Protein AF-A0A957TYS2-F1 (afdb_monomer)

Sequence (550 aa):
MGLLAPFGLLALLAPEVLILALPVLLANLLSAYPAQYYGEFHYSAPLMPYVAVAATVAVSRLWRVAMRHTQQSSGSFQHMSASGAGVMAIASFFTNARTTLRPLLTILLCAWLVGWATASYLNQGRGPLAARVDPTPITAHHRLLTQFTRQIPPDAAVTATAAVHPHVSHRRYVYQFPMGVDGDKEGHLGNAEWALLDVTTNTDMAPGDLWARVDAMLAGAWGVVDGADGFLLLQRGAQNKEIPSSFYDFARMPLASTGASTDAVPTAPLTLVDVTVHDWPRWRQTTLIGKWLVGTTFDPARHEPRLDVNSPAGQRMIGITDVTPPALIWYPPTQWQPGDIVTITSLHLYLPGTFGIVTDSAALQADIVSAAPETTQAAPDTTQAAPANEFVRGIDDMTAVNAYQRSSRDQLKALSLQAAGGQSVWPVTQEDMAQLNPFVTARLRQADGATLGLRAQLASSAAWPGKAIDVGLQWQDAAAWPEQVSVFVHLRRADANMAQNDGQPRYFVVYAPAEQLAAKGRANDWRQLIVPDDAQFGETWQVVVGLYDT

Secondary structure (DSSP, 8-state):
-TTTGGGTTGGGG-HHHHGGGHHHHHHHHT-SSHHHHSSSSGGGGGGHHHHHHHHHHHHHHHHHHHHHHT------STT----THHHHHHHHHHHTTTTTHHHHHHHHHHHHHHHHHHHHHHHH--STTSTT--PPP--HHHHHHHHHHHHS-TTS-EEE-TTTHHHHTTSSSEEETTBTTBPPTTSSS---SEEEEESSS--SS-HHHHHHHHHHHHHTTEEEEEEETTEEEEEET----PPPGGGGGGTEEEGGGGT--GGG--SSSEEEEEEEEEEETTTTEEEEEEEEEE-TT--TTT----EEEE-TTS-EEEETTTT--HHHHHS-GGG--TTEEEEEEPPPB---SEEEEEEEGGG--TTTTT-----SS---TTEEPPPTT--EE-TTSEEEEEEEEE-TTS-EEEE-SS---SS-SS---HHHHTTSPPPEEEEEEPTTS-EEEEEEEES-S---TTPEEEEEEEEES-SSPPTTEEEEEEEEETTEEEEE--BS-EESEE--HHHHHHHHSEEEEEEEEEPPTT--TT---EEEEEEEE-

Nearest PDB structures (foldseek):
  3p2d-assembly1_A  TM=2.587E-01  e=5.005E-05  Bos taurus
  3p2d-assembly2_B  TM=2.273E-01  e=7.922E-05  Bos taurus
  5tv1-assembly1_A  TM=2.341E-01  e=7.873E-04  Bos taurus
  6kl7-assembly2_B  TM=2.395E-01  e=1.863E-03  Rattus norvegicus
  8i10-assembly1_C  TM=1.401E-01  e=1.490E-04  Bos taurus

Mean predicted aligned error: 10.22 Å

Radius of gyration: 31.96 Å; Cα contacts (8 Å, |Δi|>4): 1040; chains: 1; bounding box: 104×56×83 Å

Foldseek 3Di:
DVLCQLLVVLLVQQVVLLVVCVVLVCCLVVDPDPQSPVVPDCSCVVSNVSSVVSSVVSVVVVVVVLCVQLVDQDDDPPDDDCPDPVVVVVVCQRNVCVPHVVVVVVCVVVCCNVVSNVVCCQDPNCDPNHPNPDDDDCDPVNVCLVVQLVVDDLAAAEEEFPVNQVVNVSYPHYHDPPWQCDQDPVRPTHPHQKYKYALQDDGPDQLQVVLVVLVVQLVDQKAFDDAALRITMIGGNDDHSDHDPRNLVVFKDFLVVLVDDPVPQDQQQKAWQFWWKFADLVVLWIKIKTKIQGHPNHDLVPDDFWKFKFDQLQHTDDTQVNQPFNNCNVPNSVNDDGRMTTIRIHGTDNDDQKIFIKGQLSNYDQPRNPDPPPPPDPDDPRMDGAPTPAWAQFPVRMITDWMWGQDPSSRIDTFGNQDPDDQGLDSDDPVLSVQWDHWDWDWDADPVRFIKIKIKTWSHQDDAAFDKTKIKMKIAPGQFDDPQKKKKKFKDDPNDGDWISMGAFGGNHRHHQRVSCNVRRMGIHIDITGHHNPDDPPGHIDIDMDMDGD

Structure (mmCIF, N/CA/C/O backbone):
data_AF-A0A957TYS2-F1
#
_entry.id   AF-A0A957TYS2-F1
#
loop_
_atom_site.group_PDB
_atom_site.id
_atom_site.type_symbol
_atom_site.label_atom_id
_atom_site.label_alt_id
_atom_site.label_comp_id
_atom_site.label_asym_id
_atom_site.label_entity_id
_atom_site.label_seq_id
_atom_site.pdbx_PDB_ins_code
_atom_site.Cartn_x
_atom_site.Cartn_y
_atom_site.Cartn_z
_atom_site.occupancy
_atom_site.B_iso_or_equiv
_atom_site.auth_seq_id
_atom_site.auth_comp_id
_atom_site.auth_asym_id
_atom_site.auth_atom_id
_atom_site.pdbx_PDB_model_num
ATOM 1 N N . MET A 1 1 ? -23.164 -15.253 1.082 1.00 60.53 1 MET A N 1
ATOM 2 C CA . MET A 1 1 ? -24.175 -14.235 0.705 1.00 60.53 1 MET A CA 1
ATOM 3 C C . MET A 1 1 ? -23.938 -13.621 -0.675 1.00 60.53 1 MET A C 1
ATOM 5 O O . MET A 1 1 ? -24.894 -13.560 -1.437 1.00 60.53 1 MET A O 1
ATOM 9 N N . GLY A 1 2 ? -22.708 -13.217 -1.032 1.00 79.19 2 GLY A N 1
ATOM 10 C CA . GLY A 1 2 ? -22.421 -12.502 -2.291 1.00 79.19 2 GLY A CA 1
ATOM 11 C C . GLY A 1 2 ? -22.908 -13.172 -3.585 1.00 79.19 2 GLY A C 1
ATOM 12 O O . GLY A 1 2 ? -23.375 -12.475 -4.472 1.00 79.19 2 GLY A O 1
ATOM 13 N N . LEU A 1 3 ? -22.897 -14.508 -3.671 1.00 85.44 3 LEU A N 1
ATOM 14 C CA . LEU A 1 3 ? -23.370 -15.239 -4.860 1.00 85.44 3 LEU A CA 1
ATOM 15 C C . LEU A 1 3 ? -24.902 -15.241 -5.012 1.00 85.44 3 LEU A C 1
ATOM 17 O O . LEU A 1 3 ? -25.414 -15.278 -6.122 1.00 85.44 3 LEU A O 1
ATOM 21 N N . LEU A 1 4 ? -25.636 -15.219 -3.895 1.00 88.75 4 LEU A N 1
ATOM 22 C CA . LEU A 1 4 ? -27.100 -15.354 -3.861 1.00 88.75 4 LEU A CA 1
ATOM 23 C C . LEU A 1 4 ? -27.807 -13.996 -3.877 1.00 88.75 4 LEU A C 1
ATOM 25 O O . LEU A 1 4 ? -28.937 -13.886 -4.356 1.00 88.75 4 LEU A O 1
ATOM 29 N N . ALA A 1 5 ? -27.149 -12.973 -3.325 1.00 87.44 5 ALA A N 1
ATOM 30 C CA . ALA A 1 5 ? -27.702 -11.637 -3.173 1.00 87.44 5 ALA A CA 1
ATOM 31 C C . ALA A 1 5 ? -28.143 -11.010 -4.506 1.00 87.44 5 ALA A C 1
ATOM 33 O O . ALA A 1 5 ? -29.254 -10.498 -4.520 1.00 87.44 5 ALA A O 1
ATOM 34 N N . PRO A 1 6 ? -27.412 -11.108 -5.638 1.00 86.81 6 PRO A N 1
ATOM 35 C CA . PRO A 1 6 ? -27.868 -10.547 -6.916 1.00 86.81 6 PRO A CA 1
ATOM 36 C C . PRO A 1 6 ? -29.221 -11.092 -7.396 1.00 86.81 6 PRO A C 1
ATOM 38 O O . PRO A 1 6 ? -29.943 -10.412 -8.118 1.00 86.81 6 PRO A O 1
ATOM 41 N N . PHE A 1 7 ? -29.597 -12.295 -6.953 1.00 89.38 7 PHE A N 1
ATOM 42 C CA . PHE A 1 7 ? -30.849 -12.966 -7.310 1.00 89.38 7 PHE A CA 1
ATOM 43 C C . PHE A 1 7 ? -31.926 -12.852 -6.221 1.00 89.38 7 PHE A C 1
ATOM 45 O O . PHE A 1 7 ? -32.853 -13.662 -6.175 1.00 89.38 7 PHE A O 1
ATOM 52 N N . GLY A 1 8 ? -31.785 -11.902 -5.290 1.00 88.75 8 GLY A N 1
ATOM 53 C CA . GLY A 1 8 ? -32.741 -11.675 -4.203 1.00 88.75 8 GLY A CA 1
ATOM 54 C C . GLY A 1 8 ? -32.957 -12.896 -3.315 1.00 88.75 8 GLY A C 1
ATOM 55 O O . GLY A 1 8 ? -34.058 -13.112 -2.819 1.00 88.75 8 GLY A O 1
ATOM 56 N N . LEU A 1 9 ? -31.917 -13.726 -3.164 1.00 91.44 9 LEU A N 1
ATOM 57 C CA . LEU A 1 9 ? -31.940 -14.987 -2.415 1.00 91.44 9 LEU A CA 1
ATOM 58 C C . LEU A 1 9 ? -32.925 -16.044 -2.955 1.00 91.44 9 LEU A C 1
ATOM 60 O O . LEU A 1 9 ? -33.058 -17.109 -2.354 1.00 91.44 9 LEU A O 1
ATOM 64 N N . LEU A 1 10 ? -33.556 -15.816 -4.114 1.00 92.50 10 LEU A N 1
ATOM 65 C CA . LEU A 1 10 ? -34.540 -16.733 -4.701 1.00 92.50 10 LEU A CA 1
ATOM 66 C C . LEU A 1 10 ? -33.964 -18.120 -4.969 1.00 92.50 10 LEU A C 1
ATOM 68 O O . LEU A 1 10 ? -34.665 -19.115 -4.816 1.00 92.50 10 LEU A O 1
ATOM 72 N N . ALA A 1 11 ? -32.681 -18.194 -5.323 1.00 94.12 11 ALA A N 1
ATOM 73 C CA . ALA A 1 11 ? -31.991 -19.450 -5.586 1.00 94.12 11 ALA A CA 1
ATOM 74 C C . ALA A 1 11 ? -32.086 -20.461 -4.422 1.00 94.12 11 ALA A C 1
ATOM 76 O O . ALA A 1 11 ? -32.049 -21.665 -4.663 1.00 94.12 11 ALA A O 1
ATOM 77 N N . LEU A 1 12 ? -32.292 -20.000 -3.179 1.00 94.44 12 LEU A N 1
ATOM 78 C CA . LEU A 1 12 ? -32.491 -20.870 -2.012 1.00 94.44 12 LEU A CA 1
ATOM 79 C C . LEU A 1 12 ? -33.768 -21.725 -2.089 1.00 94.44 12 LEU A C 1
ATOM 81 O O . LEU A 1 12 ? -33.854 -22.748 -1.417 1.00 94.44 12 LEU A O 1
ATOM 85 N N . LEU A 1 13 ? -34.747 -21.351 -2.920 1.00 95.31 13 LEU A N 1
ATOM 86 C CA . LEU A 1 13 ? -35.990 -22.110 -3.112 1.00 95.31 13 LEU A CA 1
ATOM 87 C C . LEU A 1 13 ? -35.864 -23.229 -4.164 1.00 95.31 13 LEU A C 1
ATOM 89 O O . LEU A 1 13 ? -36.854 -23.904 -4.468 1.00 95.31 13 LEU A O 1
ATOM 93 N N . ALA A 1 14 ? -34.673 -23.427 -4.733 1.00 96.25 14 ALA A N 1
ATOM 94 C CA . ALA A 1 14 ? -34.346 -24.520 -5.649 1.00 96.25 14 ALA A CA 1
ATOM 95 C C . ALA A 1 14 ? -32.998 -25.173 -5.274 1.00 96.25 14 ALA A C 1
ATOM 97 O O . ALA A 1 14 ? -32.061 -25.173 -6.081 1.00 96.25 14 ALA A O 1
ATOM 98 N N . PRO A 1 15 ? -32.869 -25.722 -4.047 1.00 96.00 15 PRO A N 1
ATOM 99 C CA . PRO A 1 15 ? -31.612 -26.292 -3.566 1.00 96.00 15 PRO A CA 1
ATOM 100 C C . PRO A 1 15 ? -31.123 -27.448 -4.443 1.00 96.00 15 PRO A C 1
ATOM 102 O O . PRO A 1 15 ? -29.919 -27.628 -4.594 1.00 96.00 15 PRO A O 1
ATOM 105 N N . GLU A 1 16 ? -32.030 -28.183 -5.091 1.00 96.19 16 GLU A N 1
ATOM 106 C CA . GLU A 1 16 ? -31.665 -29.271 -5.999 1.00 96.19 16 GLU A CA 1
ATOM 107 C C . GLU A 1 16 ? -30.838 -28.811 -7.212 1.00 96.19 16 GLU A C 1
ATOM 109 O O . GLU A 1 16 ? -30.022 -29.573 -7.720 1.00 96.19 16 GLU A O 1
ATOM 114 N N . VAL A 1 17 ? -30.996 -27.555 -7.645 1.00 96.12 17 VAL A N 1
ATOM 115 C CA . VAL A 1 17 ? -30.177 -26.960 -8.711 1.00 96.12 17 VAL A CA 1
ATOM 116 C C . VAL A 1 17 ? -28.837 -26.479 -8.156 1.00 96.12 17 VAL A C 1
ATOM 118 O O . VAL A 1 17 ? -27.806 -26.644 -8.803 1.00 96.12 17 VAL A O 1
ATOM 121 N N . LEU A 1 18 ? -28.829 -25.923 -6.940 1.00 94.81 18 LEU A N 1
ATOM 122 C CA . LEU A 1 18 ? -27.602 -25.463 -6.282 1.00 94.81 18 LEU A CA 1
ATOM 123 C C . LEU A 1 18 ? -26.628 -26.610 -5.982 1.00 94.81 18 LEU A C 1
ATOM 125 O O . LEU A 1 18 ? -25.419 -26.394 -6.023 1.00 94.81 18 LEU A O 1
ATOM 129 N N . ILE A 1 19 ? -27.128 -27.829 -5.751 1.00 96.56 19 ILE A N 1
ATOM 130 C CA . ILE A 1 19 ? -26.293 -29.029 -5.569 1.00 96.56 19 ILE A CA 1
ATOM 131 C C . ILE A 1 19 ? -25.388 -29.283 -6.785 1.00 96.56 19 ILE A C 1
ATOM 133 O O . ILE A 1 19 ? -24.270 -29.761 -6.619 1.00 96.56 19 ILE A O 1
ATOM 137 N N . LEU A 1 20 ? -25.805 -28.906 -7.997 1.00 96.19 20 LEU A N 1
ATOM 138 C CA . LEU A 1 20 ? -24.975 -29.061 -9.198 1.00 96.19 20 LEU A CA 1
ATOM 139 C C . LEU A 1 20 ? -23.724 -28.167 -9.172 1.00 96.19 20 LEU A C 1
ATOM 141 O O . LEU A 1 20 ? -22.710 -28.511 -9.771 1.00 96.19 20 LEU A O 1
ATOM 145 N N . ALA A 1 21 ? -23.771 -27.049 -8.441 1.00 95.25 21 ALA A N 1
ATOM 146 C CA . ALA A 1 21 ? -22.629 -26.161 -8.239 1.00 95.25 21 ALA A CA 1
ATOM 147 C C . ALA A 1 21 ? -21.703 -26.623 -7.100 1.00 95.25 21 ALA A C 1
ATOM 149 O O . ALA A 1 21 ? -20.639 -26.032 -6.904 1.00 95.25 21 ALA A O 1
ATOM 150 N N . LEU A 1 22 ? -22.097 -27.653 -6.338 1.00 94.44 22 LEU A N 1
ATOM 151 C CA . LEU A 1 22 ? -21.401 -28.079 -5.126 1.00 94.44 22 LEU A CA 1
ATOM 152 C C . LEU A 1 22 ? -19.924 -28.434 -5.360 1.00 94.44 22 LEU A C 1
ATOM 154 O O . LEU A 1 22 ? -19.118 -27.992 -4.547 1.00 94.44 22 LEU A O 1
ATOM 158 N N . PRO A 1 23 ? -19.517 -29.138 -6.438 1.00 95.25 23 PRO A N 1
ATOM 159 C CA . PRO A 1 23 ? -18.104 -29.453 -6.651 1.00 95.25 23 PRO A CA 1
ATOM 160 C C . PRO A 1 23 ? -17.224 -28.203 -6.759 1.00 95.25 23 PRO A C 1
ATOM 162 O O . PRO A 1 23 ? -16.197 -28.115 -6.095 1.00 95.25 23 PRO A O 1
ATOM 165 N N . VAL A 1 24 ? -17.654 -27.206 -7.539 1.00 93.38 24 VAL A N 1
ATOM 166 C CA . VAL A 1 24 ? -16.911 -25.945 -7.713 1.00 93.38 24 VAL A CA 1
ATOM 167 C C . VAL A 1 24 ? -16.972 -25.101 -6.440 1.00 93.38 24 VAL A C 1
ATOM 169 O O . VAL A 1 24 ? -15.978 -24.498 -6.047 1.00 93.38 24 VAL A O 1
ATOM 172 N N . LEU A 1 25 ? -18.121 -25.081 -5.759 1.00 92.75 25 LEU A N 1
ATOM 173 C CA . LEU A 1 25 ? -18.275 -24.356 -4.502 1.00 92.75 25 LEU A CA 1
ATOM 174 C C . LEU A 1 25 ? -17.350 -24.925 -3.419 1.00 92.75 25 LEU A C 1
ATOM 176 O O . LEU A 1 25 ? -16.676 -24.158 -2.740 1.00 92.75 25 LEU A O 1
ATOM 180 N N . LEU A 1 26 ? -17.292 -26.252 -3.278 1.00 94.25 26 LEU A N 1
ATOM 181 C CA . LEU A 1 26 ? -16.385 -26.923 -2.350 1.00 94.25 26 LEU A CA 1
ATOM 182 C C . LEU A 1 26 ? -14.927 -26.709 -2.745 1.00 94.25 26 LEU A C 1
ATOM 184 O O . LEU A 1 26 ? -14.125 -26.420 -1.867 1.00 94.25 26 LEU A O 1
ATOM 188 N N . ALA A 1 27 ? -14.590 -26.784 -4.036 1.00 92.88 27 ALA A N 1
ATOM 189 C CA . ALA A 1 27 ? -13.234 -26.503 -4.502 1.00 92.88 27 ALA A CA 1
ATOM 190 C C . ALA A 1 27 ? -12.787 -25.092 -4.092 1.00 92.88 27 ALA A C 1
ATOM 192 O O . ALA A 1 27 ? -11.693 -24.933 -3.564 1.00 92.88 27 ALA A O 1
ATOM 193 N N . ASN A 1 28 ? -13.660 -24.092 -4.247 1.00 93.12 28 ASN A N 1
ATOM 194 C CA . ASN A 1 28 ? -13.365 -22.725 -3.830 1.00 93.12 28 ASN A CA 1
ATOM 195 C C . ASN A 1 28 ? -13.260 -22.597 -2.302 1.00 93.12 28 ASN A C 1
ATOM 197 O O . ASN A 1 28 ? -12.297 -22.018 -1.814 1.00 93.12 28 ASN A O 1
ATOM 201 N N . LEU A 1 29 ? -14.224 -23.136 -1.546 1.00 90.81 29 LEU A N 1
ATOM 202 C CA . LEU A 1 29 ? -14.282 -23.006 -0.081 1.00 90.81 29 LEU A CA 1
ATOM 203 C C . LEU A 1 29 ? -13.173 -23.769 0.651 1.00 90.81 29 LEU A C 1
ATOM 205 O O . LEU A 1 29 ? -12.753 -23.343 1.721 1.00 90.81 29 LEU A O 1
ATOM 209 N N . LEU A 1 30 ? -12.731 -24.898 0.098 1.00 93.81 30 LEU A N 1
ATOM 210 C CA . LEU A 1 30 ? -11.663 -25.728 0.657 1.00 93.81 30 LEU A CA 1
ATOM 211 C C . LEU A 1 30 ? -10.280 -25.335 0.122 1.00 93.81 30 LEU A C 1
ATOM 213 O O . LEU A 1 30 ? -9.283 -25.962 0.476 1.00 93.81 30 LEU A O 1
ATOM 217 N N . SER A 1 31 ? -10.210 -24.324 -0.745 1.00 91.69 31 SER A N 1
ATOM 218 C CA . SER A 1 31 ? -8.952 -23.866 -1.312 1.00 91.69 31 SER A CA 1
ATOM 219 C C . SER A 1 31 ? -8.101 -23.140 -0.280 1.00 91.69 31 SER A C 1
ATOM 221 O O . SER A 1 31 ? -8.581 -22.261 0.433 1.00 91.69 31 SER A O 1
ATOM 223 N N . ALA A 1 32 ? -6.802 -23.434 -0.275 1.00 90.19 32 ALA A N 1
ATOM 224 C CA . ALA A 1 32 ? -5.808 -22.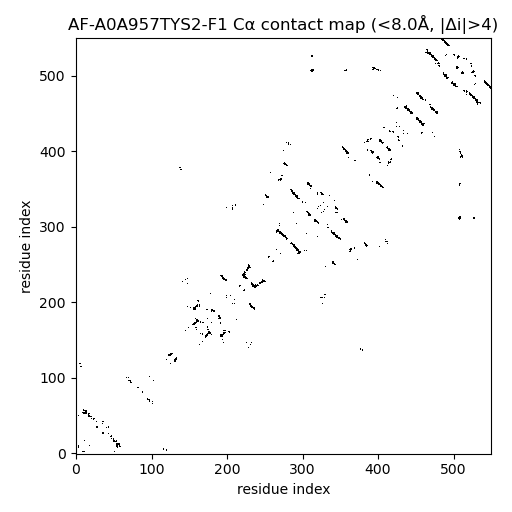623 0.424 1.00 90.19 32 ALA A CA 1
ATOM 225 C C . ALA A 1 32 ? -5.440 -21.346 -0.356 1.00 90.19 32 ALA A C 1
ATOM 227 O O . ALA A 1 32 ? -4.688 -20.519 0.152 1.00 90.19 32 ALA A O 1
ATOM 228 N N . TYR A 1 33 ? -5.938 -21.182 -1.588 1.00 84.44 33 TYR A N 1
ATOM 229 C CA . TYR A 1 33 ? -5.647 -20.027 -2.427 1.00 84.44 33 TYR A CA 1
ATOM 230 C C . TYR A 1 33 ? -6.712 -18.933 -2.244 1.00 84.44 33 TYR A C 1
ATOM 232 O O . TYR A 1 33 ? -7.847 -19.102 -2.706 1.00 84.44 33 TYR A O 1
ATOM 240 N N . PRO A 1 34 ? -6.372 -17.778 -1.635 1.00 78.75 34 PRO A N 1
ATOM 241 C CA . PRO A 1 34 ? -7.369 -16.790 -1.228 1.00 78.75 34 PRO A CA 1
ATOM 242 C C . PRO A 1 34 ? -8.254 -16.251 -2.350 1.00 78.75 34 PRO A C 1
ATOM 244 O O . PRO A 1 34 ? -9.448 -16.006 -2.155 1.00 78.75 34 PRO A O 1
ATOM 247 N N . ALA A 1 35 ? -7.712 -16.136 -3.564 1.00 79.50 35 ALA A N 1
ATOM 248 C CA . ALA A 1 35 ? -8.467 -15.645 -4.707 1.00 79.50 35 ALA A CA 1
ATOM 249 C C . ALA A 1 35 ? -9.690 -16.520 -5.051 1.00 79.50 35 ALA A C 1
ATOM 251 O O . ALA A 1 35 ? -10.668 -16.002 -5.595 1.00 79.50 35 ALA A O 1
ATOM 252 N N . GLN A 1 36 ? -9.673 -17.815 -4.711 1.00 85.38 36 GLN A N 1
ATOM 253 C CA . GLN A 1 36 ? -10.784 -18.729 -4.988 1.00 85.38 36 GLN A CA 1
ATOM 254 C C . GLN A 1 36 ? -11.975 -18.539 -4.042 1.00 85.38 36 GLN A C 1
ATOM 256 O O . GLN A 1 36 ? -13.116 -18.643 -4.497 1.00 85.38 36 GLN A O 1
ATOM 261 N N . TYR A 1 37 ? -11.749 -18.196 -2.769 1.00 82.94 37 TYR A N 1
ATOM 262 C CA . TYR A 1 37 ? -12.833 -18.024 -1.792 1.00 82.94 37 TYR A CA 1
ATOM 263 C C . TYR A 1 37 ? -13.217 -16.566 -1.498 1.00 82.94 37 TYR A C 1
ATOM 265 O O . TYR A 1 37 ? -14.315 -16.339 -0.991 1.00 82.94 37 TYR A O 1
ATOM 273 N N . TYR A 1 38 ? -12.398 -15.563 -1.845 1.00 75.69 38 TYR A N 1
ATOM 274 C CA . TYR A 1 38 ? -12.763 -14.148 -1.642 1.00 75.69 38 TYR A CA 1
ATOM 275 C C . TYR A 1 38 ? -13.977 -13.698 -2.470 1.00 75.69 38 TYR A C 1
ATOM 277 O O . TYR A 1 38 ? -14.652 -12.738 -2.103 1.00 75.69 38 TYR A O 1
ATOM 285 N N . GLY A 1 39 ? -14.260 -14.360 -3.598 1.00 74.56 39 GLY A N 1
ATOM 286 C CA . GLY A 1 39 ? -15.379 -14.013 -4.487 1.00 74.56 39 GLY A CA 1
ATOM 287 C C . GLY A 1 39 ? -15.188 -12.718 -5.290 1.00 74.56 39 GLY A C 1
ATOM 288 O O . GLY A 1 39 ? -16.068 -12.338 -6.055 1.00 74.56 39 GLY A O 1
ATOM 289 N N . GLU A 1 40 ? -14.038 -12.061 -5.138 1.00 75.69 40 GLU A N 1
ATOM 290 C CA . GLU A 1 40 ? -13.664 -10.826 -5.835 1.00 75.69 40 GLU A CA 1
ATOM 291 C C . GLU A 1 40 ? -12.989 -11.066 -7.193 1.00 75.69 40 GLU A C 1
ATOM 293 O O . GLU A 1 40 ? -12.931 -10.167 -8.036 1.00 75.69 40 GLU A O 1
ATOM 298 N N . PHE A 1 41 ? -12.493 -12.284 -7.409 1.00 79.38 41 PHE A N 1
ATOM 299 C CA . PHE A 1 41 ? -11.901 -12.742 -8.660 1.00 79.38 41 PHE A CA 1
ATOM 300 C C . PHE A 1 41 ? -12.879 -13.610 -9.461 1.00 79.38 41 PHE A C 1
ATOM 302 O O . PHE A 1 41 ? -13.924 -14.050 -8.977 1.00 79.38 41 PHE A O 1
ATOM 309 N N . HIS A 1 42 ? -12.506 -13.912 -10.703 1.00 85.19 42 HIS A N 1
ATOM 310 C CA . HIS A 1 42 ? -13.324 -14.678 -11.641 1.00 85.19 42 HIS A CA 1
ATOM 311 C C . HIS A 1 42 ? -13.570 -16.144 -11.224 1.00 85.19 42 HIS A C 1
ATOM 313 O O . HIS A 1 42 ? -14.422 -16.797 -11.818 1.00 85.19 42 HIS A O 1
ATOM 319 N N . TYR A 1 43 ? -12.897 -16.667 -10.193 1.00 88.69 43 TYR A N 1
ATOM 320 C CA . TYR A 1 43 ? -13.042 -18.058 -9.730 1.00 88.69 43 TYR A CA 1
ATOM 321 C C . TYR A 1 43 ? -14.457 -18.424 -9.261 1.00 88.69 43 TYR A C 1
ATOM 323 O O . TYR A 1 43 ? -14.835 -19.593 -9.261 1.00 88.69 43 TYR A O 1
ATOM 331 N N . SER A 1 44 ? -15.268 -17.433 -8.885 1.00 89.12 44 SER A N 1
ATOM 332 C CA . SER A 1 44 ? -16.683 -17.645 -8.556 1.00 89.12 44 SER A CA 1
ATOM 333 C C . SER A 1 44 ? -17.622 -17.515 -9.762 1.00 89.12 44 SER A C 1
ATOM 335 O O . SER A 1 44 ? -18.791 -17.887 -9.663 1.00 89.12 44 SER A O 1
ATOM 337 N N . ALA A 1 45 ? -17.144 -17.026 -10.911 1.00 90.69 45 ALA A N 1
ATOM 338 C CA . ALA A 1 45 ? -17.964 -16.844 -12.109 1.00 90.69 45 ALA A CA 1
ATOM 339 C C . ALA A 1 45 ? -18.615 -18.151 -12.608 1.00 90.69 45 ALA A C 1
ATOM 341 O O . ALA A 1 45 ? -19.803 -18.109 -12.936 1.00 90.69 45 ALA A O 1
ATOM 342 N N . PRO A 1 46 ? -17.942 -19.324 -12.583 1.00 92.50 46 PRO A N 1
ATOM 343 C CA . PRO A 1 46 ? -18.567 -20.587 -12.984 1.00 92.50 46 PRO A CA 1
ATOM 344 C C . PRO A 1 46 ? -19.753 -21.018 -12.105 1.00 92.50 46 PRO A C 1
ATOM 346 O O . PRO A 1 46 ? -20.547 -21.854 -12.528 1.00 92.50 46 PRO A O 1
ATOM 349 N N . LEU A 1 47 ? -19.909 -20.454 -10.900 1.00 92.88 47 LEU A N 1
ATOM 350 C CA . LEU A 1 47 ? -21.054 -20.722 -10.021 1.00 92.88 47 LEU A CA 1
ATOM 351 C C . LEU A 1 47 ? -22.314 -19.960 -10.465 1.00 92.88 47 LEU A C 1
ATOM 353 O O . LEU A 1 47 ? -23.431 -20.403 -10.197 1.00 92.88 47 LEU A O 1
ATOM 357 N N . MET A 1 48 ? -22.153 -18.822 -11.151 1.00 91.88 48 MET A N 1
ATOM 358 C CA . MET A 1 48 ? -23.252 -17.911 -11.498 1.00 91.88 48 MET A CA 1
ATOM 359 C C . MET A 1 48 ? -24.358 -18.542 -12.349 1.00 91.88 48 MET A C 1
ATOM 361 O O . MET A 1 48 ? -25.525 -18.324 -12.011 1.00 91.88 48 MET A O 1
ATOM 365 N N . PRO A 1 49 ? -24.068 -19.358 -13.383 1.00 94.75 49 PRO A N 1
ATOM 366 C CA . PRO A 1 49 ? -25.116 -20.012 -14.162 1.00 94.75 49 PRO A CA 1
ATOM 367 C C . PRO A 1 49 ? -26.043 -20.881 -13.302 1.00 94.75 49 PRO A C 1
ATOM 369 O O . PRO A 1 49 ? -27.261 -20.812 -13.449 1.00 94.75 49 PRO A O 1
ATOM 372 N N . TYR A 1 50 ? -25.498 -21.641 -12.347 1.00 95.62 50 TYR A N 1
ATOM 373 C CA . TYR A 1 50 ? -26.296 -22.499 -11.466 1.00 95.62 50 TYR A CA 1
ATOM 374 C C . TYR A 1 50 ? -27.204 -21.690 -10.540 1.00 95.62 50 TYR A C 1
ATOM 376 O O . TYR A 1 50 ? -28.379 -22.023 -10.379 1.00 95.62 50 TYR A O 1
ATOM 384 N N . VAL A 1 51 ? -26.688 -20.598 -9.966 1.00 95.06 51 VAL A N 1
ATOM 385 C CA . VAL A 1 51 ? -27.484 -19.709 -9.108 1.00 95.06 51 VAL A CA 1
ATOM 386 C C . VAL A 1 51 ? -28.601 -19.032 -9.911 1.00 95.06 51 VAL A C 1
ATOM 388 O O . VAL A 1 51 ? -29.738 -18.964 -9.440 1.00 95.06 51 VAL A O 1
ATOM 391 N N . ALA A 1 52 ? -28.318 -18.602 -11.142 1.00 94.75 52 ALA A N 1
ATOM 392 C CA . ALA A 1 52 ? -29.308 -17.998 -12.031 1.00 94.75 52 ALA A CA 1
ATOM 393 C C . ALA A 1 52 ? -30.430 -18.980 -12.416 1.00 94.75 52 ALA A C 1
ATOM 395 O O . ALA A 1 52 ? -31.618 -18.636 -12.369 1.00 94.75 52 ALA A O 1
ATOM 396 N N . VAL A 1 53 ? -30.079 -20.227 -12.749 1.00 97.00 53 VAL A N 1
ATOM 397 C CA . VAL A 1 53 ? -31.062 -21.279 -13.048 1.00 97.00 53 VAL A CA 1
ATOM 398 C C . VAL A 1 53 ? -31.893 -21.604 -11.806 1.00 97.00 53 VAL A C 1
ATOM 400 O O . VAL A 1 53 ? -33.120 -21.665 -11.897 1.00 97.00 53 VAL A O 1
ATOM 403 N N . ALA A 1 54 ? -31.265 -21.732 -10.634 1.00 96.94 54 ALA A N 1
ATOM 404 C CA . ALA A 1 54 ? -31.965 -21.971 -9.373 1.00 96.94 54 ALA A CA 1
ATOM 405 C C . ALA A 1 54 ? -32.980 -20.854 -9.071 1.00 96.94 54 ALA A C 1
ATOM 407 O O . ALA A 1 54 ? -34.136 -21.132 -8.747 1.00 96.94 54 ALA A O 1
ATOM 408 N N . ALA A 1 55 ? -32.592 -19.588 -9.258 1.00 94.81 55 ALA A N 1
ATOM 409 C CA . ALA A 1 55 ? -33.491 -18.446 -9.107 1.00 94.81 55 ALA A CA 1
ATOM 410 C C . ALA A 1 55 ? -34.668 -18.492 -10.100 1.00 94.81 55 ALA A C 1
ATOM 412 O O . ALA A 1 55 ? -35.807 -18.219 -9.728 1.00 94.81 55 ALA A O 1
ATOM 413 N N . THR A 1 56 ? -34.433 -18.914 -11.343 1.00 94.50 56 THR A N 1
ATOM 414 C CA . THR A 1 56 ? -35.493 -19.058 -12.358 1.00 94.50 56 THR A CA 1
ATOM 415 C C . THR A 1 56 ? -36.489 -20.166 -11.992 1.00 94.50 56 THR A C 1
ATOM 417 O O . THR A 1 56 ? -37.710 -19.984 -12.092 1.00 94.50 56 THR A O 1
ATOM 420 N N . VAL A 1 57 ? -35.993 -21.309 -11.506 1.00 96.38 57 VAL A N 1
ATOM 421 C CA . VAL A 1 57 ? -36.830 -22.411 -11.001 1.00 96.38 57 VAL A CA 1
ATOM 422 C C . VAL A 1 57 ? -37.645 -21.957 -9.789 1.00 96.38 57 VAL A C 1
ATOM 424 O O . VAL A 1 57 ? -38.845 -22.233 -9.717 1.00 96.38 57 VAL A O 1
ATOM 427 N N . ALA A 1 58 ? -37.026 -21.217 -8.870 1.00 94.25 58 ALA A N 1
ATOM 428 C CA . ALA A 1 58 ? -37.675 -20.640 -7.701 1.00 94.25 58 ALA A CA 1
ATOM 429 C C . ALA A 1 58 ? -38.822 -19.693 -8.073 1.00 94.25 58 ALA A C 1
ATOM 431 O O . ALA A 1 58 ? -39.946 -19.879 -7.603 1.00 94.25 58 ALA A O 1
ATOM 432 N N . VAL A 1 59 ? -38.582 -18.742 -8.981 1.00 92.31 59 VAL A N 1
ATOM 433 C CA . VAL A 1 59 ? -39.628 -17.844 -9.499 1.00 92.31 59 VAL A CA 1
ATOM 434 C C . VAL A 1 59 ? -40.759 -18.650 -10.132 1.00 92.31 59 VAL A C 1
ATOM 436 O O . VAL A 1 59 ? -41.927 -18.404 -9.847 1.00 92.31 59 VAL A O 1
ATOM 439 N N . SER A 1 60 ? -40.434 -19.682 -10.913 1.00 91.81 60 SER A N 1
ATOM 440 C CA . SER A 1 60 ? -41.432 -20.560 -11.538 1.00 91.81 60 SER A CA 1
ATOM 441 C C . SER A 1 60 ? -42.260 -21.352 -10.515 1.00 91.81 60 SER A C 1
ATOM 443 O O . SER A 1 60 ? -43.430 -21.656 -10.754 1.00 91.81 60 SER A O 1
ATOM 445 N N . ARG A 1 61 ? -41.682 -21.728 -9.367 1.00 92.00 61 ARG A N 1
ATOM 446 C CA . ARG A 1 61 ? -42.398 -22.379 -8.253 1.00 92.00 61 ARG A CA 1
ATOM 447 C C . ARG A 1 61 ? -43.339 -21.398 -7.563 1.00 92.00 61 ARG A C 1
ATOM 449 O O . ARG A 1 61 ? -44.528 -21.696 -7.456 1.00 92.00 61 ARG A O 1
ATOM 456 N N . LEU A 1 62 ? -42.828 -20.230 -7.175 1.00 87.94 62 LEU A N 1
ATOM 457 C CA . LEU A 1 62 ? -43.617 -19.165 -6.551 1.00 87.94 62 LEU A CA 1
ATOM 458 C C . LEU A 1 62 ? -44.784 -18.749 -7.447 1.00 87.94 62 LEU A C 1
ATOM 460 O O . LEU A 1 62 ? -45.926 -18.675 -6.996 1.00 87.94 62 LEU A O 1
ATOM 464 N N . TRP A 1 63 ? -44.515 -18.577 -8.739 1.00 87.38 63 TRP A N 1
ATOM 465 C CA . TRP A 1 63 ? -45.522 -18.224 -9.726 1.00 87.38 63 TRP A CA 1
ATOM 466 C C . TRP A 1 63 ? -46.584 -19.310 -9.889 1.00 87.38 63 TRP A C 1
ATOM 468 O O . TRP A 1 63 ? -47.771 -19.002 -9.879 1.00 87.38 63 TRP A O 1
ATOM 478 N N . ARG A 1 64 ? -46.203 -20.595 -9.957 1.00 87.44 64 ARG A N 1
ATOM 479 C CA . ARG A 1 64 ? -47.173 -21.705 -10.012 1.00 87.44 64 ARG A CA 1
ATOM 480 C C . ARG A 1 64 ? -48.063 -21.765 -8.773 1.00 87.44 64 ARG A C 1
ATOM 482 O O . ARG A 1 64 ? -49.262 -21.994 -8.912 1.00 87.44 64 ARG A O 1
ATOM 489 N N . VAL A 1 65 ? -47.502 -21.558 -7.581 1.00 85.06 65 VAL A N 1
ATOM 490 C CA . VAL A 1 65 ? -48.276 -21.512 -6.330 1.00 85.06 65 VAL A CA 1
ATOM 491 C C . VAL A 1 65 ? -49.250 -20.333 -6.358 1.00 85.06 65 VAL A C 1
ATOM 493 O O . VAL A 1 65 ? -50.453 -20.537 -6.201 1.00 85.06 65 VAL A O 1
ATOM 496 N N . ALA A 1 66 ? -48.774 -19.127 -6.677 1.00 80.56 66 ALA A N 1
ATOM 497 C CA . ALA A 1 66 ? -49.622 -17.943 -6.820 1.00 80.56 66 ALA A CA 1
ATOM 498 C C . ALA A 1 66 ? -50.723 -18.140 -7.883 1.00 80.56 66 ALA A C 1
ATOM 500 O O . ALA A 1 66 ? -51.880 -17.774 -7.679 1.00 80.56 66 ALA A O 1
ATOM 501 N N . MET A 1 67 ? -50.407 -18.783 -9.008 1.00 77.88 67 MET A N 1
ATOM 502 C CA . MET A 1 67 ? -51.375 -19.092 -10.061 1.00 77.88 67 MET A CA 1
ATOM 503 C C . MET A 1 67 ? -52.457 -20.070 -9.607 1.00 77.88 67 MET A C 1
ATOM 505 O O . MET A 1 67 ? -53.622 -19.844 -9.924 1.00 77.88 67 MET A O 1
ATOM 509 N N . ARG A 1 68 ? -52.113 -21.124 -8.854 1.00 78.81 68 ARG A N 1
ATOM 510 C CA . ARG A 1 68 ? -53.099 -22.086 -8.323 1.00 78.81 68 ARG A CA 1
ATOM 511 C C . ARG A 1 68 ? -54.140 -21.393 -7.445 1.00 78.81 68 ARG A C 1
ATOM 513 O O . ARG A 1 68 ? -55.331 -21.639 -7.607 1.00 78.81 68 ARG A O 1
ATOM 520 N N . HIS A 1 69 ? -53.707 -20.478 -6.581 1.00 69.62 69 HIS A N 1
ATOM 521 C CA . HIS A 1 69 ? -54.606 -19.740 -5.690 1.00 69.62 69 HIS A CA 1
ATOM 522 C C . HIS A 1 69 ? -55.398 -18.626 -6.392 1.00 69.62 69 HIS A C 1
ATOM 524 O O . HIS A 1 69 ? -56.457 -18.241 -5.915 1.00 69.62 69 HIS A O 1
ATOM 530 N N . THR A 1 70 ? -54.941 -18.147 -7.554 1.00 68.25 70 THR A N 1
ATOM 531 C CA . THR A 1 70 ? -55.635 -17.118 -8.356 1.00 68.25 70 THR A CA 1
ATOM 532 C C . THR A 1 70 ? -56.400 -17.684 -9.559 1.00 68.25 70 THR A C 1
ATOM 534 O O . THR A 1 70 ? -56.805 -16.932 -10.449 1.00 68.25 70 THR A O 1
ATOM 537 N N . GLN A 1 71 ? -56.551 -19.010 -9.668 1.00 63.88 71 GLN A N 1
ATOM 538 C CA . GLN A 1 71 ? -57.315 -19.685 -10.732 1.00 63.88 71 GLN A CA 1
ATOM 539 C C . GLN A 1 71 ? -58.790 -19.916 -10.396 1.00 63.88 71 GLN A C 1
ATOM 541 O O . GLN A 1 71 ? -59.562 -20.186 -11.314 1.00 63.88 71 GLN A O 1
ATOM 546 N N . GLN A 1 72 ? -59.199 -19.781 -9.135 1.00 59.28 72 GLN A N 1
ATOM 547 C CA . GLN A 1 72 ? -60.600 -19.942 -8.757 1.00 59.28 72 GLN A CA 1
ATOM 548 C C . GLN A 1 72 ? -61.412 -18.724 -9.225 1.00 59.28 72 GLN A C 1
ATOM 550 O O . GLN A 1 72 ? -61.279 -17.634 -8.677 1.00 59.28 72 GLN A O 1
ATOM 555 N N . SER A 1 73 ? -62.234 -18.895 -10.265 1.00 53.72 73 SER A N 1
ATOM 556 C CA . SER A 1 73 ? -63.313 -17.955 -10.579 1.00 53.72 73 SER A CA 1
ATOM 557 C C . SER A 1 73 ? -64.471 -18.246 -9.630 1.00 53.72 73 SER A C 1
ATOM 559 O O . SER A 1 73 ? -65.168 -19.247 -9.807 1.00 53.72 73 SER A O 1
ATOM 561 N N . SER A 1 74 ? -64.678 -17.421 -8.610 1.00 53.91 74 SER A N 1
ATOM 562 C CA . SER A 1 74 ? -65.888 -17.559 -7.795 1.00 53.91 74 SER A CA 1
ATOM 563 C C . SER A 1 74 ? -67.106 -17.132 -8.612 1.00 53.91 74 SER A C 1
ATOM 565 O O . SER A 1 74 ? -67.091 -16.095 -9.276 1.00 53.91 74 SER A O 1
ATOM 567 N N . GLY A 1 75 ? -68.138 -17.977 -8.598 1.00 55.22 75 GLY A N 1
ATOM 568 C CA . GLY A 1 75 ? -69.386 -17.774 -9.324 1.00 55.22 75 GLY A CA 1
ATOM 569 C C . GLY A 1 75 ? -70.163 -16.533 -8.871 1.00 55.22 75 GLY A C 1
ATOM 570 O O . GLY A 1 75 ? -70.076 -16.114 -7.723 1.00 55.22 75 GLY A O 1
ATOM 571 N N . SER A 1 76 ? -70.902 -15.982 -9.837 1.00 52.03 76 SER A N 1
ATOM 572 C CA . SER A 1 76 ? -71.926 -14.924 -9.803 1.00 52.03 76 SER A CA 1
ATOM 573 C C . SER A 1 76 ? -72.353 -14.346 -8.436 1.00 52.03 76 SER A C 1
ATOM 575 O O . SER A 1 76 ? -72.801 -15.066 -7.547 1.00 52.03 76 SER A O 1
ATOM 577 N N . PHE A 1 77 ? -72.357 -13.008 -8.342 1.00 53.81 77 PHE A N 1
ATOM 578 C CA . PHE A 1 77 ? -72.799 -12.151 -7.220 1.00 53.81 77 PHE A CA 1
ATOM 579 C C . PHE A 1 77 ? -74.291 -12.248 -6.837 1.00 53.81 77 PHE A C 1
ATOM 581 O O . PHE A 1 77 ? -74.828 -11.345 -6.200 1.00 53.81 77 PHE A O 1
ATOM 588 N N . GLN A 1 78 ? -75.006 -13.310 -7.198 1.00 54.59 78 GLN A N 1
ATOM 589 C CA . GLN A 1 78 ? -76.465 -13.335 -7.049 1.00 54.59 78 GLN A CA 1
ATOM 590 C C . GLN A 1 78 ? -76.963 -13.403 -5.591 1.00 54.59 78 GLN A C 1
ATOM 592 O O . GLN A 1 78 ? -78.155 -13.209 -5.369 1.00 54.59 78 GLN A O 1
ATOM 597 N N . HIS A 1 79 ? -76.087 -13.609 -4.592 1.00 53.69 79 HIS A N 1
ATOM 598 C CA . HIS A 1 79 ? -76.512 -13.840 -3.200 1.00 53.69 79 HIS A CA 1
ATOM 599 C C . HIS A 1 79 ? -75.759 -13.070 -2.096 1.00 53.69 79 HIS A C 1
ATOM 601 O O . HIS A 1 79 ? -76.045 -13.296 -0.922 1.00 53.69 79 HIS A O 1
ATOM 607 N N . MET A 1 80 ? -74.832 -12.152 -2.403 1.00 57.81 80 MET A N 1
ATOM 608 C CA . MET A 1 80 ? -74.225 -11.321 -1.348 1.00 57.81 80 MET A CA 1
ATOM 609 C C . MET A 1 80 ? -75.111 -10.106 -1.055 1.00 57.81 80 MET A C 1
ATOM 611 O O . MET A 1 80 ? -75.284 -9.237 -1.908 1.00 57.81 80 MET A O 1
ATOM 615 N N . SER A 1 81 ? -75.667 -10.029 0.158 1.00 60.75 81 SER A N 1
ATOM 616 C CA . SER A 1 81 ? -76.337 -8.822 0.658 1.00 60.75 81 SER A CA 1
ATOM 617 C C . SER A 1 81 ? -75.368 -7.642 0.583 1.00 60.75 81 SER A C 1
ATOM 619 O O . SER A 1 81 ? -74.227 -7.797 1.014 1.00 60.75 81 SER A O 1
ATOM 621 N N . ALA A 1 82 ? -75.803 -6.495 0.054 1.00 58.09 82 ALA A N 1
ATOM 622 C CA . ALA A 1 82 ? -74.986 -5.301 -0.178 1.00 58.09 82 ALA A CA 1
ATOM 623 C C . ALA A 1 82 ? -74.347 -4.742 1.114 1.00 58.09 82 ALA A C 1
ATOM 625 O O . ALA A 1 82 ? -74.794 -3.755 1.690 1.00 58.09 82 ALA A O 1
ATOM 626 N N . SER A 1 83 ? -73.272 -5.374 1.576 1.00 56.94 83 SER A N 1
ATOM 627 C CA . SER A 1 83 ? -72.311 -4.820 2.520 1.00 56.94 83 SER A CA 1
ATOM 628 C C . SER A 1 83 ? -71.531 -3.740 1.774 1.00 56.94 83 SER A C 1
ATOM 630 O O . SER A 1 83 ? -71.062 -4.016 0.672 1.00 56.94 83 SER A O 1
ATOM 632 N N . GLY A 1 84 ? -71.455 -2.524 2.325 1.00 69.44 84 GLY A N 1
ATOM 633 C CA . GLY A 1 84 ? -71.060 -1.286 1.633 1.00 69.44 84 GLY A CA 1
ATOM 634 C C . GLY A 1 84 ? -69.848 -1.353 0.687 1.00 69.44 84 GLY A C 1
ATOM 635 O O . GLY A 1 84 ? -69.043 -2.279 0.723 1.00 69.44 84 GLY A O 1
ATOM 636 N N . ALA A 1 85 ? -69.695 -0.325 -0.156 1.00 70.50 85 ALA A N 1
ATOM 637 C CA . ALA A 1 85 ? -68.777 -0.290 -1.306 1.00 70.50 85 ALA A CA 1
ATOM 638 C C . ALA A 1 85 ? -67.357 -0.849 -1.056 1.00 70.50 85 ALA A C 1
ATOM 640 O O . ALA A 1 85 ? -66.814 -1.524 -1.927 1.00 70.50 85 ALA A O 1
ATOM 641 N N . GLY A 1 86 ? -66.774 -0.638 0.131 1.00 72.50 86 GLY A N 1
ATOM 642 C CA . GLY A 1 86 ? -65.464 -1.193 0.497 1.00 72.50 86 GLY A CA 1
ATOM 643 C C . GLY A 1 86 ? -65.422 -2.726 0.579 1.00 72.50 86 GLY A C 1
ATOM 644 O O . GLY A 1 86 ? -64.467 -3.337 0.106 1.00 72.50 86 GLY A O 1
ATOM 645 N N . VAL A 1 87 ? -66.467 -3.371 1.108 1.00 71.75 87 VAL A N 1
ATOM 646 C CA . VAL A 1 87 ? -66.545 -4.841 1.210 1.00 71.75 87 VAL A CA 1
ATOM 647 C C . VAL A 1 87 ? -66.749 -5.462 -0.170 1.00 71.75 87 VAL A C 1
ATOM 649 O O . VAL A 1 87 ? -66.098 -6.451 -0.498 1.00 71.75 87 VAL A O 1
ATOM 652 N N . MET A 1 88 ? -67.577 -4.840 -1.018 1.00 67.88 88 MET A N 1
ATOM 653 C CA . MET A 1 88 ? -67.721 -5.265 -2.414 1.00 67.88 88 MET A CA 1
ATOM 654 C C . MET A 1 88 ? -66.434 -5.064 -3.226 1.00 67.88 88 MET A C 1
ATOM 656 O O . MET A 1 88 ? -66.112 -5.909 -4.060 1.00 67.88 88 MET A O 1
ATOM 660 N N . ALA A 1 89 ? -65.663 -4.004 -2.963 1.00 70.75 89 ALA A N 1
ATOM 661 C CA . ALA A 1 89 ? -64.370 -3.778 -3.608 1.00 70.75 89 ALA A CA 1
ATOM 662 C C . ALA A 1 89 ? -63.333 -4.845 -3.218 1.00 70.75 89 ALA A C 1
ATOM 664 O O . ALA A 1 89 ? -62.678 -5.404 -4.097 1.00 70.75 89 ALA A O 1
ATOM 665 N N . ILE A 1 90 ? -63.225 -5.182 -1.926 1.00 71.69 90 ILE A N 1
ATOM 666 C CA . ILE A 1 90 ? -62.330 -6.243 -1.436 1.00 71.69 90 ILE A CA 1
ATOM 667 C C . ILE A 1 90 ? -62.761 -7.609 -1.988 1.00 71.69 90 ILE A C 1
ATOM 669 O O . ILE A 1 90 ? -61.929 -8.349 -2.507 1.00 71.69 90 ILE A O 1
ATOM 673 N N . ALA A 1 91 ? -64.056 -7.934 -1.939 1.00 69.19 91 ALA A N 1
ATOM 674 C CA . ALA A 1 91 ? -64.573 -9.188 -2.483 1.00 69.19 91 ALA A CA 1
ATOM 675 C C . ALA A 1 91 ? -64.288 -9.307 -3.992 1.00 69.19 91 ALA A C 1
ATOM 677 O O . ALA A 1 91 ? -63.712 -10.302 -4.424 1.00 69.19 91 ALA A O 1
ATOM 678 N N . SER A 1 92 ? -64.585 -8.259 -4.772 1.00 66.12 92 SER A N 1
ATOM 679 C CA . SER A 1 92 ? -64.290 -8.195 -6.212 1.00 66.12 92 SER A CA 1
ATOM 680 C C . SER A 1 92 ? -62.794 -8.344 -6.514 1.00 66.12 92 SER A C 1
ATOM 682 O O . SER A 1 92 ? -62.425 -9.028 -7.466 1.00 66.12 92 SER A O 1
ATOM 684 N N . PHE A 1 93 ? -61.918 -7.766 -5.685 1.00 67.06 93 PHE A N 1
ATOM 685 C CA . PHE A 1 93 ? -60.463 -7.858 -5.838 1.00 67.06 93 PHE A CA 1
ATOM 686 C C . PHE A 1 93 ? -59.943 -9.305 -5.752 1.00 67.06 93 PHE A C 1
ATOM 688 O O . PHE A 1 93 ? -59.095 -9.706 -6.553 1.00 67.06 93 PHE A O 1
ATOM 695 N N . PHE A 1 94 ? -60.480 -10.109 -4.827 1.00 66.19 94 PHE A N 1
ATOM 696 C CA . PHE A 1 94 ? -60.092 -11.513 -4.659 1.00 66.19 94 PHE A CA 1
ATOM 697 C C . PHE A 1 94 ? -60.823 -12.474 -5.612 1.00 66.19 94 PHE A C 1
ATOM 699 O O . PHE A 1 94 ? -60.241 -13.484 -6.002 1.00 66.19 94 PHE A O 1
ATOM 706 N N . THR A 1 95 ? -62.055 -12.183 -6.044 1.00 66.50 95 THR A N 1
ATOM 707 C CA . THR A 1 95 ? -62.802 -13.052 -6.978 1.00 66.50 95 THR A CA 1
ATOM 708 C C . THR A 1 95 ? -62.432 -12.815 -8.443 1.00 66.50 95 THR A C 1
ATOM 710 O O . THR A 1 95 ? -62.365 -13.766 -9.220 1.00 66.50 95 THR A O 1
ATOM 713 N N . ASN A 1 96 ? -62.099 -11.576 -8.822 1.00 64.81 96 ASN A N 1
ATOM 714 C CA . ASN A 1 96 ? -61.507 -11.235 -10.121 1.00 64.81 96 ASN A CA 1
ATOM 715 C C . ASN A 1 96 ? -59.976 -11.371 -10.098 1.00 64.81 96 ASN A C 1
ATOM 717 O O . ASN A 1 96 ? -59.251 -10.654 -10.793 1.00 64.81 96 ASN A O 1
ATOM 721 N N . ALA A 1 97 ? -59.454 -12.327 -9.320 1.00 65.56 97 ALA A N 1
ATOM 722 C CA . ALA A 1 97 ? -58.020 -12.532 -9.156 1.00 65.56 97 ALA A CA 1
ATOM 723 C C . ALA A 1 97 ? -57.284 -12.720 -10.494 1.00 65.56 97 ALA A C 1
ATOM 725 O O . ALA A 1 97 ? -56.130 -12.321 -10.628 1.00 65.56 97 ALA A O 1
ATOM 726 N N . ARG A 1 98 ? -57.951 -13.268 -11.518 1.00 67.12 98 ARG A N 1
ATOM 727 C CA . ARG A 1 98 ? -57.375 -13.451 -12.858 1.00 67.12 98 ARG A CA 1
ATOM 728 C C . ARG A 1 98 ? -57.107 -12.135 -13.599 1.00 67.12 98 ARG A C 1
ATOM 730 O O . ARG A 1 98 ? -56.110 -12.068 -14.312 1.00 67.12 98 ARG A O 1
ATOM 737 N N . THR A 1 99 ? -57.968 -11.129 -13.451 1.00 69.69 99 THR A N 1
ATOM 738 C CA . THR A 1 99 ? -57.890 -9.843 -14.172 1.00 69.69 99 THR A CA 1
ATOM 739 C C . THR A 1 99 ? -57.345 -8.701 -13.319 1.00 69.69 99 THR A C 1
ATOM 741 O O . THR A 1 99 ? -56.919 -7.698 -13.877 1.00 69.69 99 THR A O 1
ATOM 744 N N . THR A 1 100 ? -57.323 -8.846 -11.991 1.00 71.44 100 THR A N 1
ATOM 745 C CA . THR A 1 100 ? -56.871 -7.795 -11.064 1.00 71.44 100 THR A CA 1
ATOM 746 C C . THR A 1 100 ? -55.665 -8.243 -10.238 1.00 71.44 100 THR A C 1
ATOM 748 O O . THR A 1 100 ? -54.606 -7.626 -10.318 1.00 71.44 100 THR A O 1
ATOM 751 N N . LEU A 1 101 ? -55.769 -9.353 -9.500 1.00 76.81 101 LEU A N 1
ATOM 752 C CA . LEU A 1 101 ? -54.695 -9.800 -8.603 1.00 76.81 101 LEU A CA 1
ATOM 753 C C . LEU A 1 101 ? -53.459 -10.309 -9.360 1.00 76.81 101 LEU A C 1
ATOM 755 O O . LEU A 1 101 ? -52.340 -10.012 -8.966 1.00 76.81 101 LEU A O 1
ATOM 759 N N . ARG A 1 102 ? -53.628 -11.040 -10.466 1.00 78.75 102 ARG A N 1
ATOM 760 C CA . ARG A 1 102 ? -52.511 -11.533 -11.290 1.00 78.75 102 ARG A CA 1
ATOM 761 C C . ARG A 1 102 ? -51.655 -10.428 -11.899 1.00 78.75 102 ARG A C 1
ATOM 763 O O . ARG A 1 102 ? -50.455 -10.478 -11.659 1.00 78.75 102 ARG A O 1
ATOM 770 N N . PRO A 1 103 ? -52.200 -9.458 -12.663 1.00 83.38 103 PRO A N 1
ATOM 771 C CA . PRO A 1 103 ? -51.373 -8.382 -13.197 1.00 83.38 103 PRO A CA 1
ATOM 772 C C . PRO A 1 103 ? -50.729 -7.578 -12.069 1.00 83.38 103 PRO A C 1
ATOM 774 O O . PRO A 1 103 ? -49.563 -7.231 -12.191 1.00 83.38 103 PRO A O 1
ATOM 777 N N . LEU A 1 104 ? -51.421 -7.374 -10.942 1.00 85.06 104 LEU A N 1
ATOM 778 C CA . LEU A 1 104 ? -50.836 -6.727 -9.769 1.00 85.06 104 LEU A CA 1
ATOM 779 C C . LEU A 1 104 ? -49.658 -7.530 -9.190 1.00 85.06 104 LEU A C 1
ATOM 781 O O . LEU A 1 104 ? -48.595 -6.962 -8.977 1.00 85.06 104 LEU A O 1
ATOM 785 N N . LEU A 1 105 ? -49.793 -8.845 -8.999 1.00 84.44 105 LEU A N 1
ATOM 786 C CA . LEU A 1 105 ? -48.704 -9.716 -8.537 1.00 84.44 105 LEU A CA 1
ATOM 787 C C . LEU A 1 105 ? -47.544 -9.774 -9.538 1.00 84.44 105 LEU A C 1
ATOM 789 O O . LEU A 1 105 ? -46.389 -9.773 -9.122 1.00 84.44 105 LEU A O 1
ATOM 793 N N . THR A 1 106 ? -47.827 -9.797 -10.844 1.00 85.88 106 THR A N 1
ATOM 794 C CA . THR A 1 106 ? -46.799 -9.709 -11.891 1.00 85.88 106 THR A CA 1
ATOM 795 C C . THR A 1 106 ? -46.065 -8.379 -11.813 1.00 85.88 106 THR A C 1
ATOM 797 O O . THR A 1 106 ? -44.840 -8.376 -11.793 1.00 85.88 106 THR A O 1
ATOM 800 N N . ILE A 1 107 ? -46.790 -7.262 -11.719 1.00 90.44 107 ILE A N 1
ATOM 801 C CA . ILE A 1 107 ? -46.205 -5.924 -11.596 1.00 90.44 107 ILE A CA 1
ATOM 802 C C . ILE A 1 107 ? -45.350 -5.842 -10.334 1.00 90.44 107 ILE A C 1
ATOM 804 O O . ILE A 1 107 ? -44.217 -5.387 -10.420 1.00 90.44 107 ILE A O 1
ATOM 808 N N . LEU A 1 108 ? -45.841 -6.324 -9.190 1.00 90.19 108 LEU A N 1
ATOM 809 C CA . LEU A 1 108 ? -45.084 -6.333 -7.938 1.00 90.19 108 LEU A CA 1
ATOM 810 C C . LEU A 1 108 ? -43.822 -7.193 -8.037 1.00 90.19 108 LEU A C 1
ATOM 812 O O . LEU A 1 108 ? -42.762 -6.757 -7.599 1.00 90.19 108 LEU A O 1
ATOM 816 N N . LEU A 1 109 ? -43.904 -8.383 -8.637 1.00 86.56 109 LEU A N 1
ATOM 817 C CA . LEU A 1 109 ? -42.744 -9.251 -8.833 1.00 86.56 109 LEU A CA 1
ATOM 818 C C . LEU A 1 109 ? -41.722 -8.615 -9.783 1.00 86.56 109 LEU A C 1
ATOM 820 O O . LEU A 1 109 ? -40.535 -8.609 -9.479 1.00 86.56 109 LEU A O 1
ATOM 824 N N . CYS A 1 110 ? -42.164 -8.053 -10.909 1.00 89.94 110 CYS A N 1
ATOM 825 C CA . CYS A 1 110 ? -41.296 -7.344 -11.847 1.00 89.94 110 CYS A CA 1
ATOM 826 C C . CYS A 1 110 ? -40.663 -6.106 -11.201 1.00 89.94 110 CYS A C 1
ATOM 828 O O . CYS A 1 110 ? -39.459 -5.907 -11.332 1.00 89.94 110 CYS A O 1
ATOM 830 N N . ALA A 1 111 ? -41.443 -5.308 -10.469 1.00 93.50 111 ALA A N 1
ATOM 831 C CA . ALA A 1 111 ? -40.955 -4.137 -9.748 1.00 93.50 111 ALA A CA 1
ATOM 832 C C . ALA A 1 111 ? -39.942 -4.530 -8.669 1.00 93.50 111 ALA A C 1
ATOM 834 O O . ALA A 1 111 ? -38.913 -3.875 -8.536 1.00 93.50 111 ALA A O 1
ATOM 835 N N . TRP A 1 112 ? -40.187 -5.625 -7.946 1.00 90.69 112 TRP A N 1
ATOM 836 C CA . TRP A 1 112 ? -39.236 -6.158 -6.980 1.00 90.69 112 TRP A CA 1
ATOM 837 C C . TRP A 1 112 ? -37.958 -6.658 -7.660 1.00 90.69 112 TRP A C 1
ATOM 839 O O . TRP A 1 112 ? -36.877 -6.301 -7.214 1.00 90.69 112 TRP A O 1
ATOM 849 N N . LEU A 1 113 ? -38.048 -7.408 -8.765 1.00 88.75 113 LEU A N 1
ATOM 850 C CA . LEU A 1 113 ? -36.875 -7.886 -9.510 1.00 88.75 113 LEU A CA 1
ATOM 851 C C . LEU A 1 113 ? -36.025 -6.725 -10.038 1.00 88.75 113 LEU A C 1
ATOM 853 O O . LEU A 1 113 ? -34.812 -6.716 -9.844 1.00 88.75 113 LEU A O 1
ATOM 857 N N . VAL A 1 114 ? -36.657 -5.732 -10.669 1.00 92.31 114 VAL A N 1
ATOM 858 C CA . VAL A 1 114 ? -35.972 -4.540 -11.188 1.00 92.31 114 VAL A CA 1
ATOM 859 C C . VAL A 1 114 ? -35.397 -3.714 -10.042 1.00 92.31 114 VAL A C 1
ATOM 861 O O . VAL A 1 114 ? -34.229 -3.337 -10.094 1.00 92.31 114 VAL A O 1
ATOM 864 N N . GLY A 1 115 ? -36.179 -3.463 -8.992 1.00 94.06 115 GLY A N 1
ATOM 865 C CA . GLY A 1 115 ? -35.751 -2.694 -7.826 1.00 94.06 115 GLY A CA 1
ATOM 866 C C . GLY A 1 115 ? -34.594 -3.361 -7.088 1.00 94.06 115 GLY A C 1
ATOM 867 O O . GLY A 1 115 ? -33.621 -2.695 -6.745 1.00 94.06 115 GLY A O 1
ATOM 868 N N . TRP A 1 116 ? -34.644 -4.682 -6.920 1.00 93.00 116 TRP A N 1
ATOM 869 C CA . TRP A 1 116 ? -33.585 -5.459 -6.290 1.00 93.00 116 TRP A CA 1
ATOM 870 C C . TRP A 1 116 ? -32.320 -5.508 -7.146 1.00 93.00 116 TRP A C 1
ATOM 872 O O . TRP A 1 116 ? -31.235 -5.245 -6.636 1.00 93.00 116 TRP A O 1
ATOM 882 N N . ALA A 1 117 ? -32.436 -5.792 -8.448 1.00 89.88 117 ALA A N 1
ATOM 883 C CA . ALA A 1 117 ? -31.293 -5.791 -9.359 1.00 89.88 117 ALA A CA 1
ATOM 884 C C . ALA A 1 117 ? -30.635 -4.405 -9.425 1.00 89.88 117 ALA A C 1
ATOM 886 O O . ALA A 1 117 ? -29.412 -4.302 -9.347 1.00 89.88 117 ALA A O 1
ATOM 887 N N . THR A 1 118 ? -31.442 -3.341 -9.484 1.00 91.81 118 THR A N 1
ATOM 888 C CA . THR A 1 118 ? -30.963 -1.952 -9.481 1.00 91.81 118 THR A CA 1
ATOM 889 C C . THR A 1 118 ? -30.271 -1.621 -8.167 1.00 91.81 118 THR A C 1
ATOM 891 O O . THR A 1 118 ? -29.132 -1.176 -8.185 1.00 91.81 118 THR A O 1
ATOM 894 N N . ALA A 1 119 ? -30.895 -1.893 -7.018 1.00 92.50 119 ALA A N 1
ATOM 895 C CA . ALA A 1 119 ? -30.280 -1.654 -5.715 1.00 92.50 119 ALA A CA 1
ATOM 896 C C . ALA A 1 119 ? -29.001 -2.482 -5.531 1.00 92.50 119 ALA A C 1
ATOM 898 O O . ALA A 1 119 ? -28.001 -1.975 -5.029 1.00 92.50 119 ALA A O 1
ATOM 899 N N . SER A 1 120 ? -28.995 -3.743 -5.967 1.00 89.69 120 SER A N 1
ATOM 900 C CA . SER A 1 120 ? -27.812 -4.594 -5.890 1.00 89.69 120 SER A CA 1
ATOM 901 C C . SER A 1 120 ? -26.692 -4.075 -6.790 1.00 89.69 120 SER A C 1
ATOM 903 O O . SER A 1 120 ? -25.544 -4.075 -6.356 1.00 89.69 120 SER A O 1
ATOM 905 N N . TYR A 1 121 ? -26.994 -3.620 -8.008 1.00 89.62 121 TYR A N 1
ATOM 906 C CA . TYR A 1 121 ? -26.013 -3.001 -8.898 1.00 89.62 121 TYR A CA 1
ATOM 907 C C . TYR A 1 121 ? -25.497 -1.677 -8.332 1.00 89.62 121 TYR A C 1
ATOM 909 O O . TYR A 1 121 ? -24.292 -1.477 -8.273 1.00 89.62 121 TYR A O 1
ATOM 917 N N . LEU A 1 122 ? -26.377 -0.804 -7.843 1.00 91.81 122 LEU A N 1
ATOM 918 C CA . LEU A 1 122 ? -25.975 0.477 -7.268 1.00 91.81 122 LEU A CA 1
ATOM 919 C C . LEU A 1 122 ? -25.092 0.298 -6.030 1.00 91.81 122 LEU A C 1
ATOM 921 O O . LEU A 1 122 ? -24.193 1.097 -5.836 1.00 91.81 122 LEU A O 1
ATOM 925 N N . ASN A 1 123 ? -25.287 -0.750 -5.225 1.00 87.50 123 ASN A N 1
ATOM 926 C CA . ASN A 1 123 ? -24.464 -0.990 -4.033 1.00 87.50 123 ASN A CA 1
ATOM 927 C C . ASN A 1 123 ? -23.193 -1.818 -4.305 1.00 87.50 123 ASN A C 1
ATOM 929 O O . ASN A 1 123 ? -22.162 -1.587 -3.677 1.00 87.50 123 ASN A O 1
ATOM 933 N N . GLN A 1 124 ? -23.261 -2.807 -5.205 1.00 83.81 124 GLN A N 1
ATOM 934 C CA . GLN A 1 124 ? -22.209 -3.824 -5.386 1.00 83.81 124 GLN A CA 1
ATOM 935 C C . GLN A 1 124 ? -21.546 -3.791 -6.767 1.00 83.81 124 GLN A C 1
ATOM 937 O O . GLN A 1 124 ? -20.496 -4.404 -6.958 1.00 83.81 124 GLN A O 1
ATOM 942 N N . GLY A 1 125 ? -22.166 -3.126 -7.737 1.00 84.88 125 GLY A N 1
ATOM 943 C CA . GLY A 1 125 ? -21.663 -2.999 -9.096 1.00 84.88 125 GLY A CA 1
ATOM 944 C C . GLY A 1 125 ? -20.405 -2.141 -9.160 1.00 84.88 125 GLY A C 1
ATOM 945 O O . GLY A 1 125 ? -20.146 -1.305 -8.297 1.00 84.88 125 GLY A O 1
ATOM 946 N N . ARG A 1 126 ? -19.624 -2.360 -10.217 1.00 83.06 126 ARG A N 1
ATOM 947 C CA . ARG A 1 126 ? -18.392 -1.607 -10.513 1.00 83.06 126 ARG A CA 1
ATOM 948 C C . ARG A 1 126 ? -18.440 -0.867 -11.846 1.00 83.06 126 ARG A C 1
ATOM 950 O O . ARG A 1 126 ? -17.486 -0.193 -12.214 1.00 83.06 126 ARG A O 1
ATOM 957 N N . GLY A 1 127 ? -19.535 -1.035 -12.585 1.00 86.56 127 GLY A N 1
ATOM 958 C CA . GLY A 1 127 ? -19.787 -0.285 -13.806 1.00 86.56 127 GLY A CA 1
ATOM 959 C C . GLY A 1 127 ? -20.267 1.133 -13.493 1.00 86.56 127 GLY A C 1
ATOM 960 O O . GLY A 1 127 ? -20.547 1.439 -12.333 1.00 86.56 127 GLY A O 1
ATOM 961 N N . PRO A 1 128 ? -20.413 1.986 -14.517 1.00 88.81 128 PRO A N 1
ATOM 962 C CA . PRO A 1 128 ? -20.850 3.369 -14.351 1.00 88.81 128 PRO A CA 1
ATOM 963 C C . PRO A 1 128 ? -22.064 3.507 -13.419 1.00 88.81 128 PRO A C 1
ATOM 965 O O . PRO A 1 128 ? -22.992 2.697 -13.489 1.00 88.81 128 PRO A O 1
ATOM 968 N N . LEU A 1 129 ? -22.070 4.554 -12.586 1.00 88.12 129 LEU A N 1
ATOM 969 C CA . LEU A 1 129 ? -23.131 4.895 -11.619 1.00 88.12 129 LEU A CA 1
ATOM 970 C C . LEU A 1 129 ? -23.247 3.985 -10.379 1.00 88.12 129 LEU A C 1
ATOM 972 O O . LEU A 1 129 ? -24.114 4.229 -9.543 1.00 88.12 129 LEU A O 1
ATOM 976 N N . ALA A 1 130 ? -22.413 2.955 -10.233 1.00 89.50 130 ALA A N 1
ATOM 977 C CA . ALA A 1 130 ? -22.434 2.096 -9.053 1.00 89.50 130 ALA A CA 1
ATOM 978 C C . ALA A 1 130 ? -21.527 2.614 -7.918 1.00 89.50 130 ALA A C 1
ATOM 980 O O . ALA A 1 130 ? -20.550 3.320 -8.150 1.00 89.50 130 ALA A O 1
ATOM 981 N N . ALA A 1 131 ? -21.814 2.227 -6.676 1.00 83.25 131 ALA A N 1
ATOM 982 C CA . ALA A 1 131 ? -21.093 2.687 -5.487 1.00 83.25 131 ALA A CA 1
ATOM 983 C C . ALA A 1 131 ? -19.648 2.176 -5.397 1.00 83.25 131 ALA A C 1
ATOM 985 O O . ALA A 1 131 ? -18.858 2.734 -4.642 1.00 83.25 131 ALA A O 1
ATOM 986 N N . ARG A 1 132 ? -19.297 1.113 -6.136 1.00 80.75 132 ARG A N 1
ATOM 987 C CA . ARG A 1 132 ? -17.949 0.518 -6.139 1.00 80.75 132 ARG A CA 1
ATOM 988 C C . ARG A 1 132 ? -17.212 0.734 -7.461 1.00 80.75 132 ARG A C 1
ATOM 990 O O . ARG A 1 132 ? -16.387 -0.098 -7.842 1.00 80.75 132 ARG A O 1
ATOM 997 N N . VAL A 1 133 ? -17.551 1.794 -8.195 1.00 84.00 133 VAL A N 1
ATOM 998 C CA . VAL A 1 133 ? -16.778 2.223 -9.368 1.00 84.00 133 VAL A CA 1
ATOM 999 C C . VAL A 1 133 ? -15.343 2.511 -8.926 1.00 84.00 133 VAL A C 1
ATOM 1001 O O . VAL A 1 133 ? -15.128 3.277 -7.995 1.00 84.00 133 VAL A O 1
ATOM 1004 N N . ASP A 1 134 ? -14.383 1.871 -9.588 1.00 77.88 134 ASP A N 1
ATOM 1005 C CA . ASP A 1 134 ? -12.949 1.955 -9.285 1.00 77.88 134 ASP A CA 1
ATOM 1006 C C . ASP A 1 134 ? -12.195 2.181 -10.607 1.00 77.88 134 ASP A C 1
ATOM 1008 O O . ASP A 1 134 ? -11.738 1.220 -11.236 1.00 77.88 134 ASP A O 1
ATOM 1012 N N . PRO A 1 135 ? -12.200 3.418 -11.141 1.00 79.62 135 PRO A N 1
ATOM 1013 C CA . PRO A 1 135 ? -11.578 3.711 -12.418 1.00 79.62 135 PRO A CA 1
ATOM 1014 C C . PRO A 1 135 ? -10.065 3.816 -12.226 1.00 79.62 135 PRO A C 1
ATOM 1016 O O . PRO A 1 135 ? -9.579 4.664 -11.482 1.00 79.62 135 PRO A O 1
ATOM 1019 N N . THR A 1 136 ? -9.306 2.980 -12.932 1.00 77.44 136 THR A N 1
ATOM 1020 C CA . THR A 1 136 ? -7.843 3.048 -12.887 1.00 77.44 136 THR A CA 1
ATOM 1021 C C . THR A 1 136 ? -7.355 4.321 -13.594 1.00 77.44 136 THR A C 1
ATOM 1023 O O . THR A 1 136 ? -7.659 4.509 -14.777 1.00 77.44 136 THR A O 1
ATOM 1026 N N . PRO A 1 137 ? -6.609 5.211 -12.915 1.00 79.56 137 PRO A N 1
ATOM 1027 C CA . PRO A 1 137 ? -6.097 6.438 -13.517 1.00 79.56 137 PRO A CA 1
ATOM 1028 C C . PRO A 1 137 ? -5.037 6.142 -14.589 1.00 79.56 137 PRO A C 1
ATOM 1030 O O . PRO A 1 137 ? -4.251 5.199 -14.488 1.00 79.56 137 PRO A O 1
ATOM 1033 N N . ILE A 1 138 ? -4.963 6.999 -15.609 1.00 86.75 138 ILE A N 1
ATOM 1034 C CA . ILE A 1 138 ? -3.906 6.954 -16.629 1.00 86.75 138 ILE A CA 1
ATOM 1035 C C . ILE A 1 138 ? -2.871 8.038 -16.306 1.00 86.75 138 ILE A C 1
ATOM 1037 O O . ILE A 1 138 ? -3.112 9.220 -16.564 1.00 86.75 138 ILE A O 1
ATOM 1041 N N . THR A 1 139 ? -1.728 7.629 -15.752 1.00 88.69 139 THR A N 1
ATOM 1042 C CA . THR A 1 139 ? -0.601 8.495 -15.366 1.00 88.69 139 THR A CA 1
ATOM 1043 C C . THR A 1 139 ? 0.270 8.868 -16.571 1.00 88.69 139 THR A C 1
ATOM 1045 O O . THR A 1 139 ? 0.046 8.376 -17.683 1.00 88.69 139 THR A O 1
ATOM 1048 N N . ALA A 1 140 ? 1.269 9.741 -16.383 1.00 91.44 140 ALA A N 1
ATOM 1049 C CA . ALA A 1 140 ? 2.239 10.022 -17.449 1.00 91.44 140 ALA A CA 1
ATOM 1050 C C . ALA A 1 140 ? 3.033 8.768 -17.842 1.00 91.44 140 ALA A C 1
ATOM 1052 O O . ALA A 1 140 ? 3.175 8.513 -19.037 1.00 91.44 140 ALA A O 1
ATOM 1053 N N . HIS A 1 141 ? 3.425 7.954 -16.856 1.00 93.44 141 HIS A N 1
ATOM 1054 C CA . HIS A 1 141 ? 4.050 6.648 -17.060 1.00 93.44 141 HIS A CA 1
ATOM 1055 C C . HIS A 1 141 ? 3.233 5.790 -18.042 1.00 93.44 141 HIS A C 1
ATOM 1057 O O . HIS A 1 141 ? 3.709 5.436 -19.118 1.00 93.44 141 HIS A O 1
ATOM 1063 N N . HIS A 1 142 ? 1.935 5.577 -17.777 1.00 93.44 142 HIS A N 1
ATOM 1064 C CA . HIS A 1 142 ? 1.069 4.772 -18.655 1.00 93.44 142 HIS A CA 1
ATOM 1065 C C . HIS A 1 142 ? 1.017 5.274 -20.110 1.00 93.44 142 HIS A C 1
ATOM 1067 O O . HIS A 1 142 ? 0.842 4.483 -21.039 1.00 93.44 142 HIS A O 1
ATOM 1073 N N . ARG A 1 143 ? 1.161 6.585 -20.343 1.00 95.19 143 ARG A N 1
ATOM 1074 C CA . ARG A 1 143 ? 1.119 7.160 -21.698 1.00 95.19 143 ARG A CA 1
ATOM 1075 C C . ARG A 1 143 ? 2.368 6.827 -22.516 1.00 95.19 143 ARG A C 1
ATOM 1077 O O . ARG A 1 143 ? 2.262 6.758 -23.744 1.00 95.19 143 ARG A O 1
ATOM 1084 N N . LEU A 1 144 ? 3.503 6.555 -21.867 1.00 96.31 144 LEU A N 1
ATOM 1085 C CA . LEU A 1 144 ? 4.748 6.159 -22.533 1.00 96.31 144 LEU A CA 1
ATOM 1086 C C . LEU A 1 144 ? 4.628 4.800 -23.227 1.00 96.31 144 LEU A C 1
ATOM 1088 O O . LEU A 1 144 ? 5.248 4.588 -24.265 1.00 96.31 144 LEU A O 1
ATOM 1092 N N . LEU A 1 145 ? 3.755 3.904 -22.758 1.00 96.56 145 LEU A N 1
ATOM 1093 C CA . LEU A 1 145 ? 3.594 2.567 -23.341 1.00 96.56 145 LEU A CA 1
ATOM 1094 C C . LEU A 1 145 ? 3.294 2.584 -24.854 1.00 96.56 145 LEU A C 1
ATOM 1096 O O . LEU A 1 145 ? 3.707 1.695 -25.606 1.00 96.56 145 LEU A O 1
ATOM 1100 N N . THR A 1 146 ? 2.601 3.620 -25.335 1.00 96.00 146 THR A N 1
ATOM 1101 C CA . THR A 1 146 ? 2.305 3.771 -26.768 1.00 96.00 146 THR A CA 1
ATOM 1102 C C . THR A 1 146 ? 3.574 3.986 -27.605 1.00 96.00 146 THR A C 1
ATOM 1104 O O . THR A 1 146 ? 3.631 3.532 -28.747 1.00 96.00 146 THR A O 1
ATOM 1107 N N . GLN A 1 147 ? 4.602 4.645 -27.063 1.00 96.50 147 GLN A N 1
ATOM 1108 C CA . GLN A 1 147 ? 5.894 4.812 -27.737 1.00 96.50 147 GLN A CA 1
ATOM 1109 C C . GLN A 1 147 ? 6.581 3.461 -27.950 1.00 96.50 147 GLN A C 1
ATOM 1111 O O . GLN A 1 147 ? 7.029 3.176 -29.058 1.00 96.50 147 GLN A O 1
ATOM 1116 N N . PHE A 1 148 ? 6.628 2.613 -26.922 1.00 97.88 148 PHE A N 1
ATOM 1117 C CA . PHE A 1 148 ? 7.301 1.315 -26.995 1.00 97.88 148 PHE A CA 1
ATOM 1118 C C . PHE A 1 148 ? 6.573 0.329 -27.907 1.00 97.88 148 PHE A C 1
ATOM 1120 O O . PHE A 1 148 ? 7.173 -0.298 -28.776 1.00 97.88 148 PHE A O 1
ATOM 1127 N N . THR A 1 149 ? 5.250 0.226 -27.772 1.00 97.19 149 THR A N 1
ATOM 1128 C CA . THR A 1 149 ? 4.448 -0.723 -28.564 1.00 97.19 149 THR A CA 1
ATOM 1129 C C . THR A 1 149 ? 4.482 -0.446 -30.070 1.00 97.19 149 THR A C 1
ATOM 1131 O O . THR A 1 149 ? 4.360 -1.391 -30.850 1.00 97.19 149 THR A O 1
ATOM 1134 N N . ARG A 1 150 ? 4.690 0.812 -30.491 1.00 96.88 150 ARG A N 1
ATOM 1135 C CA . ARG A 1 150 ? 4.843 1.206 -31.907 1.00 96.88 150 ARG A CA 1
ATOM 1136 C C . ARG A 1 150 ? 6.172 0.787 -32.531 1.00 96.88 150 ARG A C 1
ATOM 1138 O O . ARG A 1 150 ? 6.241 0.687 -33.751 1.00 96.88 150 ARG A O 1
ATOM 1145 N N . GLN A 1 151 ? 7.210 0.574 -31.725 1.00 97.81 151 GLN A N 1
ATOM 1146 C CA . GLN A 1 151 ? 8.533 0.169 -32.211 1.00 97.81 151 GLN A CA 1
ATOM 1147 C C . GLN A 1 151 ? 8.598 -1.327 -32.533 1.00 97.81 151 GLN A C 1
ATOM 1149 O O . GLN A 1 151 ? 9.429 -1.758 -33.326 1.00 97.81 151 GLN A O 1
ATOM 1154 N N . ILE A 1 152 ? 7.704 -2.118 -31.937 1.00 97.69 152 ILE A N 1
ATOM 1155 C CA . ILE A 1 152 ? 7.665 -3.566 -32.112 1.00 97.69 152 ILE A CA 1
ATOM 1156 C C . ILE A 1 152 ? 6.870 -3.900 -33.383 1.00 97.69 152 ILE A C 1
ATOM 1158 O O . ILE A 1 152 ? 5.684 -3.551 -33.449 1.00 97.69 152 ILE A O 1
ATOM 1162 N N . PRO A 1 153 ? 7.438 -4.653 -34.344 1.00 96.38 153 PRO A N 1
ATOM 1163 C CA . PRO A 1 153 ? 6.699 -5.109 -35.517 1.00 96.38 153 PRO A CA 1
ATOM 1164 C C . PRO A 1 153 ? 5.389 -5.837 -35.142 1.00 96.38 153 PRO A C 1
ATOM 1166 O O . PRO A 1 153 ? 5.321 -6.516 -34.106 1.00 96.38 153 PRO A O 1
ATOM 1169 N N . PRO A 1 154 ? 4.318 -5.690 -35.943 1.00 93.81 154 PRO A N 1
ATOM 1170 C CA . PRO A 1 154 ? 2.996 -6.232 -35.617 1.00 93.81 154 PRO A CA 1
ATOM 1171 C C . PRO A 1 154 ? 2.931 -7.767 -35.645 1.00 93.81 154 PRO A C 1
ATOM 1173 O O . PRO A 1 154 ? 2.029 -8.348 -35.049 1.00 93.81 154 PRO A O 1
ATOM 1176 N N . ASP A 1 155 ? 3.870 -8.420 -36.323 1.00 93.44 155 ASP A N 1
ATOM 1177 C CA . ASP A 1 155 ? 3.977 -9.869 -36.507 1.00 93.44 155 ASP A CA 1
ATOM 1178 C C . ASP A 1 155 ? 5.091 -10.521 -35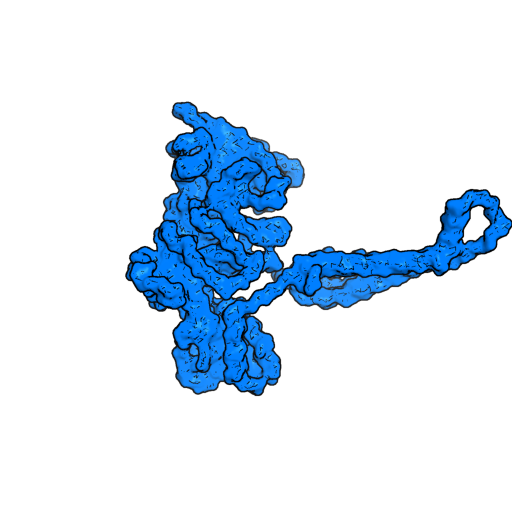.670 1.00 93.44 155 ASP A C 1
ATOM 1180 O O . ASP A 1 155 ? 5.152 -11.749 -35.591 1.00 93.44 155 ASP A O 1
ATOM 1184 N N . ALA A 1 156 ? 5.929 -9.719 -35.005 1.00 95.12 156 ALA A N 1
ATOM 1185 C CA . ALA A 1 156 ? 7.018 -10.212 -34.171 1.00 95.12 156 ALA A CA 1
ATOM 1186 C C . ALA A 1 156 ? 6.514 -11.015 -32.960 1.00 95.12 156 ALA A C 1
ATOM 1188 O O . ALA A 1 156 ? 5.484 -10.693 -32.364 1.00 95.12 156 ALA A O 1
ATOM 1189 N N . ALA A 1 157 ? 7.281 -12.027 -32.550 1.00 94.75 157 ALA A N 1
ATOM 1190 C CA . ALA A 1 157 ? 7.041 -12.752 -31.307 1.00 94.75 157 ALA A CA 1
ATOM 1191 C C . ALA A 1 157 ? 7.549 -11.941 -30.102 1.00 94.75 157 ALA A C 1
ATOM 1193 O O . ALA A 1 157 ? 8.716 -11.537 -30.070 1.00 94.75 157 ALA A O 1
ATOM 1194 N N . VAL A 1 158 ? 6.689 -11.720 -29.102 1.00 96.31 158 VAL A N 1
ATOM 1195 C CA . VAL A 1 158 ? 6.982 -10.832 -27.960 1.00 96.31 158 VAL A CA 1
ATOM 1196 C C . VAL A 1 158 ? 6.845 -11.566 -26.635 1.00 96.31 158 VAL A C 1
ATOM 1198 O O . VAL A 1 158 ? 5.868 -12.274 -26.419 1.00 96.31 158 VAL A O 1
ATOM 1201 N N . THR A 1 159 ? 7.779 -11.342 -25.717 1.00 95.31 159 THR A N 1
ATOM 1202 C CA . THR A 1 159 ? 7.582 -11.608 -24.288 1.00 95.31 159 THR A CA 1
ATOM 1203 C C . THR A 1 159 ? 7.317 -10.299 -23.545 1.00 95.31 159 THR A C 1
ATOM 1205 O O . THR A 1 159 ? 7.943 -9.284 -23.837 1.00 95.31 159 THR A O 1
ATOM 1208 N N . ALA A 1 160 ? 6.395 -10.287 -22.587 1.00 96.25 160 ALA A N 1
ATOM 1209 C CA . ALA A 1 160 ? 5.989 -9.058 -21.906 1.00 96.25 160 ALA A CA 1
ATOM 1210 C C . ALA A 1 160 ? 5.636 -9.282 -20.432 1.00 96.25 160 ALA A C 1
ATOM 1212 O O . ALA A 1 160 ? 5.065 -10.321 -20.095 1.00 96.25 160 ALA A O 1
ATOM 1213 N N . THR A 1 161 ? 5.948 -8.318 -19.557 1.00 95.81 161 THR A N 1
ATOM 1214 C CA . THR A 1 161 ? 5.482 -8.359 -18.156 1.00 95.81 161 THR A CA 1
ATOM 1215 C C . THR A 1 161 ? 3.958 -8.214 -18.083 1.00 95.81 161 THR A C 1
ATOM 1217 O O . THR A 1 161 ? 3.320 -7.716 -19.014 1.00 95.81 161 THR A O 1
ATOM 1220 N N . ALA A 1 162 ? 3.353 -8.670 -16.982 1.00 91.88 162 ALA A N 1
ATOM 1221 C CA . ALA A 1 162 ? 1.900 -8.804 -16.846 1.00 91.88 162 ALA A CA 1
ATOM 1222 C C . ALA A 1 162 ? 1.111 -7.527 -17.188 1.00 91.88 162 ALA A C 1
ATOM 1224 O O . ALA A 1 162 ? 0.091 -7.607 -17.874 1.00 91.88 162 ALA A O 1
ATOM 1225 N N . ALA A 1 163 ? 1.592 -6.354 -16.761 1.00 88.88 163 ALA A N 1
ATOM 1226 C CA . ALA A 1 163 ? 0.915 -5.079 -16.996 1.00 88.88 163 ALA A CA 1
ATOM 1227 C C . ALA A 1 163 ? 0.897 -4.666 -18.479 1.00 88.88 163 ALA A C 1
ATOM 1229 O O . ALA A 1 163 ? -0.099 -4.128 -18.961 1.00 88.88 163 ALA A O 1
ATOM 1230 N N . VAL A 1 164 ? 1.964 -4.957 -19.230 1.00 94.44 164 VAL A N 1
ATOM 1231 C CA . VAL A 1 164 ? 2.095 -4.553 -20.642 1.00 94.44 164 VAL A CA 1
ATOM 1232 C C . VAL A 1 164 ? 1.669 -5.645 -21.623 1.00 94.44 164 VAL A C 1
ATOM 1234 O O . VAL A 1 164 ? 1.332 -5.347 -22.770 1.00 94.44 164 VAL A O 1
ATOM 1237 N N . HIS A 1 165 ? 1.602 -6.903 -21.182 1.00 94.25 165 HIS A N 1
ATOM 1238 C CA . HIS A 1 165 ? 1.232 -8.053 -22.007 1.00 94.25 165 HIS A CA 1
ATOM 1239 C C . HIS A 1 165 ? -0.097 -7.881 -22.777 1.00 94.25 165 HIS A C 1
ATOM 1241 O O . HIS A 1 165 ? -0.113 -8.131 -23.989 1.00 94.25 165 HIS A O 1
ATOM 1247 N N . PRO A 1 166 ? -1.211 -7.402 -22.176 1.00 93.56 166 PRO A N 1
ATOM 1248 C CA . PRO A 1 166 ? -2.464 -7.192 -22.908 1.00 93.56 166 PRO A CA 1
ATOM 1249 C C . PRO A 1 166 ? -2.323 -6.240 -24.103 1.00 93.56 166 PRO A C 1
ATOM 1251 O O . PRO A 1 166 ? -2.983 -6.437 -25.123 1.00 93.56 166 PRO A O 1
ATOM 1254 N N . HIS A 1 167 ? -1.419 -5.260 -24.023 1.00 94.50 167 HIS A N 1
ATOM 1255 C CA . HIS A 1 167 ? -1.204 -4.248 -25.061 1.00 94.50 167 HIS A CA 1
ATOM 1256 C C . HIS A 1 167 ? -0.459 -4.778 -26.290 1.00 94.50 167 HIS A C 1
ATOM 1258 O O . HIS A 1 167 ? -0.465 -4.140 -27.343 1.00 94.50 167 HIS A O 1
ATOM 1264 N N . VAL A 1 168 ? 0.158 -5.956 -26.183 1.00 95.06 168 VAL A N 1
ATOM 1265 C CA . VAL A 1 168 ? 0.862 -6.619 -27.287 1.00 95.06 168 VAL A CA 1
ATOM 1266 C C . VAL A 1 168 ? 0.191 -7.919 -27.740 1.00 95.06 168 VAL A C 1
ATOM 1268 O O . VAL A 1 168 ? 0.692 -8.570 -28.656 1.00 95.06 168 VAL A O 1
ATOM 1271 N N . SER A 1 169 ? -0.972 -8.248 -27.168 1.00 94.06 169 SER A N 1
ATOM 1272 C CA . SER A 1 169 ? -1.657 -9.541 -27.307 1.00 94.06 169 SER A CA 1
ATOM 1273 C C . SER A 1 169 ? -2.277 -9.839 -28.678 1.00 94.06 169 SER A C 1
ATOM 1275 O O . SER A 1 169 ? -2.638 -10.980 -28.946 1.00 94.06 169 SER A O 1
ATOM 1277 N N . HIS A 1 170 ? -2.367 -8.856 -29.580 1.00 92.12 170 HIS A N 1
ATOM 1278 C CA . HIS A 1 170 ? -2.860 -9.068 -30.950 1.00 92.12 170 HIS A CA 1
ATOM 1279 C C . HIS A 1 170 ? -1.855 -9.796 -31.866 1.00 92.12 170 HIS A C 1
ATOM 1281 O O . HIS A 1 170 ? -2.148 -10.036 -33.037 1.00 92.12 170 HIS A O 1
ATOM 1287 N N . ARG A 1 171 ? -0.664 -10.128 -31.357 1.00 92.75 171 ARG A N 1
ATOM 1288 C CA . ARG A 1 171 ? 0.385 -10.849 -32.086 1.00 92.75 171 ARG A CA 1
ATOM 1289 C C . ARG A 1 171 ? 0.085 -12.340 -32.152 1.00 92.75 171 ARG A C 1
ATOM 1291 O O . ARG A 1 171 ? -0.521 -12.905 -31.249 1.00 92.75 171 ARG A O 1
ATOM 1298 N N . ARG A 1 172 ? 0.581 -12.999 -33.205 1.00 91.19 172 ARG A N 1
ATOM 1299 C CA . ARG A 1 172 ? 0.463 -14.459 -33.357 1.00 91.19 172 ARG A CA 1
ATOM 1300 C C . ARG A 1 172 ? 1.128 -15.216 -32.203 1.00 91.19 172 ARG A C 1
ATOM 1302 O O . ARG A 1 172 ? 0.599 -16.238 -31.780 1.00 91.19 172 ARG A O 1
ATOM 1309 N N . TYR A 1 173 ? 2.271 -14.719 -31.727 1.00 91.81 173 TYR A N 1
ATOM 1310 C CA . TYR A 1 173 ? 2.997 -15.275 -30.589 1.00 91.81 173 TYR A CA 1
ATOM 1311 C C . TYR A 1 173 ? 3.268 -14.178 -29.562 1.00 91.81 173 TYR A C 1
ATOM 1313 O O . TYR A 1 173 ? 3.953 -13.194 -29.846 1.00 91.81 173 TYR A O 1
ATOM 1321 N N . VAL A 1 174 ? 2.723 -14.365 -28.366 1.00 93.50 174 VAL A N 1
ATOM 1322 C CA . VAL A 1 174 ? 2.936 -13.498 -27.213 1.00 93.50 174 VAL A CA 1
ATOM 1323 C C . VAL A 1 174 ? 3.103 -14.375 -25.977 1.00 93.50 174 VAL A C 1
ATOM 1325 O O . VAL A 1 174 ? 2.378 -15.355 -25.807 1.00 93.50 174 VAL A O 1
ATOM 1328 N N . TYR A 1 175 ? 4.085 -14.048 -25.148 1.00 92.62 175 TYR A N 1
ATOM 1329 C CA . TYR A 1 175 ? 4.445 -14.814 -23.965 1.00 92.62 175 TYR A CA 1
ATOM 1330 C C . TYR A 1 175 ? 4.446 -13.912 -22.735 1.00 92.62 175 TYR A C 1
ATOM 1332 O O . TYR A 1 175 ? 4.900 -12.767 -22.777 1.00 92.62 175 TYR A O 1
ATOM 1340 N N . GLN A 1 176 ? 3.972 -14.447 -21.618 1.00 91.81 176 GLN A N 1
ATOM 1341 C CA . GLN A 1 176 ? 4.138 -13.818 -20.316 1.00 91.81 176 GLN A CA 1
ATOM 1342 C C . GLN A 1 176 ? 5.593 -13.976 -19.878 1.00 91.81 176 GLN A C 1
ATOM 1344 O O . GLN A 1 176 ? 6.098 -15.094 -19.775 1.00 91.81 176 GLN A O 1
ATOM 1349 N N . PHE A 1 177 ? 6.270 -12.860 -19.631 1.00 93.12 177 PHE A N 1
ATOM 1350 C CA . PHE A 1 177 ? 7.660 -12.866 -19.196 1.00 93.12 177 PHE A CA 1
ATOM 1351 C C . PHE A 1 177 ? 7.807 -13.642 -17.874 1.00 93.12 177 PHE A C 1
ATOM 1353 O O . PHE A 1 177 ? 6.993 -13.434 -16.974 1.00 93.12 177 PHE A O 1
ATOM 1360 N N . PRO A 1 178 ? 8.811 -14.531 -17.734 1.00 91.69 178 PRO A N 1
ATOM 1361 C CA . PRO A 1 178 ? 9.976 -14.719 -18.607 1.00 91.69 178 PRO A CA 1
ATOM 1362 C C . PRO A 1 178 ? 9.829 -15.838 -19.654 1.00 91.69 178 PRO A C 1
ATOM 1364 O O . PRO A 1 178 ? 10.827 -16.217 -20.280 1.00 91.69 178 PRO A O 1
ATOM 1367 N N . MET A 1 179 ? 8.625 -16.389 -19.850 1.00 89.38 179 MET A N 1
ATOM 1368 C CA . MET A 1 179 ? 8.381 -17.362 -20.919 1.00 89.38 179 MET A CA 1
ATOM 1369 C C . MET A 1 179 ? 8.666 -16.727 -22.281 1.00 89.38 179 MET A C 1
ATOM 1371 O O . MET A 1 179 ? 8.508 -15.527 -22.469 1.00 89.38 179 MET A O 1
ATOM 1375 N N . GLY A 1 180 ? 9.103 -17.520 -23.256 1.00 88.62 180 GLY A N 1
ATOM 1376 C CA . GLY A 1 180 ? 9.420 -17.001 -24.589 1.00 88.62 180 GLY A CA 1
ATOM 1377 C C . GLY A 1 180 ? 10.871 -16.529 -24.756 1.00 88.62 180 GLY A C 1
ATOM 1378 O O . GLY A 1 180 ? 11.368 -16.515 -25.884 1.00 88.62 180 GLY A O 1
ATOM 1379 N N . VAL A 1 181 ? 11.559 -16.173 -23.662 1.00 89.62 181 VAL A N 1
ATOM 1380 C CA . VAL A 1 181 ? 12.979 -15.766 -23.677 1.00 89.62 181 VAL A CA 1
ATOM 1381 C C . VAL A 1 181 ? 13.886 -16.956 -23.993 1.00 89.62 181 VAL A C 1
ATOM 1383 O O . VAL A 1 181 ? 14.702 -16.875 -24.916 1.00 89.62 181 VAL A O 1
ATOM 1386 N N . ASP A 1 182 ? 13.702 -18.054 -23.260 1.00 81.56 182 ASP A N 1
ATOM 1387 C CA . ASP A 1 182 ? 14.390 -19.323 -23.489 1.00 81.56 182 ASP A CA 1
ATOM 1388 C C . ASP A 1 182 ? 13.443 -20.279 -24.216 1.00 81.56 182 ASP A C 1
ATOM 1390 O O . ASP A 1 182 ? 12.247 -20.309 -23.915 1.00 81.56 182 ASP A O 1
ATOM 1394 N N . GLY A 1 183 ? 13.985 -21.054 -25.157 1.00 66.62 183 GLY A N 1
ATOM 1395 C CA . GLY A 1 183 ? 13.330 -22.260 -25.657 1.00 66.62 183 GLY A CA 1
ATOM 1396 C C . GLY A 1 183 ? 13.133 -23.252 -24.515 1.00 66.62 183 GLY A C 1
ATOM 1397 O O . GLY A 1 183 ? 14.057 -23.464 -23.728 1.00 66.62 183 GLY A O 1
ATOM 1398 N N . ASP A 1 184 ? 11.973 -23.897 -24.419 1.00 62.19 184 ASP A N 1
ATOM 1399 C CA . ASP A 1 184 ? 11.885 -25.136 -23.657 1.00 62.19 184 ASP A CA 1
ATOM 1400 C C . ASP A 1 184 ? 12.831 -26.192 -24.264 1.00 62.19 184 ASP A C 1
ATOM 1402 O O . ASP A 1 184 ? 13.354 -26.049 -25.376 1.00 62.19 184 ASP A O 1
ATOM 1406 N N . LYS A 1 185 ? 13.087 -27.271 -23.517 1.00 53.22 185 LYS A N 1
ATOM 1407 C CA . LYS A 1 185 ? 14.026 -28.330 -23.932 1.00 53.22 185 LYS A CA 1
ATOM 1408 C C . LYS A 1 185 ? 13.623 -29.029 -25.239 1.00 53.22 185 LYS A C 1
ATOM 1410 O O . LYS A 1 185 ? 14.430 -29.774 -25.788 1.00 53.22 185 LYS A O 1
ATOM 1415 N N . GLU A 1 186 ? 12.401 -28.808 -25.711 1.00 54.00 186 GLU A N 1
ATOM 1416 C CA . GLU A 1 186 ? 11.811 -29.447 -26.882 1.00 54.00 186 GLU A CA 1
ATOM 1417 C C . GLU A 1 186 ? 11.561 -28.448 -28.036 1.00 54.00 186 GLU A C 1
ATOM 1419 O O . GLU A 1 186 ? 11.139 -28.851 -29.117 1.00 54.00 186 GLU A O 1
ATOM 1424 N N . GLY A 1 187 ? 11.879 -27.161 -27.849 1.00 54.69 187 GLY A N 1
ATOM 1425 C CA . GLY A 1 187 ? 11.711 -26.088 -28.830 1.00 54.69 187 GLY A CA 1
ATOM 1426 C C . GLY A 1 187 ? 10.266 -25.623 -29.062 1.00 54.69 187 GLY A C 1
ATOM 1427 O O . GLY A 1 187 ? 10.025 -24.911 -30.038 1.00 54.69 187 GLY A O 1
ATOM 1428 N N . HIS A 1 188 ? 9.301 -26.005 -28.219 1.00 52.72 188 HIS A N 1
ATOM 1429 C CA . HIS A 1 188 ? 7.876 -25.706 -28.425 1.00 52.72 188 HIS A CA 1
ATOM 1430 C C . HIS A 1 188 ? 7.465 -24.314 -27.920 1.00 52.72 188 HIS A C 1
ATOM 1432 O O . HIS A 1 188 ? 6.561 -23.690 -28.478 1.00 52.72 188 HIS A O 1
ATOM 1438 N N . LEU A 1 189 ? 8.132 -23.813 -26.881 1.00 58.53 189 LEU A N 1
ATOM 1439 C CA . LEU A 1 189 ? 7.881 -22.515 -26.253 1.00 58.53 189 LEU A CA 1
ATOM 1440 C C . LEU A 1 189 ? 9.203 -21.750 -26.187 1.00 58.53 189 LEU A C 1
ATOM 1442 O O . LEU A 1 189 ? 10.088 -22.181 -25.466 1.00 58.53 189 LEU A O 1
ATOM 1446 N N . GLY A 1 190 ? 9.371 -20.643 -26.918 1.00 62.69 190 GLY A N 1
ATOM 1447 C CA . GLY A 1 190 ? 10.601 -19.836 -26.824 1.00 62.69 190 GLY A CA 1
ATOM 1448 C C . GLY A 1 190 ? 11.217 -19.413 -28.145 1.00 62.69 190 GLY A C 1
ATOM 1449 O O . GLY A 1 190 ? 12.235 -19.941 -28.583 1.00 62.69 190 GLY A O 1
ATOM 1450 N N . ASN A 1 191 ? 10.612 -18.402 -28.754 1.00 81.25 191 ASN A N 1
ATOM 1451 C CA . ASN A 1 191 ? 11.135 -17.717 -29.931 1.00 81.25 191 ASN A CA 1
ATOM 1452 C C . ASN A 1 191 ? 10.853 -16.212 -29.876 1.00 81.25 191 ASN A C 1
ATOM 1454 O O . ASN A 1 191 ? 10.757 -15.576 -30.921 1.00 81.25 191 ASN A O 1
ATOM 1458 N N . ALA A 1 192 ? 10.680 -15.640 -28.677 1.00 93.69 192 ALA A N 1
ATOM 1459 C CA . ALA A 1 192 ? 10.485 -14.204 -28.578 1.00 93.69 192 ALA A CA 1
ATOM 1460 C C . ALA A 1 192 ? 11.716 -13.496 -29.161 1.00 93.69 192 ALA A C 1
ATOM 1462 O O . ALA A 1 192 ? 12.866 -13.786 -28.800 1.00 93.69 192 ALA A O 1
ATOM 1463 N N . GLU A 1 193 ? 11.445 -12.586 -30.085 1.00 95.31 193 GLU A N 1
ATOM 1464 C CA . GLU A 1 193 ? 12.429 -11.710 -30.713 1.00 95.31 193 GLU A CA 1
ATOM 1465 C C . GLU A 1 193 ? 12.504 -10.374 -29.973 1.00 95.31 193 GLU A C 1
ATOM 1467 O O . GLU A 1 193 ? 13.532 -9.704 -30.012 1.00 95.31 193 GLU A O 1
ATOM 1472 N N . TRP A 1 194 ? 11.428 -10.018 -29.266 1.00 97.88 194 TRP A N 1
ATOM 1473 C CA . TRP A 1 194 ? 11.264 -8.764 -28.542 1.00 97.88 194 TRP A CA 1
ATOM 1474 C C . TRP A 1 194 ? 10.806 -9.014 -27.107 1.00 97.88 194 TRP A C 1
ATOM 1476 O O . TRP A 1 194 ? 10.006 -9.917 -26.856 1.00 97.88 194 TRP A O 1
ATOM 1486 N N . ALA A 1 195 ? 11.284 -8.192 -26.176 1.00 97.56 195 ALA A N 1
ATOM 1487 C CA . ALA A 1 195 ? 10.822 -8.167 -24.797 1.00 97.56 195 ALA A CA 1
ATOM 1488 C C . ALA A 1 195 ? 10.400 -6.746 -24.420 1.00 97.56 195 ALA A C 1
ATOM 1490 O O . ALA A 1 195 ? 11.196 -5.822 -24.561 1.00 97.56 195 ALA A O 1
ATOM 1491 N N . LEU A 1 196 ? 9.165 -6.576 -23.949 1.00 98.06 196 LEU A N 1
ATOM 1492 C CA . LEU A 1 196 ? 8.667 -5.303 -23.428 1.00 98.06 196 LEU A CA 1
ATOM 1493 C C . LEU A 1 196 ? 8.389 -5.454 -21.938 1.00 98.06 196 LEU A C 1
ATOM 1495 O O . LEU A 1 196 ? 7.495 -6.201 -21.542 1.00 98.06 196 LEU A O 1
ATOM 1499 N N . LEU A 1 197 ? 9.174 -4.765 -21.124 1.00 97.75 197 LEU A N 1
ATOM 1500 C CA . LEU A 1 197 ? 9.154 -4.899 -19.676 1.00 97.75 197 LEU A CA 1
ATOM 1501 C C . LEU A 1 197 ? 8.756 -3.571 -19.047 1.00 97.75 197 LEU A C 1
ATOM 1503 O O . LEU A 1 197 ? 9.153 -2.514 -19.522 1.00 97.75 197 LEU A O 1
ATOM 1507 N N . ASP A 1 198 ? 8.000 -3.658 -17.967 1.00 96.88 198 ASP A N 1
ATOM 1508 C CA . ASP A 1 198 ? 7.735 -2.573 -17.030 1.00 96.88 198 ASP A CA 1
ATOM 1509 C C 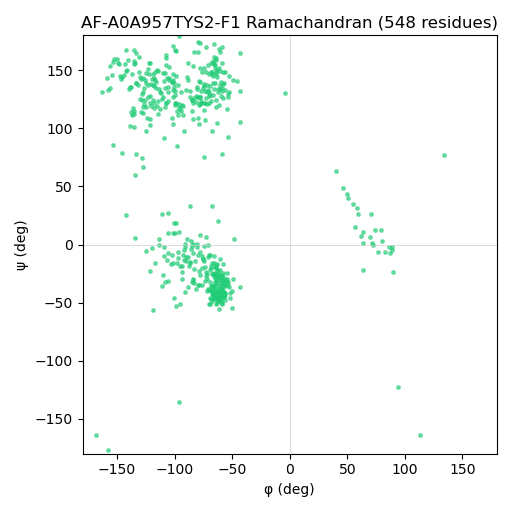. ASP A 1 198 ? 8.143 -3.073 -15.647 1.00 96.88 198 ASP A C 1
ATOM 1511 O O . ASP A 1 198 ? 7.628 -4.097 -15.188 1.00 96.88 198 ASP A O 1
ATOM 1515 N N . VAL A 1 199 ? 9.115 -2.395 -15.034 1.00 95.06 199 VAL A N 1
ATOM 1516 C CA . VAL A 1 199 ? 9.695 -2.781 -13.738 1.00 95.06 199 VAL A CA 1
ATOM 1517 C C . VAL A 1 199 ? 8.989 -2.121 -12.552 1.00 95.06 199 VAL A C 1
ATOM 1519 O O . VAL A 1 199 ? 9.333 -2.402 -11.405 1.00 95.06 199 VAL A O 1
ATOM 1522 N N . THR A 1 200 ? 8.034 -1.226 -12.816 1.00 91.44 200 THR A N 1
ATOM 1523 C CA . THR A 1 200 ? 7.350 -0.413 -11.799 1.00 91.44 200 THR A CA 1
ATOM 1524 C C . THR A 1 200 ? 6.045 -1.043 -11.318 1.00 91.44 200 THR A C 1
ATOM 1526 O O . THR A 1 200 ? 5.545 -0.706 -10.243 1.00 91.44 200 THR A O 1
ATOM 1529 N N . THR A 1 201 ? 5.494 -1.976 -12.093 1.00 82.19 201 THR A N 1
ATOM 1530 C CA . THR A 1 201 ? 4.229 -2.647 -11.800 1.00 82.19 201 THR A CA 1
ATOM 1531 C C . THR A 1 201 ? 4.433 -4.029 -11.192 1.00 82.19 201 THR A C 1
ATOM 1533 O O . THR A 1 201 ? 5.529 -4.590 -11.176 1.00 82.19 201 THR A O 1
ATOM 1536 N N . ASN A 1 202 ? 3.350 -4.593 -10.651 1.00 72.81 202 ASN A N 1
ATOM 1537 C CA . ASN A 1 202 ? 3.382 -5.951 -10.134 1.00 72.81 202 ASN A CA 1
ATOM 1538 C C . ASN A 1 202 ? 3.646 -6.929 -11.288 1.00 72.81 202 ASN A C 1
ATOM 1540 O O . ASN A 1 202 ? 2.858 -7.017 -12.234 1.00 72.81 202 ASN A O 1
ATOM 1544 N N . THR A 1 203 ? 4.754 -7.656 -11.199 1.00 75.25 203 THR A N 1
ATOM 1545 C CA . THR A 1 203 ? 5.113 -8.704 -12.157 1.00 75.25 203 THR A CA 1
ATOM 1546 C C . THR A 1 203 ? 4.938 -10.069 -11.506 1.00 75.25 203 THR A C 1
ATOM 1548 O O . THR A 1 203 ? 4.884 -10.177 -10.283 1.00 75.25 203 THR A O 1
ATOM 1551 N N . ASP A 1 204 ? 4.884 -11.136 -12.299 1.00 79.69 204 ASP A N 1
ATOM 1552 C CA . ASP A 1 204 ? 4.859 -12.504 -11.758 1.00 79.69 204 ASP A CA 1
ATOM 1553 C C . ASP A 1 204 ? 6.217 -12.947 -11.180 1.00 79.69 204 ASP A C 1
ATOM 1555 O O . ASP A 1 204 ? 6.393 -14.105 -10.806 1.00 79.69 204 ASP A O 1
ATOM 1559 N N . MET A 1 205 ? 7.185 -12.028 -11.117 1.00 88.62 205 MET A N 1
ATOM 1560 C CA . MET A 1 205 ? 8.522 -12.211 -10.571 1.00 88.62 205 MET A CA 1
ATOM 1561 C C . MET A 1 205 ? 8.784 -11.191 -9.458 1.00 88.62 205 MET A C 1
ATOM 1563 O O . MET A 1 205 ? 8.273 -10.067 -9.483 1.00 88.62 205 MET A O 1
ATOM 1567 N N . ALA A 1 206 ? 9.629 -11.555 -8.492 1.00 90.06 206 ALA A N 1
ATOM 1568 C CA . ALA A 1 206 ? 10.163 -10.565 -7.566 1.00 90.06 206 ALA A CA 1
ATOM 1569 C C . ALA A 1 206 ? 11.038 -9.552 -8.337 1.00 90.06 206 ALA A C 1
ATOM 1571 O O . ALA A 1 206 ? 11.696 -9.939 -9.310 1.00 90.06 206 ALA A O 1
ATOM 1572 N N . PRO A 1 207 ? 11.112 -8.276 -7.912 1.00 91.94 207 PRO A N 1
ATOM 1573 C CA . PRO A 1 207 ? 11.918 -7.266 -8.602 1.00 91.94 207 PRO A CA 1
ATOM 1574 C C . PRO A 1 207 ? 13.385 -7.676 -8.823 1.00 91.94 207 PRO A C 1
ATOM 1576 O O . PRO A 1 207 ? 13.950 -7.392 -9.878 1.00 91.94 207 PRO A O 1
ATOM 1579 N N . GLY A 1 208 ? 13.986 -8.388 -7.861 1.00 92.56 208 GLY A N 1
ATOM 1580 C CA . GLY A 1 208 ? 15.358 -8.898 -7.967 1.00 92.56 208 GLY A CA 1
ATOM 1581 C C . GLY A 1 208 ? 15.517 -9.998 -9.013 1.00 92.56 208 GLY A C 1
ATOM 1582 O O . GLY A 1 208 ? 16.482 -9.979 -9.774 1.00 92.56 208 GLY A O 1
ATOM 1583 N N . ASP A 1 209 ? 14.544 -10.906 -9.115 1.00 93.44 209 ASP A N 1
ATOM 1584 C CA . ASP A 1 209 ? 14.546 -11.960 -10.134 1.00 93.44 209 ASP A CA 1
ATOM 1585 C C . ASP A 1 209 ? 14.358 -11.372 -11.535 1.00 93.44 209 ASP A C 1
ATOM 1587 O O . ASP A 1 209 ? 14.992 -11.821 -12.490 1.00 93.44 209 ASP A O 1
ATOM 1591 N N . LEU A 1 210 ? 13.505 -10.348 -11.666 1.00 94.75 210 LEU A N 1
ATOM 1592 C CA . LEU A 1 210 ? 13.320 -9.616 -12.918 1.00 94.75 210 LEU A CA 1
ATOM 1593 C C . LEU A 1 210 ? 14.626 -8.940 -13.351 1.00 94.75 210 LEU A C 1
ATOM 1595 O O . LEU A 1 210 ? 15.033 -9.092 -14.503 1.00 94.75 210 LEU A O 1
ATOM 1599 N N . TRP A 1 211 ? 15.301 -8.244 -12.432 1.00 95.69 211 TRP A N 1
ATOM 1600 C CA . TRP A 1 211 ? 16.603 -7.633 -12.699 1.00 95.69 211 TRP A CA 1
ATOM 1601 C C . TRP A 1 211 ? 17.643 -8.677 -13.118 1.00 95.69 211 TRP A C 1
ATOM 1603 O O . TRP A 1 211 ? 18.227 -8.551 -14.191 1.00 95.69 211 TRP A O 1
ATOM 1613 N N . ALA A 1 212 ? 17.806 -9.754 -12.343 1.00 96.00 212 ALA A N 1
ATOM 1614 C CA . ALA A 1 212 ? 18.773 -10.813 -12.638 1.00 96.00 212 ALA A CA 1
ATOM 1615 C C . ALA A 1 212 ? 18.492 -11.488 -13.991 1.00 96.00 212 ALA A C 1
ATOM 1617 O O . ALA A 1 212 ? 19.409 -11.843 -14.733 1.00 96.00 212 ALA A O 1
ATOM 1618 N N . ARG A 1 213 ? 17.210 -11.640 -14.346 1.00 95.75 213 ARG A N 1
ATOM 1619 C CA . ARG A 1 213 ? 16.804 -12.178 -15.643 1.00 95.75 213 ARG A CA 1
ATOM 1620 C C . ARG A 1 213 ? 17.173 -11.245 -16.791 1.00 95.75 213 ARG A C 1
ATOM 1622 O O . ARG A 1 213 ? 17.654 -11.728 -17.815 1.00 95.75 213 ARG A O 1
ATOM 1629 N N . VAL A 1 214 ? 16.952 -9.941 -16.642 1.00 96.81 214 VAL A N 1
ATOM 1630 C CA . VAL A 1 214 ? 17.340 -8.950 -17.655 1.00 96.81 214 VAL A CA 1
ATOM 1631 C C . VAL A 1 214 ? 18.857 -8.857 -17.780 1.00 96.81 214 VAL A C 1
ATOM 1633 O O . VAL A 1 214 ? 19.359 -8.855 -18.900 1.00 96.81 214 VAL A O 1
ATOM 1636 N N . ASP A 1 215 ? 19.588 -8.862 -16.667 1.00 97.25 215 ASP A N 1
ATOM 1637 C CA . ASP A 1 215 ? 21.053 -8.878 -16.660 1.00 97.25 215 ASP A CA 1
ATOM 1638 C C . ASP A 1 215 ? 21.596 -10.083 -17.446 1.00 97.25 215 ASP A C 1
ATOM 1640 O O . ASP A 1 215 ? 22.379 -9.925 -18.385 1.00 97.25 215 ASP A O 1
ATOM 1644 N N . ALA A 1 216 ? 21.061 -11.283 -17.193 1.00 96.56 216 ALA A N 1
ATOM 1645 C CA . ALA A 1 216 ? 21.407 -12.483 -17.954 1.00 96.56 216 ALA A CA 1
ATOM 1646 C C . ALA A 1 216 ? 21.064 -12.370 -19.455 1.00 96.56 216 ALA A C 1
ATOM 1648 O O . ALA A 1 216 ? 21.823 -12.835 -20.310 1.00 96.56 216 ALA A O 1
ATOM 1649 N N . MET A 1 217 ? 19.935 -11.743 -19.805 1.00 96.06 217 MET A N 1
ATOM 1650 C CA . MET A 1 217 ? 19.560 -11.492 -21.202 1.00 96.06 217 MET A CA 1
ATOM 1651 C C . MET A 1 217 ? 20.559 -10.553 -21.893 1.00 96.06 217 MET A C 1
ATOM 1653 O O . MET A 1 217 ? 20.998 -10.852 -23.011 1.00 96.06 217 MET A O 1
ATOM 1657 N N . LEU A 1 218 ? 20.937 -9.456 -21.229 1.00 97.62 218 LEU A N 1
ATOM 1658 C CA . LEU A 1 218 ? 21.888 -8.463 -21.733 1.00 97.62 218 LEU A CA 1
ATOM 1659 C C . LEU A 1 218 ? 23.314 -9.022 -21.819 1.00 97.62 218 LEU A C 1
ATOM 1661 O O . LEU A 1 218 ? 24.010 -8.743 -22.796 1.00 97.62 218 LEU A O 1
ATOM 1665 N N . ALA A 1 219 ? 23.723 -9.887 -20.891 1.00 96.75 219 ALA A N 1
ATOM 1666 C CA . ALA A 1 219 ? 24.974 -10.640 -20.992 1.00 96.75 219 ALA A CA 1
ATOM 1667 C C . ALA A 1 219 ? 24.981 -11.619 -22.185 1.00 96.75 219 ALA A C 1
ATOM 1669 O O . ALA A 1 219 ? 26.039 -11.960 -22.715 1.00 96.75 219 ALA A O 1
ATOM 1670 N N . GLY A 1 220 ? 23.800 -12.066 -22.622 1.00 93.88 220 GLY A N 1
ATOM 1671 C CA . GLY A 1 220 ? 23.609 -12.978 -23.743 1.00 93.88 220 GLY A CA 1
ATOM 1672 C C . GLY A 1 220 ? 23.281 -12.287 -25.071 1.00 93.88 220 GLY A C 1
ATOM 1673 O O . GLY A 1 220 ? 23.904 -11.311 -25.494 1.00 93.88 220 GLY A O 1
ATOM 1674 N N . ALA A 1 221 ? 22.292 -12.838 -25.778 1.00 92.38 221 ALA A N 1
ATOM 1675 C CA . ALA A 1 221 ? 21.940 -12.439 -27.142 1.00 92.38 221 ALA A CA 1
ATOM 1676 C C . ALA A 1 221 ? 20.986 -11.236 -27.231 1.00 92.38 221 ALA A C 1
ATOM 1678 O O . ALA A 1 221 ? 20.637 -10.842 -28.339 1.00 92.38 221 ALA A O 1
ATOM 1679 N N . TRP A 1 222 ? 20.525 -10.668 -26.117 1.00 97.19 222 TRP A N 1
ATOM 1680 C CA . TRP A 1 222 ? 19.558 -9.567 -26.129 1.00 97.19 222 TRP A CA 1
ATOM 1681 C C . TRP A 1 222 ? 20.243 -8.220 -25.957 1.00 97.19 222 TRP A C 1
ATOM 1683 O O . TRP A 1 222 ? 21.221 -8.120 -25.225 1.00 97.19 222 TRP A O 1
ATOM 1693 N N . GLY A 1 223 ? 19.728 -7.182 -26.604 1.00 98.31 223 GLY A N 1
ATOM 1694 C CA . GLY A 1 223 ? 20.196 -5.811 -26.423 1.00 98.31 223 GLY A CA 1
ATOM 1695 C C . GLY A 1 223 ? 19.049 -4.841 -26.179 1.00 98.31 223 GLY A C 1
ATOM 1696 O O . GLY A 1 223 ? 17.894 -5.149 -26.477 1.00 98.31 223 GLY A O 1
ATOM 1697 N N . VAL A 1 224 ? 19.386 -3.678 -25.633 1.00 98.69 224 VAL A N 1
ATOM 1698 C CA . VAL A 1 224 ? 18.480 -2.566 -25.352 1.00 98.69 224 VAL A CA 1
ATOM 1699 C C . VAL A 1 224 ? 18.182 -1.803 -26.638 1.00 98.69 224 VAL A C 1
ATOM 1701 O O . VAL A 1 224 ? 19.096 -1.371 -27.340 1.00 98.69 224 VAL A O 1
ATOM 1704 N N . VAL A 1 225 ? 16.897 -1.626 -26.933 1.00 98.50 225 VAL A N 1
ATOM 1705 C CA . VAL A 1 225 ? 16.410 -0.805 -28.051 1.00 98.50 225 VAL A CA 1
ATOM 1706 C C . VAL A 1 225 ? 15.956 0.564 -27.556 1.00 98.50 225 VAL A C 1
ATOM 1708 O O . VAL A 1 225 ? 16.328 1.571 -28.149 1.00 98.50 225 VAL A O 1
ATOM 1711 N N . ASP A 1 226 ? 15.184 0.601 -26.469 1.00 98.56 226 ASP A N 1
ATOM 1712 C CA . ASP A 1 226 ? 14.657 1.832 -25.873 1.00 98.56 226 ASP A CA 1
ATOM 1713 C C . ASP A 1 226 ? 14.413 1.624 -24.367 1.00 98.56 226 ASP A C 1
ATOM 1715 O O . ASP A 1 226 ? 14.234 0.489 -23.908 1.00 98.56 226 ASP A O 1
ATOM 1719 N N . GLY A 1 227 ? 14.389 2.709 -23.595 1.00 98.31 227 GLY A N 1
ATOM 1720 C CA . GLY A 1 227 ? 14.099 2.676 -22.166 1.00 98.31 227 GLY A CA 1
ATOM 1721 C C . GLY A 1 227 ? 13.721 4.043 -21.603 1.00 98.31 227 GLY A C 1
ATOM 1722 O O . GLY A 1 227 ? 14.413 5.036 -21.831 1.00 98.31 227 GLY A O 1
ATOM 1723 N N . ALA A 1 228 ? 12.625 4.102 -20.852 1.00 98.19 228 ALA A N 1
ATOM 1724 C CA . ALA A 1 228 ? 12.138 5.332 -20.235 1.00 98.19 228 ALA A CA 1
ATOM 1725 C C . ALA A 1 228 ? 11.228 5.016 -19.048 1.00 98.19 228 ALA A C 1
ATOM 1727 O O . ALA A 1 228 ? 10.328 4.190 -19.183 1.00 98.19 228 ALA A O 1
ATOM 1728 N N . ASP A 1 229 ? 11.441 5.694 -17.919 1.00 97.12 229 ASP A N 1
ATOM 1729 C CA . ASP A 1 229 ? 10.552 5.674 -16.753 1.00 97.12 229 ASP A CA 1
ATOM 1730 C C . ASP A 1 229 ? 10.172 4.248 -16.305 1.00 97.12 229 ASP A C 1
ATOM 1732 O O . ASP A 1 229 ? 9.014 3.946 -16.053 1.00 97.12 229 ASP A O 1
ATOM 1736 N N . GLY A 1 230 ? 11.141 3.330 -16.263 1.00 97.00 230 GLY A N 1
ATOM 1737 C CA . GLY A 1 230 ? 10.945 1.935 -15.858 1.00 97.00 230 GLY A CA 1
ATOM 1738 C C . GLY A 1 230 ? 10.426 0.990 -16.951 1.00 97.00 230 GLY A C 1
ATOM 1739 O O . GLY A 1 230 ? 10.417 -0.227 -16.743 1.00 97.00 230 GLY A O 1
ATOM 1740 N N . PHE A 1 231 ? 10.070 1.497 -18.135 1.00 98.38 231 PHE A N 1
ATOM 1741 C CA . PHE A 1 231 ? 9.881 0.655 -19.316 1.00 98.38 231 PHE A CA 1
ATOM 1742 C C . PHE A 1 231 ? 11.216 0.318 -19.965 1.00 98.38 231 PHE A C 1
ATOM 1744 O O . PHE A 1 231 ? 12.021 1.210 -20.228 1.00 98.38 231 PHE A O 1
ATOM 1751 N N . LEU A 1 232 ? 11.410 -0.952 -20.310 1.00 98.38 232 LEU A N 1
ATOM 1752 C CA . LEU A 1 232 ? 12.579 -1.437 -21.033 1.00 98.38 232 LEU A CA 1
ATOM 1753 C C . LEU A 1 232 ? 12.145 -2.257 -22.247 1.00 98.38 232 LEU A C 1
ATOM 1755 O O . LEU A 1 232 ? 11.411 -3.242 -22.120 1.00 98.38 232 LEU A O 1
ATOM 1759 N N . LEU A 1 233 ? 12.620 -1.861 -23.427 1.00 98.69 233 LEU A N 1
ATOM 1760 C CA . LEU A 1 233 ? 12.405 -2.578 -24.676 1.00 98.69 233 LEU A CA 1
ATOM 1761 C C . LEU A 1 233 ? 13.704 -3.243 -25.113 1.00 98.69 233 LEU A C 1
ATOM 1763 O O . LEU A 1 233 ? 14.699 -2.573 -25.393 1.00 98.69 233 LEU A O 1
ATOM 1767 N N . LEU A 1 234 ? 13.674 -4.568 -25.200 1.00 98.69 234 LEU A N 1
ATOM 1768 C CA . LEU A 1 234 ? 14.805 -5.380 -25.624 1.00 98.69 234 LEU A CA 1
ATOM 1769 C C . LEU A 1 234 ? 14.490 -6.102 -26.929 1.00 98.69 234 LEU A C 1
ATOM 1771 O O . LEU A 1 234 ? 13.351 -6.503 -27.179 1.00 98.69 234 LEU A O 1
ATOM 1775 N N . GLN A 1 235 ? 15.529 -6.345 -27.720 1.00 98.19 235 GLN A N 1
ATOM 1776 C CA . GLN A 1 235 ? 15.452 -7.151 -28.931 1.00 98.19 235 GLN A CA 1
ATOM 1777 C C . GLN A 1 235 ? 16.601 -8.157 -28.979 1.00 98.19 235 GLN A C 1
ATOM 1779 O O . GLN A 1 235 ? 17.754 -7.850 -28.661 1.00 98.19 235 GLN A O 1
ATOM 1784 N N . ARG A 1 236 ? 16.296 -9.380 -29.407 1.00 95.38 236 ARG A N 1
ATOM 1785 C CA . ARG A 1 236 ? 17.296 -10.413 -29.665 1.00 95.38 236 ARG A CA 1
ATOM 1786 C C . ARG A 1 236 ? 18.161 -10.003 -30.864 1.00 95.38 236 ARG A C 1
ATOM 1788 O O . ARG A 1 236 ? 17.647 -9.672 -31.924 1.00 95.38 236 ARG A O 1
ATOM 1795 N N . GLY A 1 237 ? 19.479 -10.035 -30.698 1.00 94.69 237 GLY A N 1
ATOM 1796 C CA . GLY A 1 237 ? 20.472 -9.634 -31.700 1.00 94.69 237 GLY A CA 1
ATOM 1797 C C . GLY A 1 237 ? 20.829 -8.142 -31.695 1.00 94.69 237 GLY A C 1
ATOM 1798 O O . GLY A 1 237 ? 21.771 -7.752 -32.392 1.00 94.69 237 GLY A O 1
ATOM 1799 N N . ALA A 1 238 ? 20.134 -7.311 -30.907 1.00 97.12 238 ALA A N 1
ATOM 1800 C CA . ALA A 1 238 ? 20.503 -5.909 -30.745 1.00 97.12 238 ALA A CA 1
ATOM 1801 C C . ALA A 1 238 ? 21.876 -5.777 -30.062 1.00 97.12 238 ALA A C 1
ATOM 1803 O O . ALA A 1 238 ? 22.210 -6.520 -29.138 1.00 97.12 238 ALA A O 1
ATOM 1804 N N . GLN A 1 239 ? 22.683 -4.831 -30.551 1.00 96.56 239 GLN A N 1
ATOM 1805 C CA . GLN A 1 239 ? 24.083 -4.678 -30.140 1.00 96.56 239 GLN A CA 1
ATOM 1806 C C . GLN A 1 239 ? 24.244 -3.845 -28.868 1.00 96.56 239 GLN A C 1
ATOM 1808 O O . GLN A 1 239 ? 25.159 -4.092 -28.088 1.00 96.56 239 GLN A O 1
ATOM 1813 N N . ASN A 1 240 ? 23.367 -2.860 -28.656 1.00 97.62 240 ASN A N 1
ATOM 1814 C CA . ASN A 1 240 ? 23.447 -2.001 -27.486 1.00 97.62 240 ASN A CA 1
ATOM 1815 C C . ASN A 1 240 ? 23.099 -2.798 -26.220 1.00 97.62 240 ASN A C 1
ATOM 1817 O O . ASN A 1 240 ? 22.070 -3.465 -26.174 1.00 97.62 240 ASN A O 1
ATOM 1821 N N . LYS A 1 241 ? 23.953 -2.732 -25.200 1.00 97.19 241 LYS A N 1
ATOM 1822 C CA . LYS A 1 241 ? 23.733 -3.367 -23.889 1.00 97.19 241 LYS A CA 1
ATOM 1823 C C . LYS A 1 241 ? 23.457 -2.349 -22.788 1.00 97.19 241 LYS A C 1
ATOM 1825 O O . LYS A 1 241 ? 23.091 -2.733 -21.684 1.00 97.19 241 LYS A O 1
ATOM 1830 N N . GLU A 1 242 ? 23.650 -1.070 -23.085 1.00 97.44 242 GLU A N 1
ATOM 1831 C CA . GLU A 1 242 ? 23.528 0.007 -22.120 1.00 97.44 242 GLU A CA 1
ATOM 1832 C C . GLU A 1 242 ? 22.064 0.416 -21.969 1.00 97.44 242 GLU A C 1
ATOM 1834 O O . GLU A 1 242 ? 21.375 0.724 -22.948 1.00 97.44 242 GLU A O 1
ATOM 1839 N N . ILE A 1 243 ? 21.594 0.406 -20.722 1.00 97.94 243 ILE A N 1
ATOM 1840 C CA . ILE A 1 243 ? 20.276 0.912 -20.355 1.00 97.94 243 ILE A CA 1
ATOM 1841 C C . ILE A 1 243 ? 20.354 2.449 -20.332 1.00 97.94 243 ILE A C 1
ATOM 1843 O O . ILE A 1 243 ? 21.175 2.992 -19.589 1.00 97.94 243 ILE A O 1
ATOM 1847 N N . PRO A 1 244 ? 19.532 3.164 -21.124 1.00 97.62 244 PRO A N 1
ATOM 1848 C CA . PRO A 1 244 ? 19.597 4.620 -21.217 1.00 97.62 244 PRO A CA 1
ATOM 1849 C C . PRO A 1 244 ? 19.221 5.289 -19.892 1.00 97.62 244 PRO A C 1
ATOM 1851 O O . PRO A 1 244 ? 18.403 4.773 -19.136 1.00 97.62 244 PRO A O 1
ATOM 1854 N N . SER A 1 245 ? 19.761 6.481 -19.628 1.00 96.12 245 SER A N 1
ATOM 1855 C CA . SER A 1 245 ? 19.526 7.197 -18.364 1.00 96.12 245 SER A CA 1
ATOM 1856 C C . SER A 1 245 ? 18.049 7.513 -18.095 1.00 96.12 245 SER A C 1
ATOM 1858 O O . SER A 1 245 ? 17.638 7.501 -16.937 1.00 96.12 245 SER A O 1
ATOM 1860 N N . SER A 1 246 ? 17.252 7.728 -19.148 1.00 96.75 246 SER A N 1
ATOM 1861 C CA . SER A 1 246 ? 15.802 7.947 -19.072 1.00 96.75 246 SER A CA 1
ATOM 1862 C C . SER A 1 246 ? 15.045 6.758 -18.489 1.00 96.75 246 SER A C 1
ATOM 1864 O O . SER A 1 246 ? 13.965 6.933 -17.932 1.00 96.75 246 SER A O 1
ATOM 1866 N N . PHE A 1 247 ? 15.582 5.536 -18.581 1.00 98.25 247 PHE A N 1
ATOM 1867 C CA . PHE A 1 247 ? 14.975 4.368 -17.942 1.00 98.25 247 PHE A CA 1
ATOM 1868 C C . PHE A 1 247 ? 14.824 4.569 -16.433 1.00 98.25 247 PHE A C 1
ATOM 1870 O O . PHE A 1 247 ? 13.823 4.133 -15.882 1.00 98.25 247 PHE A O 1
ATOM 1877 N N . TYR A 1 248 ? 15.766 5.246 -15.773 1.00 97.62 248 TYR A N 1
ATOM 1878 C CA . TYR A 1 248 ? 15.772 5.412 -14.316 1.00 97.62 248 TYR A CA 1
ATOM 1879 C C . TYR A 1 248 ? 14.845 6.527 -13.810 1.00 97.62 248 TYR A C 1
ATOM 1881 O O . TYR A 1 248 ? 14.769 6.735 -12.600 1.00 97.62 248 TYR A O 1
ATOM 1889 N N . ASP A 1 249 ? 14.119 7.225 -14.688 1.00 96.00 249 ASP A N 1
ATOM 1890 C CA . ASP A 1 249 ? 13.283 8.376 -14.313 1.00 96.00 249 ASP A CA 1
ATOM 1891 C C . ASP A 1 249 ? 12.117 8.004 -13.368 1.00 96.00 249 ASP A C 1
ATOM 1893 O O . ASP A 1 249 ? 11.652 8.850 -12.605 1.00 96.00 249 ASP A O 1
ATOM 1897 N N . PHE A 1 250 ? 11.731 6.720 -13.302 1.00 95.44 250 PHE A N 1
ATOM 1898 C CA . PHE A 1 250 ? 10.740 6.231 -12.328 1.00 95.44 250 PHE A CA 1
ATOM 1899 C C . PHE A 1 250 ? 11.247 6.293 -10.881 1.00 95.44 250 PHE A C 1
ATOM 1901 O O . PHE A 1 250 ? 10.458 6.335 -9.935 1.00 95.44 250 PHE A O 1
ATOM 1908 N N . ALA A 1 251 ? 12.570 6.244 -10.708 1.00 96.69 251 ALA A N 1
ATOM 1909 C CA . ALA A 1 251 ? 13.244 6.256 -9.419 1.00 96.69 251 ALA A CA 1
ATOM 1910 C C . ALA A 1 251 ? 13.989 7.569 -9.172 1.00 96.69 251 ALA A C 1
ATOM 1912 O O . ALA A 1 251 ? 14.183 7.926 -8.018 1.00 96.69 251 ALA A O 1
ATOM 1913 N N . ARG A 1 252 ? 14.411 8.297 -10.209 1.00 95.94 252 ARG A N 1
ATOM 1914 C CA . ARG A 1 252 ? 15.313 9.448 -10.088 1.00 95.94 252 ARG A CA 1
ATOM 1915 C C . ARG A 1 252 ? 14.763 10.677 -10.802 1.00 95.94 252 ARG A C 1
ATOM 1917 O O . ARG A 1 252 ? 14.514 10.644 -12.000 1.00 95.94 252 ARG A O 1
ATOM 1924 N N . MET A 1 253 ? 14.731 11.800 -10.093 1.00 93.69 253 MET A N 1
ATOM 1925 C CA . MET A 1 253 ? 14.468 13.123 -10.651 1.00 93.69 253 MET A CA 1
ATOM 1926 C C . MET A 1 253 ? 15.556 14.110 -10.194 1.00 93.69 253 MET A C 1
ATOM 1928 O O . MET A 1 253 ? 15.622 14.415 -9.004 1.00 93.69 253 MET A O 1
ATOM 1932 N N . PRO A 1 254 ? 16.405 14.642 -11.089 1.00 89.00 254 PRO A N 1
ATOM 1933 C CA . PRO A 1 254 ? 17.406 15.639 -10.708 1.00 89.00 254 PRO A CA 1
ATOM 1934 C C . PRO A 1 254 ? 16.752 16.918 -10.164 1.00 89.00 254 PRO A C 1
ATOM 1936 O O . PRO A 1 254 ? 15.858 17.465 -10.800 1.00 89.00 254 PRO A O 1
ATOM 1939 N N . LEU A 1 255 ? 17.225 17.471 -9.044 1.00 84.62 255 LEU A N 1
ATOM 1940 C CA . LEU A 1 255 ? 16.670 18.706 -8.465 1.00 84.62 255 LEU A CA 1
ATOM 1941 C C . LEU A 1 255 ? 16.681 19.873 -9.467 1.00 84.62 255 LEU A C 1
ATOM 1943 O O . LEU A 1 255 ? 15.753 20.672 -9.499 1.00 84.62 255 LEU A O 1
ATOM 1947 N N . ALA A 1 256 ? 17.678 19.934 -10.351 1.00 81.50 256 ALA A N 1
ATOM 1948 C CA . ALA A 1 256 ? 17.749 20.947 -11.403 1.00 81.50 256 ALA A CA 1
ATOM 1949 C C . ALA A 1 256 ? 16.531 20.937 -12.353 1.00 81.50 256 ALA A C 1
ATOM 1951 O O . ALA A 1 256 ? 16.188 21.977 -12.915 1.00 81.50 256 ALA A O 1
ATOM 1952 N N . SER A 1 257 ? 15.844 19.798 -12.526 1.00 83.12 257 SER A N 1
ATOM 1953 C CA . SER A 1 257 ? 14.650 19.719 -13.377 1.00 83.12 257 SER A CA 1
ATOM 1954 C C . SER A 1 257 ? 13.406 20.340 -12.738 1.00 83.12 257 SER A C 1
ATOM 1956 O O . SER A 1 257 ? 12.423 20.561 -13.439 1.00 83.12 257 SER A O 1
ATOM 1958 N N . THR A 1 258 ? 13.427 20.648 -11.435 1.00 77.81 258 THR A N 1
ATOM 1959 C CA . THR A 1 258 ? 12.324 21.345 -10.746 1.00 77.81 258 THR A CA 1
ATOM 1960 C C . TH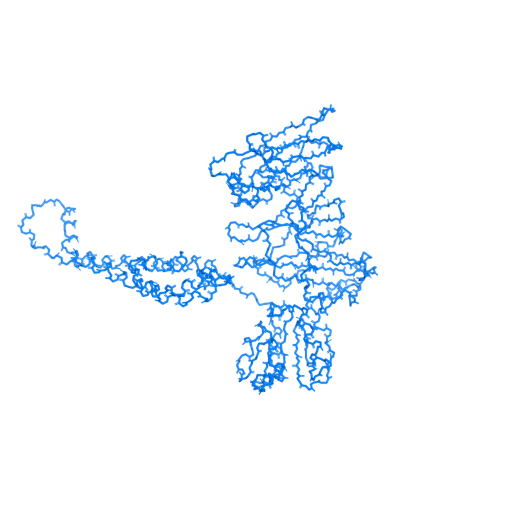R A 1 258 ? 12.426 22.870 -10.859 1.00 77.81 258 THR A C 1
ATOM 1962 O O . THR A 1 258 ? 11.537 23.582 -10.400 1.00 77.81 258 THR A O 1
ATOM 1965 N N . GLY A 1 259 ? 13.501 23.386 -11.468 1.00 76.56 259 GLY A N 1
ATOM 1966 C CA . GLY A 1 259 ? 13.802 24.819 -11.521 1.00 76.56 259 GLY A CA 1
ATOM 1967 C C . GLY A 1 259 ? 14.439 25.371 -10.239 1.00 76.56 259 GLY A C 1
ATOM 1968 O O . GLY A 1 259 ? 14.686 26.574 -10.160 1.00 76.56 259 GLY A O 1
ATOM 1969 N N . ALA A 1 260 ? 14.721 24.519 -9.247 1.00 75.88 260 ALA A N 1
ATOM 1970 C CA . ALA A 1 260 ? 15.452 24.894 -8.042 1.00 75.88 260 ALA A CA 1
ATOM 1971 C C . ALA A 1 260 ? 16.953 25.122 -8.326 1.00 75.88 260 ALA A C 1
ATOM 1973 O O . ALA A 1 260 ? 17.543 24.484 -9.200 1.00 75.88 260 ALA A O 1
ATOM 1974 N N . SER A 1 261 ? 17.579 26.037 -7.574 1.00 72.31 261 SER A N 1
ATOM 1975 C CA . SER A 1 261 ? 19.024 26.304 -7.668 1.00 72.31 261 SER A CA 1
ATOM 1976 C C . SER A 1 261 ? 19.845 25.110 -7.170 1.00 72.31 261 SER A C 1
ATOM 1978 O O . SER A 1 261 ? 19.460 24.449 -6.208 1.00 72.31 261 SER A O 1
ATOM 1980 N N . THR A 1 262 ? 21.022 24.879 -7.756 1.00 65.12 262 THR A N 1
ATOM 1981 C CA . THR A 1 262 ? 21.992 23.879 -7.273 1.00 65.12 262 THR A CA 1
ATOM 1982 C C . THR A 1 262 ? 22.520 24.186 -5.872 1.00 65.12 262 THR A C 1
ATOM 1984 O O . THR A 1 262 ? 22.932 23.273 -5.165 1.00 65.12 262 THR A O 1
ATOM 1987 N N . ASP A 1 263 ? 22.447 25.445 -5.431 1.00 71.06 263 ASP A N 1
ATOM 1988 C CA . ASP A 1 263 ? 22.788 25.839 -4.056 1.00 71.06 263 ASP A CA 1
ATOM 1989 C C . ASP A 1 263 ? 21.773 25.320 -3.019 1.00 71.06 263 ASP A C 1
ATOM 1991 O O . ASP A 1 263 ? 22.011 25.416 -1.818 1.00 71.06 263 ASP A O 1
ATOM 1995 N N . ALA A 1 264 ? 20.639 24.763 -3.465 1.00 76.50 264 ALA A N 1
ATOM 1996 C CA . ALA A 1 264 ? 19.620 24.174 -2.601 1.00 76.50 264 ALA A CA 1
ATOM 1997 C C . ALA A 1 264 ? 19.911 22.712 -2.208 1.00 76.50 264 ALA A C 1
ATOM 1999 O O . ALA A 1 264 ? 19.112 22.113 -1.487 1.00 76.50 264 ALA A O 1
ATOM 2000 N N . VAL A 1 265 ? 21.024 22.115 -2.662 1.00 84.94 265 VAL A N 1
ATOM 2001 C CA . VAL A 1 265 ? 21.404 20.754 -2.249 1.00 84.94 265 VAL A CA 1
ATOM 2002 C C . VAL A 1 265 ? 21.887 20.776 -0.791 1.00 84.94 265 VAL A C 1
ATOM 2004 O O . VAL A 1 265 ? 22.856 21.472 -0.478 1.00 84.94 265 VAL A O 1
ATOM 2007 N N . PRO A 1 266 ? 21.252 20.017 0.120 1.00 85.88 266 PRO A N 1
ATOM 2008 C CA . PRO A 1 266 ? 21.584 20.056 1.534 1.00 85.88 266 PRO A CA 1
ATOM 2009 C C . PRO A 1 266 ? 22.940 19.403 1.820 1.00 85.88 266 PRO A C 1
ATOM 2011 O O . PRO A 1 266 ? 23.391 18.487 1.130 1.00 85.88 266 PRO A O 1
ATOM 2014 N N . THR A 1 267 ? 23.571 19.836 2.912 1.00 89.31 267 THR A N 1
ATOM 2015 C CA . THR A 1 267 ? 24.761 19.162 3.449 1.00 89.31 267 THR A CA 1
ATOM 2016 C C . THR A 1 267 ? 24.414 17.827 4.105 1.00 89.31 267 THR A C 1
ATOM 2018 O O . THR A 1 267 ? 25.249 16.930 4.109 1.00 89.31 267 THR A O 1
ATOM 2021 N N . ALA A 1 268 ? 23.205 17.680 4.663 1.00 89.81 268 ALA A N 1
ATOM 2022 C CA . ALA A 1 268 ? 22.750 16.428 5.274 1.00 89.81 268 ALA A CA 1
ATOM 2023 C C . ALA A 1 268 ? 22.764 15.283 4.244 1.00 89.81 268 ALA A C 1
ATOM 2025 O O . ALA A 1 268 ? 22.393 15.526 3.101 1.00 89.81 268 ALA A O 1
ATOM 2026 N N . PRO A 1 269 ? 23.178 14.059 4.611 1.00 93.19 269 PRO A N 1
ATOM 2027 C CA . PRO A 1 269 ? 23.413 12.979 3.650 1.00 93.19 269 PRO A CA 1
ATOM 2028 C C . PRO A 1 269 ? 22.146 12.582 2.884 1.00 93.19 269 PRO A C 1
ATOM 2030 O O . PRO A 1 269 ? 22.188 12.390 1.672 1.00 93.19 269 PRO A O 1
ATOM 2033 N N . LEU A 1 270 ? 21.013 12.506 3.579 1.00 92.69 270 LEU A N 1
ATOM 2034 C CA . LEU A 1 270 ? 19.698 12.277 2.999 1.00 92.69 270 LEU A CA 1
ATOM 2035 C C . LEU A 1 270 ? 18.696 13.201 3.680 1.00 92.69 270 LEU A C 1
ATOM 2037 O O . LEU A 1 270 ? 18.684 13.286 4.906 1.00 92.69 270 LEU A O 1
ATOM 2041 N N . THR A 1 271 ? 17.833 13.836 2.893 1.00 91.31 271 THR A N 1
ATOM 2042 C CA . THR A 1 271 ? 16.688 14.595 3.402 1.00 91.31 271 THR A CA 1
ATOM 2043 C C . THR A 1 271 ? 15.402 13.984 2.865 1.00 91.31 271 THR A C 1
ATOM 2045 O O . THR A 1 271 ? 15.224 13.872 1.653 1.00 91.31 271 THR A O 1
ATOM 2048 N N . LEU A 1 272 ? 14.486 13.605 3.752 1.00 89.94 272 LEU A N 1
ATOM 2049 C CA . LEU A 1 272 ? 13.159 13.144 3.366 1.00 89.94 272 LEU A CA 1
ATOM 2050 C C . LEU A 1 272 ? 12.316 14.346 2.924 1.00 89.94 272 LEU A C 1
ATOM 2052 O O . LEU A 1 272 ? 12.039 15.245 3.717 1.00 89.94 272 LEU A O 1
ATOM 2056 N N . VAL A 1 273 ? 11.936 14.367 1.649 1.00 87.12 273 VAL A N 1
ATOM 2057 C CA . VAL A 1 273 ? 11.184 15.469 1.027 1.00 87.12 273 VAL A CA 1
ATOM 2058 C C . VAL A 1 273 ? 9.684 15.230 1.127 1.00 87.12 273 VAL A C 1
ATOM 2060 O O . VAL A 1 273 ? 8.924 16.161 1.372 1.00 87.12 273 VAL A O 1
ATOM 2063 N N . ASP A 1 274 ? 9.254 13.987 0.911 1.00 85.31 274 ASP A N 1
ATOM 2064 C CA . ASP A 1 274 ? 7.840 13.633 0.837 1.00 85.31 274 ASP A CA 1
ATOM 2065 C C . ASP A 1 274 ? 7.628 12.165 1.221 1.00 85.31 274 ASP A C 1
ATOM 2067 O O . ASP A 1 274 ? 8.456 11.296 0.922 1.00 85.31 274 ASP A O 1
ATOM 2071 N N . VAL A 1 275 ? 6.494 11.901 1.863 1.00 86.25 275 VAL A N 1
ATOM 2072 C CA . VAL A 1 275 ? 6.003 10.562 2.181 1.00 86.25 275 VAL A CA 1
ATOM 2073 C C . VAL A 1 275 ? 4.530 10.513 1.844 1.00 86.25 275 VAL A C 1
ATOM 2075 O O . VAL A 1 275 ? 3.695 11.138 2.503 1.00 86.25 275 VAL A O 1
ATOM 2078 N N . THR A 1 276 ? 4.202 9.689 0.860 1.00 86.25 276 THR A N 1
ATOM 2079 C CA . THR A 1 276 ? 2.820 9.426 0.473 1.00 86.25 276 THR A CA 1
ATOM 2080 C C . THR A 1 276 ? 2.514 7.942 0.561 1.00 86.25 276 THR A C 1
ATOM 2082 O O . THR A 1 276 ? 3.399 7.084 0.511 1.00 86.25 276 THR A O 1
ATOM 2085 N N . VAL A 1 277 ? 1.231 7.635 0.725 1.00 86.88 277 VAL A N 1
ATOM 2086 C CA . VAL A 1 277 ? 0.720 6.271 0.622 1.00 86.88 277 VAL A CA 1
ATOM 2087 C C . VAL A 1 277 ? -0.295 6.201 -0.497 1.00 86.88 277 VAL A C 1
ATOM 2089 O O . VAL A 1 277 ? -1.096 7.120 -0.690 1.00 86.88 277 VAL A O 1
ATOM 2092 N N . HIS A 1 278 ? -0.280 5.089 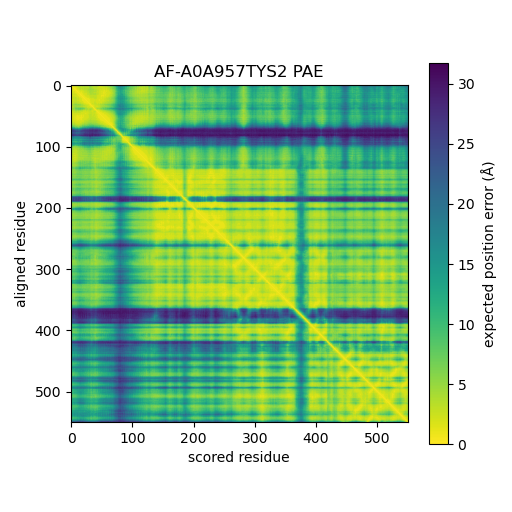-1.215 1.00 86.38 278 HIS A N 1
ATOM 2093 C CA . HIS A 1 278 ? -1.336 4.756 -2.152 1.00 86.38 278 HIS A CA 1
ATOM 2094 C C . HIS A 1 278 ? -1.998 3.462 -1.690 1.00 86.38 278 HIS A C 1
ATOM 2096 O O . HIS A 1 278 ? -1.358 2.417 -1.584 1.00 86.38 278 HIS A O 1
ATOM 2102 N N . ASP A 1 279 ? -3.283 3.547 -1.358 1.00 85.25 279 ASP A N 1
ATOM 2103 C CA . ASP A 1 279 ? -4.072 2.400 -0.924 1.00 85.25 279 ASP A CA 1
ATOM 2104 C C . ASP A 1 279 ? -4.961 1.921 -2.065 1.00 85.25 279 ASP A C 1
ATOM 2106 O O . ASP A 1 279 ? -5.566 2.718 -2.783 1.00 85.25 279 ASP A O 1
ATOM 2110 N N . TRP A 1 280 ? -5.079 0.604 -2.193 1.00 82.38 280 TRP A N 1
ATOM 2111 C CA . TRP A 1 280 ? -6.099 -0.038 -3.000 1.00 82.38 280 TRP A CA 1
ATOM 2112 C C . TRP A 1 280 ? -7.117 -0.706 -2.067 1.00 82.38 280 TRP A C 1
ATOM 2114 O O . TRP A 1 280 ? -6.943 -1.878 -1.700 1.00 82.38 280 TRP A O 1
ATOM 2124 N N . PRO A 1 281 ? -8.202 0.003 -1.685 1.00 76.19 281 PRO A N 1
ATOM 2125 C CA . PRO A 1 281 ? -9.141 -0.455 -0.659 1.00 76.19 281 PRO A CA 1
ATOM 2126 C C . PRO A 1 281 ? -9.721 -1.839 -0.945 1.00 76.19 281 PRO A C 1
ATOM 2128 O O . PRO A 1 281 ? -9.909 -2.643 -0.035 1.00 76.19 281 PRO A O 1
ATOM 2131 N N . ARG A 1 282 ? -9.947 -2.145 -2.231 1.00 75.44 282 ARG A N 1
ATOM 2132 C CA . ARG A 1 282 ? -10.496 -3.425 -2.694 1.00 75.44 282 ARG A CA 1
ATOM 2133 C C . ARG A 1 282 ? -9.679 -4.627 -2.222 1.00 75.44 282 ARG A C 1
ATOM 2135 O O . ARG A 1 282 ? -10.268 -5.641 -1.861 1.00 75.44 282 ARG A O 1
ATOM 2142 N N . TRP A 1 283 ? -8.353 -4.522 -2.259 1.00 76.44 283 TRP A N 1
ATOM 2143 C CA . TRP A 1 283 ? -7.446 -5.618 -1.907 1.00 76.44 283 TRP A CA 1
ATOM 2144 C C . TRP A 1 283 ? -6.717 -5.387 -0.588 1.00 76.44 283 TRP A C 1
ATOM 2146 O O . TRP A 1 283 ? -5.955 -6.253 -0.167 1.00 76.44 283 TRP A O 1
ATOM 2156 N N . ARG A 1 284 ? -6.949 -4.235 0.060 1.00 80.50 284 ARG A N 1
ATOM 2157 C CA . ARG A 1 284 ? -6.206 -3.776 1.242 1.00 80.50 284 ARG A CA 1
ATOM 2158 C C . ARG A 1 284 ? -4.695 -3.825 1.015 1.00 80.50 284 ARG A C 1
ATOM 2160 O O . ARG A 1 284 ? -3.936 -4.230 1.892 1.00 80.50 284 ARG A O 1
ATOM 2167 N N . GLN A 1 285 ? -4.295 -3.448 -0.192 1.00 85.94 285 GLN A N 1
ATOM 2168 C CA . GLN A 1 285 ? -2.903 -3.350 -0.589 1.00 85.94 285 GLN A CA 1
ATOM 2169 C C . GLN A 1 285 ? -2.493 -1.891 -0.510 1.00 85.94 285 GLN A C 1
ATOM 2171 O O . GLN A 1 285 ? -3.066 -1.054 -1.202 1.00 85.94 285 GLN A O 1
ATOM 2176 N N . THR A 1 286 ? -1.498 -1.597 0.312 1.00 88.69 286 THR A N 1
ATOM 2177 C CA . THR A 1 286 ? -0.961 -0.248 0.472 1.00 88.69 286 THR A CA 1
ATOM 2178 C C . THR A 1 286 ? 0.470 -0.217 -0.047 1.00 88.69 286 THR A C 1
ATOM 2180 O O . THR A 1 286 ? 1.255 -1.106 0.269 1.00 88.69 286 THR A O 1
ATOM 2183 N N . THR A 1 287 ? 0.828 0.787 -0.840 1.00 90.19 287 THR A N 1
ATOM 2184 C CA . THR A 1 287 ? 2.224 1.088 -1.170 1.00 90.19 287 THR A CA 1
ATOM 2185 C C . THR A 1 287 ? 2.671 2.340 -0.429 1.00 90.19 287 THR A C 1
ATOM 2187 O O . THR A 1 287 ? 1.897 3.281 -0.238 1.00 90.19 287 THR A O 1
ATOM 2190 N N . LEU A 1 288 ? 3.926 2.333 0.007 1.00 90.75 288 LEU A N 1
ATOM 2191 C CA . LEU A 1 288 ? 4.605 3.468 0.618 1.00 90.75 288 LEU A CA 1
ATOM 2192 C C . LEU A 1 288 ? 5.507 4.100 -0.428 1.00 90.75 288 LEU A C 1
ATOM 2194 O O . LEU A 1 288 ? 6.250 3.388 -1.103 1.00 90.75 288 LEU A O 1
ATOM 2198 N N . ILE A 1 289 ? 5.457 5.419 -0.544 1.00 91.62 289 ILE A N 1
ATOM 2199 C CA . ILE A 1 289 ? 6.257 6.178 -1.496 1.00 91.62 289 ILE A CA 1
ATOM 2200 C C . ILE A 1 289 ? 7.050 7.210 -0.701 1.00 91.62 289 ILE A C 1
ATOM 2202 O O . ILE A 1 289 ? 6.479 8.167 -0.179 1.00 91.62 289 ILE A O 1
ATOM 2206 N N . GLY A 1 290 ? 8.360 6.999 -0.593 1.00 91.44 290 GLY A N 1
ATOM 2207 C CA . GLY A 1 290 ? 9.289 7.940 0.031 1.00 91.44 290 GLY A CA 1
ATOM 2208 C C . GLY A 1 290 ? 10.128 8.654 -1.021 1.00 91.44 290 GLY A C 1
ATOM 2209 O O . GLY A 1 290 ? 10.696 7.995 -1.894 1.00 91.44 290 GLY A O 1
ATOM 2210 N N . LYS A 1 291 ? 10.224 9.983 -0.936 1.00 92.88 291 LYS A N 1
ATOM 2211 C CA . LYS A 1 291 ? 11.101 10.794 -1.793 1.00 92.88 291 LYS A CA 1
ATOM 2212 C C . LYS A 1 291 ? 12.245 11.377 -0.983 1.00 92.88 291 LYS A C 1
ATOM 2214 O O . LYS A 1 291 ? 12.015 12.077 0.001 1.00 92.88 291 LYS A O 1
ATOM 2219 N N . TRP A 1 292 ? 13.464 11.126 -1.433 1.00 93.19 292 TRP A N 1
ATOM 2220 C CA . TRP A 1 292 ? 14.691 11.465 -0.725 1.00 93.19 292 TRP A CA 1
ATOM 2221 C C . TRP A 1 292 ? 15.552 12.388 -1.573 1.00 93.19 292 TRP A C 1
ATOM 2223 O O . TRP A 1 292 ? 15.928 12.021 -2.680 1.00 93.19 292 TRP A O 1
ATOM 2233 N N . LEU A 1 293 ? 15.879 13.569 -1.060 1.00 93.50 293 LEU A N 1
ATOM 2234 C CA . LEU A 1 293 ? 16.887 14.440 -1.650 1.00 93.50 293 LEU A CA 1
ATOM 2235 C C . LEU A 1 293 ? 18.267 14.005 -1.155 1.00 93.50 293 LEU A C 1
ATOM 2237 O O . LEU A 1 293 ? 18.525 13.979 0.050 1.00 93.50 293 LEU A O 1
ATOM 2241 N N . VAL A 1 294 ? 19.144 13.670 -2.095 1.00 95.31 294 VAL A N 1
ATOM 2242 C CA . VAL A 1 294 ? 20.513 13.228 -1.827 1.00 95.31 294 VAL A CA 1
ATOM 2243 C C . VAL A 1 294 ? 21.392 14.450 -1.596 1.00 95.31 294 VAL A C 1
ATOM 2245 O O . VAL A 1 294 ? 21.472 15.335 -2.450 1.00 95.31 294 VAL A O 1
ATOM 2248 N N . GLY A 1 295 ? 22.046 14.525 -0.440 1.00 93.88 295 GLY A N 1
ATOM 2249 C CA . GLY A 1 295 ? 22.914 15.651 -0.109 1.00 93.88 295 GLY A CA 1
ATOM 2250 C C . GLY A 1 295 ? 24.388 15.411 -0.403 1.00 93.88 295 GLY A C 1
ATOM 2251 O O . GLY A 1 295 ? 24.810 14.351 -0.862 1.00 93.88 295 GLY A O 1
ATOM 2252 N N . THR A 1 296 ? 25.203 16.424 -0.123 1.00 94.06 296 THR A N 1
ATOM 2253 C CA . THR A 1 296 ? 26.629 16.431 -0.495 1.00 94.06 296 THR A CA 1
ATOM 2254 C C . THR A 1 296 ? 27.506 15.502 0.345 1.00 94.06 296 THR A C 1
ATOM 2256 O O . THR A 1 296 ? 28.593 15.140 -0.098 1.00 94.06 296 THR A O 1
ATOM 2259 N N . THR A 1 297 ? 27.053 15.094 1.535 1.00 94.44 297 THR A N 1
ATOM 2260 C CA . THR A 1 297 ? 27.780 14.164 2.424 1.00 94.44 297 THR A CA 1
ATOM 2261 C C . THR A 1 297 ? 27.276 12.722 2.344 1.00 94.44 297 THR A C 1
ATOM 2263 O O . THR A 1 297 ? 27.659 11.888 3.167 1.00 94.44 297 THR A O 1
ATOM 2266 N N . PHE A 1 298 ? 26.416 12.420 1.366 1.00 95.88 298 PHE A N 1
ATOM 2267 C CA . PHE A 1 298 ? 25.866 11.087 1.181 1.00 95.88 298 PHE A CA 1
ATOM 2268 C C . PHE A 1 298 ? 26.970 10.043 0.965 1.00 95.88 298 PHE A C 1
ATOM 2270 O O . PHE A 1 298 ? 27.877 10.216 0.153 1.00 95.88 298 PHE A O 1
ATOM 2277 N N . ASP A 1 299 ? 26.858 8.937 1.694 1.00 94.88 299 ASP A N 1
ATOM 2278 C CA . ASP A 1 299 ? 27.722 7.763 1.570 1.00 94.88 299 ASP A CA 1
ATOM 2279 C C . ASP A 1 299 ? 26.814 6.528 1.592 1.00 94.88 299 ASP A C 1
ATOM 2281 O O . ASP A 1 299 ? 26.227 6.249 2.645 1.00 94.88 299 ASP A O 1
ATOM 2285 N N . PRO A 1 300 ? 26.687 5.788 0.477 1.00 93.94 300 PRO A N 1
ATOM 2286 C CA . PRO A 1 300 ? 25.777 4.651 0.374 1.00 93.94 300 PRO A CA 1
ATOM 2287 C C . PRO A 1 300 ? 26.138 3.494 1.315 1.00 93.94 300 PRO A C 1
ATOM 2289 O O . PRO A 1 300 ? 25.292 2.644 1.572 1.00 93.94 300 PRO A O 1
ATOM 2292 N N . ALA A 1 301 ? 27.367 3.438 1.846 1.00 93.12 301 ALA A N 1
ATOM 2293 C CA . ALA A 1 301 ? 27.769 2.418 2.816 1.00 93.12 301 ALA A CA 1
ATOM 2294 C C . ALA A 1 301 ? 27.349 2.752 4.258 1.00 93.12 301 ALA A C 1
ATOM 2296 O O . ALA A 1 301 ? 27.431 1.892 5.135 1.00 93.12 301 ALA A O 1
ATOM 2297 N N . ARG A 1 302 ? 26.951 4.002 4.523 1.00 91.56 302 ARG A N 1
ATOM 2298 C CA . ARG A 1 302 ? 26.625 4.503 5.870 1.00 91.56 302 ARG A CA 1
ATOM 2299 C C . ARG A 1 302 ? 25.208 5.041 5.993 1.00 91.56 302 ARG A C 1
ATOM 2301 O O . ARG A 1 302 ? 24.693 5.108 7.103 1.00 91.56 302 ARG A O 1
ATOM 2308 N N . HIS A 1 303 ? 24.604 5.438 4.880 1.00 91.31 303 HIS A N 1
ATOM 2309 C CA . HIS A 1 303 ? 23.321 6.122 4.858 1.00 91.31 303 HIS A CA 1
ATOM 2310 C C . HIS A 1 303 ? 22.329 5.319 4.020 1.00 91.31 303 HIS A C 1
ATOM 2312 O O . HIS A 1 303 ? 22.369 5.337 2.790 1.00 91.31 303 HIS A O 1
ATOM 2318 N N . GLU A 1 304 ? 21.436 4.609 4.703 1.00 89.56 304 GLU A N 1
ATOM 2319 C CA . GLU A 1 304 ? 20.341 3.868 4.084 1.00 89.56 304 GLU A CA 1
ATOM 2320 C C . GLU A 1 304 ? 19.051 4.708 4.131 1.00 89.56 304 GLU A C 1
ATOM 2322 O O . GLU A 1 304 ? 18.758 5.318 5.164 1.00 89.56 304 GLU A O 1
ATOM 2327 N N . PRO A 1 305 ? 18.253 4.761 3.049 1.00 91.19 305 PRO A N 1
ATOM 2328 C CA . PRO A 1 305 ? 16.944 5.411 3.065 1.00 91.19 305 PRO A CA 1
ATOM 2329 C C . PRO A 1 305 ? 15.971 4.635 3.964 1.00 91.19 305 PRO A C 1
ATOM 2331 O O . PRO A 1 305 ? 15.359 3.647 3.551 1.00 91.19 305 PRO A O 1
ATOM 2334 N N . ARG A 1 306 ? 15.808 5.081 5.210 1.00 90.12 306 ARG A N 1
ATOM 2335 C CA . ARG A 1 306 ? 14.982 4.379 6.195 1.00 90.12 306 ARG A CA 1
ATOM 2336 C C . ARG A 1 306 ? 13.557 4.919 6.234 1.00 90.12 306 ARG A C 1
ATOM 2338 O O . ARG A 1 306 ? 13.331 6.046 6.654 1.00 90.12 306 ARG A O 1
ATOM 2345 N N . LEU A 1 307 ? 12.591 4.084 5.856 1.00 91.94 307 LEU A N 1
ATOM 2346 C CA . LEU A 1 307 ? 11.161 4.364 5.998 1.00 91.94 307 LEU A CA 1
ATOM 2347 C C . LEU A 1 307 ? 10.455 3.120 6.542 1.00 91.94 307 LEU A C 1
ATOM 2349 O O . LEU A 1 307 ? 10.216 2.160 5.810 1.00 91.94 307 LEU A O 1
ATOM 2353 N N . ASP A 1 308 ? 10.162 3.138 7.834 1.00 93.75 308 ASP A N 1
ATOM 2354 C CA . ASP A 1 308 ? 9.580 2.035 8.588 1.00 93.75 308 ASP A CA 1
ATOM 2355 C C . ASP A 1 308 ? 8.080 2.246 8.819 1.00 93.75 308 ASP A C 1
ATOM 2357 O O . ASP A 1 308 ? 7.601 3.3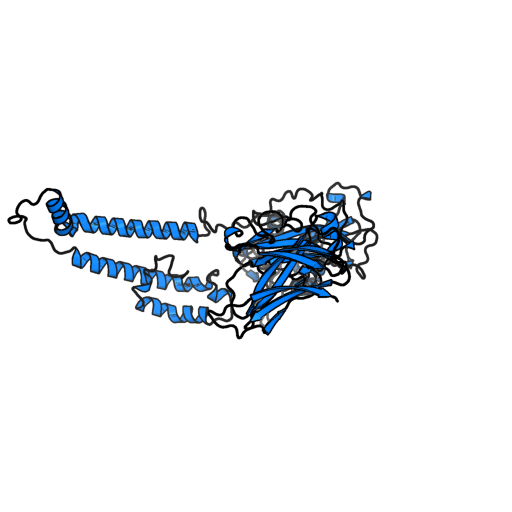64 9.002 1.00 93.75 308 ASP A O 1
ATOM 2361 N N . VAL A 1 309 ? 7.330 1.150 8.851 1.00 94.56 309 VAL A N 1
ATOM 2362 C CA . VAL A 1 309 ? 5.952 1.099 9.328 1.00 94.56 309 VAL A CA 1
ATOM 2363 C C . VAL A 1 309 ? 5.956 0.565 10.743 1.00 94.56 309 VAL A C 1
ATOM 2365 O O . VAL A 1 309 ? 6.363 -0.573 10.981 1.00 94.56 309 VAL A O 1
ATOM 2368 N N . ASN A 1 310 ? 5.428 1.358 11.665 1.00 94.31 310 ASN A N 1
ATOM 2369 C CA . ASN A 1 310 ? 5.261 0.972 13.053 1.00 94.31 310 ASN A CA 1
ATOM 2370 C C . ASN A 1 310 ? 3.790 0.734 13.390 1.00 94.31 310 ASN A C 1
ATOM 2372 O O . ASN A 1 310 ? 2.884 1.411 12.891 1.00 94.31 310 ASN A O 1
ATOM 2376 N N . SER A 1 311 ? 3.550 -0.201 14.306 1.00 90.69 311 SER A N 1
ATOM 2377 C CA . SER A 1 311 ? 2.264 -0.310 14.981 1.00 90.69 311 SER A CA 1
ATOM 2378 C C . SER A 1 311 ? 2.024 0.925 15.861 1.00 90.69 311 SER A C 1
ATOM 2380 O O . SER A 1 311 ? 2.975 1.618 16.240 1.00 90.69 311 SER A O 1
ATOM 2382 N N . PRO A 1 312 ? 0.775 1.200 16.267 1.00 85.62 312 PRO A N 1
ATOM 2383 C CA . PRO A 1 312 ? 0.501 2.289 17.200 1.00 85.62 312 PRO A CA 1
ATOM 2384 C C . PRO A 1 312 ? 1.260 2.166 18.532 1.00 85.62 312 PRO A C 1
ATOM 2386 O O . PRO A 1 312 ? 1.642 3.175 19.123 1.00 85.62 312 PRO A O 1
ATOM 2389 N N . ALA A 1 313 ? 1.558 0.931 18.953 1.00 84.44 313 ALA A N 1
ATOM 2390 C CA . ALA A 1 313 ? 2.358 0.618 20.135 1.00 84.44 313 ALA A CA 1
ATOM 2391 C C . ALA A 1 313 ? 3.880 0.792 19.931 1.00 84.44 313 ALA A C 1
ATOM 2393 O O . ALA A 1 313 ? 4.654 0.392 20.800 1.00 84.44 313 ALA A O 1
ATOM 2394 N N . GLY A 1 314 ? 4.322 1.355 18.802 1.00 88.50 314 GLY A N 1
ATOM 2395 C CA . GLY A 1 314 ? 5.728 1.661 18.528 1.00 88.50 314 GLY A CA 1
ATOM 2396 C C . GLY A 1 314 ? 6.579 0.474 18.078 1.00 88.50 314 GLY A C 1
ATOM 2397 O O . GLY A 1 314 ? 7.800 0.576 18.069 1.00 88.50 314 GLY A O 1
ATOM 2398 N N . GLN A 1 315 ? 5.966 -0.658 17.720 1.00 89.75 315 GLN A N 1
ATOM 2399 C CA . GLN A 1 315 ? 6.706 -1.820 17.223 1.00 89.75 315 GLN A CA 1
ATOM 2400 C C . GLN A 1 315 ? 6.919 -1.708 15.714 1.00 89.75 315 GLN A C 1
ATOM 2402 O O . GLN A 1 315 ? 5.942 -1.565 14.977 1.00 89.75 315 GLN A O 1
ATOM 2407 N N . ARG A 1 316 ? 8.168 -1.833 15.250 1.00 93.25 316 ARG A N 1
ATOM 2408 C CA . ARG A 1 316 ? 8.489 -1.913 13.818 1.00 93.25 316 ARG A CA 1
ATOM 2409 C C . ARG A 1 316 ? 7.880 -3.169 13.208 1.00 93.25 316 ARG A C 1
ATOM 2411 O O . ARG A 1 316 ? 8.136 -4.276 13.671 1.00 93.25 316 ARG A O 1
ATOM 2418 N N . MET A 1 317 ? 7.087 -2.982 12.161 1.00 91.69 317 MET A N 1
ATOM 2419 C CA . MET A 1 317 ? 6.422 -4.056 11.430 1.00 91.69 317 MET A CA 1
ATOM 2420 C C . MET A 1 317 ? 7.190 -4.417 10.167 1.00 91.69 317 MET A C 1
ATOM 2422 O O . MET A 1 317 ? 7.489 -5.585 9.943 1.00 91.69 317 MET A O 1
ATOM 2426 N N . ILE A 1 318 ? 7.484 -3.414 9.340 1.00 93.00 318 ILE A N 1
ATOM 2427 C CA . ILE A 1 318 ? 8.159 -3.592 8.056 1.00 93.00 318 ILE A CA 1
ATOM 2428 C C . ILE A 1 318 ? 8.798 -2.281 7.612 1.00 93.00 318 ILE A C 1
ATOM 2430 O O . ILE A 1 318 ? 8.224 -1.222 7.842 1.00 93.00 318 ILE A O 1
ATOM 2434 N N . GLY A 1 319 ? 9.962 -2.341 6.980 1.00 88.81 319 GLY A N 1
ATOM 2435 C CA . GLY A 1 319 ? 10.612 -1.200 6.343 1.00 88.81 319 GLY A CA 1
ATOM 2436 C C . GLY A 1 319 ? 10.567 -1.264 4.826 1.00 88.81 319 GLY A C 1
ATOM 2437 O O . GLY A 1 319 ? 10.404 -2.327 4.227 1.00 88.81 319 GLY A O 1
ATOM 2438 N N . ILE A 1 320 ? 10.754 -0.111 4.188 1.00 85.50 320 ILE A N 1
ATOM 2439 C CA . ILE A 1 320 ? 10.797 -0.018 2.728 1.00 85.50 320 ILE A CA 1
ATOM 2440 C C . ILE A 1 320 ? 11.955 -0.824 2.128 1.00 85.50 320 ILE A C 1
ATOM 2442 O O . ILE A 1 320 ? 11.834 -1.312 1.009 1.00 85.50 320 ILE A O 1
ATOM 2446 N N . THR A 1 321 ? 13.046 -1.020 2.870 1.00 83.81 321 THR A N 1
ATOM 2447 C CA . THR A 1 321 ? 14.202 -1.812 2.430 1.00 83.81 321 THR A CA 1
ATOM 2448 C C . THR A 1 321 ? 14.016 -3.316 2.660 1.00 83.81 321 THR A C 1
ATOM 2450 O O . THR A 1 321 ? 14.580 -4.111 1.909 1.00 83.81 321 THR A O 1
ATOM 2453 N N . ASP A 1 322 ? 13.119 -3.724 3.570 1.00 86.62 322 ASP A N 1
ATOM 2454 C CA . ASP A 1 322 ? 12.782 -5.138 3.817 1.00 86.62 322 ASP A CA 1
ATOM 2455 C C . ASP A 1 322 ? 12.080 -5.796 2.613 1.00 86.62 322 ASP A C 1
ATOM 2457 O O . ASP A 1 322 ? 12.106 -7.016 2.463 1.00 86.62 322 ASP A O 1
ATOM 2461 N N . VAL A 1 323 ? 11.427 -4.996 1.758 1.00 81.19 323 VAL A N 1
ATOM 2462 C CA . VAL A 1 323 ? 10.624 -5.472 0.612 1.00 81.19 323 VAL A CA 1
ATOM 2463 C C . VAL A 1 323 ? 11.293 -5.265 -0.746 1.00 81.19 323 VAL A C 1
ATOM 2465 O O . VAL A 1 323 ? 10.645 -5.441 -1.775 1.00 81.19 323 VAL A O 1
ATOM 2468 N N . THR A 1 324 ? 12.574 -4.881 -0.743 1.00 84.12 324 THR A N 1
ATOM 2469 C CA . THR A 1 324 ? 13.446 -4.746 -1.926 1.00 84.12 324 THR A CA 1
ATOM 2470 C C . THR A 1 324 ? 12.737 -4.123 -3.149 1.00 84.12 324 THR A C 1
ATOM 2472 O O . THR A 1 324 ? 12.542 -4.775 -4.178 1.00 84.12 324 THR A O 1
ATOM 2475 N N . PRO A 1 325 ? 12.294 -2.859 -3.041 1.00 92.62 325 PRO A N 1
ATOM 2476 C CA . PRO A 1 325 ? 11.541 -2.176 -4.085 1.00 92.62 325 PRO A CA 1
ATOM 2477 C C . PRO A 1 325 ? 12.356 -2.039 -5.378 1.00 92.62 325 PRO A C 1
ATOM 2479 O O . PRO A 1 325 ? 13.582 -1.907 -5.306 1.00 92.62 325 PRO A O 1
ATOM 2482 N N . PRO A 1 326 ? 11.703 -1.973 -6.557 1.00 94.19 326 PRO A N 1
ATOM 2483 C CA . PRO A 1 326 ? 12.393 -1.878 -7.844 1.00 94.19 326 PRO A CA 1
ATOM 2484 C C . PRO A 1 326 ? 13.457 -0.774 -7.903 1.00 94.19 326 PRO A C 1
ATOM 2486 O O . PRO A 1 326 ? 14.546 -1.007 -8.421 1.00 94.19 326 PRO A O 1
ATOM 2489 N N . ALA A 1 327 ? 13.186 0.394 -7.311 1.00 95.06 327 ALA A N 1
ATOM 2490 C CA . ALA A 1 327 ? 14.130 1.510 -7.273 1.00 95.06 327 ALA A CA 1
ATOM 2491 C C . ALA A 1 327 ? 15.483 1.121 -6.649 1.00 95.06 327 ALA A C 1
ATOM 2493 O O . ALA A 1 327 ? 16.516 1.436 -7.222 1.00 95.06 327 ALA A O 1
ATOM 2494 N N . LEU A 1 328 ? 15.496 0.374 -5.538 1.00 93.94 328 LEU A N 1
ATOM 2495 C CA . LEU A 1 328 ? 16.736 -0.006 -4.845 1.00 93.94 328 LEU A CA 1
ATOM 2496 C C . LEU A 1 328 ? 17.525 -1.117 -5.552 1.00 93.94 328 LEU A C 1
ATOM 2498 O O . LEU A 1 328 ? 18.682 -1.348 -5.210 1.00 93.94 328 LEU A O 1
ATOM 2502 N N . ILE A 1 329 ? 16.917 -1.788 -6.531 1.00 94.38 329 ILE A N 1
ATOM 2503 C CA . ILE A 1 329 ? 17.563 -2.834 -7.332 1.00 94.38 329 ILE A CA 1
ATOM 2504 C C . ILE A 1 329 ? 18.104 -2.250 -8.633 1.00 94.38 329 ILE A C 1
ATOM 2506 O O . ILE A 1 329 ? 19.268 -2.442 -8.970 1.00 94.38 329 ILE A O 1
ATOM 2510 N N . TRP A 1 330 ? 17.253 -1.531 -9.363 1.00 96.12 330 TRP A N 1
ATOM 2511 C CA . TRP A 1 330 ? 17.591 -0.971 -10.667 1.00 96.12 330 TRP A CA 1
ATOM 2512 C C . TRP A 1 330 ? 18.424 0.307 -10.553 1.00 96.12 330 TRP A C 1
ATOM 2514 O O . TRP A 1 330 ? 19.308 0.522 -11.374 1.00 96.12 330 TRP A O 1
ATOM 2524 N N . TYR A 1 331 ? 18.175 1.128 -9.531 1.00 96.38 331 TYR A N 1
ATOM 2525 C CA . TYR A 1 331 ? 18.900 2.368 -9.255 1.00 96.38 331 TYR A CA 1
ATOM 2526 C C . TYR A 1 331 ? 19.417 2.378 -7.800 1.00 96.38 331 TYR A C 1
ATOM 2528 O O . TYR A 1 331 ? 18.929 3.140 -6.957 1.00 96.38 331 TYR A O 1
ATOM 2536 N N . PRO A 1 332 ? 20.369 1.483 -7.465 1.00 95.00 332 PRO A N 1
ATOM 2537 C CA . PRO A 1 332 ? 20.831 1.291 -6.096 1.00 95.00 332 PRO A CA 1
ATOM 2538 C C . PRO A 1 332 ? 21.517 2.551 -5.540 1.00 95.00 332 PRO A C 1
ATOM 2540 O O . PRO A 1 332 ? 22.055 3.343 -6.320 1.00 95.00 332 PRO A O 1
ATOM 2543 N N . PRO A 1 333 ? 21.599 2.703 -4.202 1.00 95.31 333 PRO A N 1
ATOM 2544 C CA . PRO A 1 333 ? 22.230 3.852 -3.545 1.00 95.31 333 PRO A CA 1
ATOM 2545 C C . PRO A 1 333 ? 23.630 4.216 -4.054 1.00 95.31 333 PRO A C 1
ATOM 2547 O O . PRO A 1 333 ? 24.011 5.380 -4.056 1.00 95.31 333 PRO A O 1
ATOM 2550 N N . THR A 1 334 ? 24.400 3.244 -4.544 1.00 95.81 334 THR A N 1
ATOM 2551 C CA . THR A 1 334 ? 25.734 3.467 -5.121 1.00 95.81 334 THR A CA 1
ATOM 2552 C C . THR A 1 334 ? 25.740 4.295 -6.410 1.00 95.81 334 THR A C 1
ATOM 2554 O O . THR A 1 334 ? 26.799 4.783 -6.797 1.00 95.81 334 THR A O 1
ATOM 2557 N N . GLN A 1 335 ? 24.593 4.461 -7.076 1.00 95.50 335 GLN A N 1
ATOM 2558 C CA . GLN A 1 335 ? 24.453 5.285 -8.282 1.00 95.50 335 GLN A CA 1
ATOM 2559 C C . GLN A 1 335 ? 23.936 6.701 -7.999 1.00 95.50 335 GLN A C 1
ATOM 2561 O O . GLN A 1 335 ? 23.967 7.546 -8.898 1.00 95.50 335 GLN A O 1
ATOM 2566 N N . TRP A 1 336 ? 23.454 6.964 -6.784 1.00 95.94 336 TRP A N 1
ATOM 2567 C CA . TRP A 1 336 ? 22.812 8.227 -6.431 1.00 95.94 336 TRP A CA 1
ATOM 2568 C C . TRP A 1 336 ? 23.823 9.371 -6.415 1.00 95.94 336 TRP A C 1
ATOM 2570 O O . TRP A 1 336 ? 24.928 9.220 -5.890 1.00 95.94 336 TRP A O 1
ATOM 2580 N N . GLN A 1 337 ? 23.447 10.519 -6.978 1.00 94.50 337 GLN A N 1
ATOM 2581 C CA . GLN A 1 337 ? 24.286 11.713 -6.994 1.00 94.50 337 GLN A CA 1
ATOM 2582 C C . GLN A 1 337 ? 23.702 12.802 -6.085 1.00 94.50 337 GLN A C 1
ATOM 2584 O O . GLN A 1 337 ? 22.480 12.928 -5.982 1.00 94.50 337 GLN A O 1
ATOM 2589 N N . PRO A 1 338 ? 24.542 13.636 -5.445 1.00 94.38 338 PRO A N 1
ATOM 2590 C CA . PRO A 1 338 ? 24.067 14.820 -4.739 1.00 94.38 338 PRO A CA 1
ATOM 2591 C C . PRO A 1 338 ? 23.182 15.699 -5.633 1.00 94.38 338 PRO A C 1
ATOM 2593 O O . PRO A 1 338 ? 23.553 16.035 -6.757 1.00 94.38 338 PRO A O 1
ATOM 2596 N N . GLY A 1 339 ? 22.018 16.085 -5.115 1.00 91.69 339 GLY A N 1
ATOM 2597 C CA . GLY A 1 339 ? 20.991 16.817 -5.850 1.00 91.69 339 GLY A CA 1
ATOM 2598 C C . GLY A 1 339 ? 19.987 15.938 -6.596 1.00 91.69 339 GLY A C 1
ATOM 2599 O O . GLY A 1 339 ? 19.049 16.484 -7.168 1.00 91.69 339 GLY A O 1
ATOM 2600 N N . ASP A 1 340 ? 20.111 14.612 -6.578 1.00 94.12 340 ASP A N 1
ATOM 2601 C CA . ASP A 1 340 ? 19.032 13.739 -7.041 1.00 94.12 340 ASP A CA 1
ATOM 2602 C C . ASP A 1 340 ? 17.899 13.687 -6.009 1.00 94.12 340 ASP A C 1
ATOM 2604 O O . ASP A 1 340 ? 18.133 13.580 -4.803 1.00 94.12 340 ASP A O 1
ATOM 2608 N N . ILE A 1 341 ? 16.654 13.726 -6.485 1.00 94.50 341 ILE A N 1
ATOM 2609 C CA . ILE A 1 341 ? 15.479 13.315 -5.718 1.00 94.50 341 ILE A CA 1
ATOM 2610 C C . ILE A 1 341 ? 15.166 11.875 -6.113 1.00 94.50 341 ILE A C 1
ATOM 2612 O O . ILE A 1 341 ? 14.744 11.606 -7.240 1.00 94.50 341 ILE A O 1
ATOM 2616 N N . VAL A 1 342 ? 15.362 10.949 -5.179 1.00 96.56 342 VAL A N 1
ATOM 2617 C CA . VAL A 1 342 ? 15.117 9.524 -5.383 1.00 96.56 342 VAL A CA 1
ATOM 2618 C C . VAL A 1 342 ? 13.760 9.132 -4.813 1.00 96.56 342 VAL A C 1
ATOM 2620 O O . VAL A 1 342 ? 13.495 9.309 -3.625 1.00 96.56 342 VAL A O 1
ATOM 2623 N N . THR A 1 343 ? 12.896 8.586 -5.664 1.00 95.50 343 THR A N 1
ATOM 2624 C CA . THR A 1 343 ? 11.585 8.049 -5.299 1.00 95.50 343 THR A CA 1
ATOM 2625 C C . THR A 1 343 ? 11.685 6.544 -5.101 1.00 95.50 343 THR A C 1
ATOM 2627 O O . THR A 1 343 ? 12.029 5.798 -6.016 1.00 95.50 343 THR A O 1
ATOM 2630 N N . ILE A 1 344 ? 11.336 6.083 -3.905 1.00 95.12 344 ILE A N 1
ATOM 2631 C CA . ILE A 1 344 ? 11.269 4.665 -3.568 1.00 95.12 344 ILE A CA 1
ATOM 2632 C C . ILE A 1 344 ? 9.807 4.319 -3.319 1.00 95.12 344 ILE A C 1
ATOM 2634 O O . ILE A 1 344 ? 9.200 4.832 -2.381 1.00 95.12 344 ILE A O 1
ATOM 2638 N N . THR A 1 345 ? 9.257 3.437 -4.152 1.00 93.06 345 THR A N 1
ATOM 2639 C CA . THR A 1 345 ? 7.903 2.895 -3.985 1.00 93.06 345 THR A CA 1
ATOM 2640 C C . THR A 1 345 ? 7.995 1.450 -3.523 1.00 93.06 345 THR A C 1
ATOM 2642 O O . THR A 1 345 ? 8.607 0.628 -4.203 1.00 93.06 345 THR A O 1
ATOM 2645 N N . SER A 1 346 ? 7.404 1.135 -2.372 1.00 92.00 346 SER A N 1
ATOM 2646 C CA . SER A 1 346 ? 7.348 -0.231 -1.856 1.00 92.00 346 SER A CA 1
ATOM 2647 C C . SER A 1 346 ? 6.527 -1.147 -2.769 1.00 92.00 346 SER A C 1
ATOM 2649 O O . SER A 1 346 ? 5.639 -0.699 -3.498 1.00 92.00 346 SER A O 1
ATOM 2651 N N . LEU A 1 347 ? 6.736 -2.458 -2.641 1.00 89.06 347 LEU A N 1
ATOM 2652 C CA . LEU A 1 347 ? 5.751 -3.439 -3.101 1.00 89.06 347 LEU A CA 1
ATOM 2653 C C . LEU A 1 347 ? 4.419 -3.268 -2.349 1.00 89.06 347 LEU A C 1
ATOM 2655 O O . LEU A 1 347 ? 4.345 -2.560 -1.341 1.00 89.06 347 LEU A O 1
ATOM 2659 N N . HIS A 1 348 ? 3.361 -3.924 -2.828 1.00 87.75 348 HIS A N 1
ATOM 2660 C CA . HIS A 1 348 ? 2.075 -3.947 -2.133 1.00 87.75 348 HIS A CA 1
ATOM 2661 C C . HIS A 1 348 ? 2.206 -4.598 -0.750 1.00 87.75 348 HIS A C 1
ATOM 2663 O O . HIS A 1 348 ? 2.561 -5.770 -0.632 1.00 87.75 348 HIS A O 1
ATOM 2669 N N . LEU A 1 349 ? 1.874 -3.836 0.289 1.00 89.62 349 LEU A N 1
ATOM 2670 C CA . LEU A 1 349 ? 1.917 -4.250 1.685 1.00 89.62 349 LEU A CA 1
ATOM 2671 C C . LEU A 1 349 ? 0.503 -4.506 2.212 1.00 89.62 349 LEU A C 1
ATOM 2673 O O . LEU A 1 349 ? -0.424 -3.744 1.932 1.00 89.62 349 LEU A O 1
ATOM 2677 N N . TYR A 1 350 ? 0.354 -5.543 3.034 1.00 88.69 350 TYR A N 1
ATOM 2678 C CA . TYR A 1 350 ? -0.869 -5.810 3.794 1.00 88.69 350 TYR A CA 1
ATOM 2679 C C . TYR A 1 350 ? -0.701 -5.269 5.212 1.00 88.69 350 TYR A C 1
ATOM 2681 O O . TYR A 1 350 ? -0.267 -5.973 6.123 1.00 88.69 350 TYR A O 1
ATOM 2689 N N . LEU A 1 351 ? -0.992 -3.981 5.371 1.00 88.88 351 LEU A N 1
ATOM 2690 C CA . LEU A 1 351 ? -0.805 -3.258 6.627 1.00 88.88 351 LEU A CA 1
ATOM 2691 C C . LEU A 1 351 ? -2.006 -3.446 7.574 1.00 88.88 351 LEU A C 1
ATOM 2693 O O . LEU A 1 351 ? -3.126 -3.702 7.115 1.00 88.88 351 LEU A O 1
ATOM 2697 N N . PRO A 1 352 ? -1.802 -3.332 8.902 1.00 86.31 352 PRO A N 1
ATOM 2698 C CA . PRO A 1 352 ? -2.885 -3.447 9.874 1.00 86.31 352 PRO A CA 1
ATOM 2699 C C . PRO A 1 352 ? -3.890 -2.296 9.738 1.00 86.31 352 PRO A C 1
ATOM 2701 O O . PRO A 1 352 ? -3.679 -1.326 9.011 1.00 86.31 352 PRO A O 1
ATOM 2704 N N . GLY A 1 353 ? -4.995 -2.389 10.483 1.00 83.31 353 GLY A N 1
ATOM 2705 C CA . GLY A 1 353 ? -6.039 -1.362 10.484 1.00 83.31 353 GLY A CA 1
ATOM 2706 C C . GLY A 1 353 ? -5.549 0.028 10.896 1.00 83.31 353 GLY A C 1
ATOM 2707 O O . GLY A 1 353 ? -6.116 1.005 10.430 1.00 83.31 353 GLY A O 1
ATOM 2708 N N . THR A 1 354 ? -4.489 0.126 11.700 1.00 86.62 354 THR A N 1
ATOM 2709 C CA . THR A 1 354 ? -3.859 1.396 12.081 1.00 86.62 354 THR A CA 1
ATOM 2710 C C . THR A 1 354 ? -2.346 1.230 12.085 1.00 86.62 354 THR A C 1
ATOM 2712 O O . THR A 1 354 ? -1.848 0.259 12.656 1.00 86.62 354 THR A O 1
ATOM 2715 N N . PHE A 1 355 ? -1.615 2.168 11.487 1.00 91.12 355 PHE A N 1
ATOM 2716 C CA . PHE A 1 355 ? -0.152 2.151 11.438 1.00 91.12 355 PHE A CA 1
ATOM 2717 C C . PHE A 1 355 ? 0.435 3.562 11.312 1.00 91.12 355 PHE A C 1
ATOM 2719 O O . PHE A 1 355 ? -0.247 4.493 10.888 1.00 91.12 355 PHE A O 1
ATOM 2726 N N . GLY A 1 356 ? 1.706 3.708 11.678 1.00 91.00 356 GLY A N 1
ATOM 2727 C CA . GLY A 1 356 ? 2.491 4.932 11.533 1.00 91.00 356 GLY A CA 1
ATOM 2728 C C . GLY A 1 356 ? 3.663 4.720 10.588 1.00 91.00 356 GLY A C 1
ATOM 2729 O O . GLY A 1 356 ? 4.198 3.620 10.521 1.00 91.00 356 GLY A O 1
ATOM 2730 N N . ILE A 1 357 ? 4.058 5.765 9.870 1.00 92.88 357 ILE A N 1
ATOM 2731 C CA . ILE A 1 357 ? 5.286 5.804 9.082 1.00 92.88 357 ILE A CA 1
ATOM 2732 C C . ILE A 1 357 ? 6.339 6.555 9.883 1.00 92.88 357 ILE A C 1
ATOM 2734 O O . ILE A 1 357 ? 6.073 7.632 10.422 1.00 92.88 357 ILE A O 1
ATOM 2738 N N . VAL A 1 358 ? 7.525 5.971 9.958 1.00 93.31 358 VAL A N 1
ATOM 2739 C CA . VAL A 1 358 ? 8.615 6.392 10.825 1.00 93.31 358 VAL A CA 1
ATOM 2740 C C . VAL A 1 358 ? 9.913 6.428 10.019 1.00 93.31 358 VAL A C 1
ATOM 2742 O O . VAL A 1 358 ? 10.170 5.553 9.199 1.00 93.31 358 VAL A O 1
ATOM 2745 N N . THR A 1 359 ? 10.730 7.451 10.232 1.00 93.06 359 THR A N 1
ATOM 2746 C CA . THR A 1 359 ? 12.006 7.669 9.531 1.00 93.06 359 THR A CA 1
ATOM 2747 C C . THR A 1 359 ? 13.095 8.061 10.522 1.00 93.06 359 THR A C 1
ATOM 2749 O O . THR A 1 359 ? 12.793 8.412 11.661 1.00 93.06 359 THR A O 1
ATOM 2752 N N . ASP A 1 360 ? 14.351 8.040 10.089 1.00 91.25 360 ASP A N 1
ATOM 2753 C CA . ASP A 1 360 ? 15.460 8.605 10.856 1.00 91.25 360 ASP A CA 1
ATOM 2754 C C . ASP A 1 360 ? 15.255 10.116 11.091 1.00 91.25 360 ASP A C 1
ATOM 2756 O O . ASP A 1 360 ? 14.908 10.868 10.176 1.00 91.25 360 ASP A O 1
ATOM 2760 N N . SER A 1 361 ? 15.467 10.573 12.321 1.00 88.56 361 SER A N 1
ATOM 2761 C CA . SER A 1 361 ? 15.312 11.975 12.718 1.00 88.56 361 SER A CA 1
ATOM 2762 C C . SER A 1 361 ? 16.319 12.897 12.036 1.00 88.56 361 SER A C 1
ATOM 2764 O O . SER A 1 361 ? 16.002 14.068 11.816 1.00 88.56 361 SER A O 1
ATOM 2766 N N . ALA A 1 362 ? 17.505 12.391 11.682 1.00 86.19 362 ALA A N 1
ATOM 2767 C CA . ALA A 1 362 ? 18.525 13.133 10.947 1.00 86.19 362 ALA A CA 1
ATOM 2768 C C . ALA A 1 362 ? 18.113 13.408 9.493 1.00 86.19 362 ALA A C 1
ATOM 2770 O O . ALA A 1 362 ? 18.599 14.367 8.893 1.00 86.19 362 ALA A O 1
ATOM 2771 N N . ALA A 1 363 ? 17.187 12.613 8.944 1.00 81.62 363 ALA A N 1
ATOM 2772 C CA . ALA A 1 363 ? 16.652 12.822 7.604 1.00 81.62 363 ALA A CA 1
ATOM 2773 C C . ALA A 1 363 ? 15.643 13.975 7.513 1.00 81.62 363 ALA A C 1
ATOM 2775 O O . ALA A 1 363 ? 15.235 14.358 6.416 1.00 81.62 363 ALA A O 1
ATOM 2776 N N . LEU A 1 364 ? 15.200 14.522 8.646 1.00 81.31 364 LEU A N 1
ATOM 2777 C CA . LEU A 1 364 ? 14.195 15.577 8.681 1.00 81.31 364 LEU A CA 1
ATOM 2778 C C . LEU A 1 364 ? 14.858 16.952 8.768 1.00 81.31 364 LEU A C 1
ATOM 2780 O O . LEU A 1 364 ? 15.502 17.285 9.762 1.00 81.31 364 LEU A O 1
ATOM 2784 N N . GLN A 1 365 ? 14.629 17.788 7.755 1.00 69.06 365 GLN A N 1
ATOM 2785 C CA . GLN A 1 365 ? 14.972 19.210 7.786 1.00 69.06 365 GLN A CA 1
ATOM 2786 C C . GLN A 1 365 ? 13.705 20.061 7.900 1.00 69.06 365 GLN A C 1
ATOM 2788 O O . GLN A 1 365 ? 12.726 19.830 7.193 1.00 69.06 365 GLN A O 1
ATOM 2793 N N . ALA A 1 366 ? 13.733 21.054 8.795 1.00 50.09 366 ALA A N 1
ATOM 2794 C CA . ALA A 1 366 ? 12.563 21.841 9.193 1.00 50.09 366 ALA A CA 1
ATOM 2795 C C . ALA A 1 366 ? 11.912 22.653 8.051 1.00 50.09 366 ALA A C 1
ATOM 2797 O O . ALA A 1 366 ? 10.725 22.952 8.141 1.00 50.09 366 ALA A O 1
ATOM 2798 N N . ASP A 1 367 ? 12.654 22.959 6.979 1.00 46.31 367 ASP A N 1
ATOM 2799 C CA . ASP A 1 367 ? 12.218 23.913 5.948 1.00 46.31 367 ASP A CA 1
ATOM 2800 C C . ASP A 1 367 ? 11.785 23.270 4.611 1.00 46.31 367 ASP A C 1
ATOM 2802 O O . ASP A 1 367 ? 11.139 23.929 3.796 1.00 46.31 367 ASP A O 1
ATOM 2806 N N . ILE A 1 368 ? 12.075 21.982 4.371 1.00 46.94 368 ILE A N 1
ATOM 2807 C CA . ILE A 1 368 ? 11.883 21.347 3.045 1.00 46.94 368 ILE A CA 1
ATOM 2808 C C . ILE A 1 368 ? 10.571 20.549 2.936 1.00 46.94 368 ILE A C 1
ATOM 2810 O O . ILE A 1 368 ? 10.067 20.345 1.835 1.00 46.94 368 ILE A O 1
ATOM 2814 N N . VAL A 1 369 ? 9.917 20.218 4.056 1.00 42.41 369 VAL A N 1
ATOM 2815 C CA . VAL A 1 369 ? 8.621 19.497 4.051 1.00 42.41 369 VAL A CA 1
ATOM 2816 C C . VAL A 1 369 ? 7.448 20.380 3.558 1.00 42.41 369 VAL A C 1
ATOM 2818 O O . VAL A 1 369 ? 6.310 19.934 3.447 1.00 42.41 369 VAL A O 1
ATOM 2821 N N . SER A 1 370 ? 7.708 21.645 3.206 1.00 34.44 370 SER A N 1
ATOM 2822 C CA . SER A 1 370 ? 6.682 22.621 2.810 1.00 34.44 370 SER A CA 1
ATOM 2823 C C . SER A 1 370 ? 6.475 22.799 1.301 1.00 34.44 370 SER A C 1
ATOM 2825 O O . SER A 1 370 ? 5.538 23.487 0.901 1.00 34.44 370 SER A O 1
ATOM 2827 N N . ALA A 1 371 ? 7.293 22.175 0.454 1.00 30.59 371 ALA A N 1
ATOM 2828 C CA . ALA A 1 371 ? 7.181 22.314 -0.993 1.00 30.59 371 ALA A CA 1
ATOM 2829 C C . ALA A 1 371 ? 7.123 20.938 -1.651 1.00 30.59 371 ALA A C 1
ATOM 2831 O O . ALA A 1 371 ? 8.068 20.502 -2.305 1.00 30.59 371 ALA A O 1
ATOM 2832 N N . ALA A 1 372 ? 5.977 20.266 -1.524 1.00 29.92 372 ALA A N 1
ATOM 2833 C CA . ALA A 1 372 ? 5.586 19.362 -2.593 1.00 29.92 372 ALA A CA 1
ATOM 2834 C C . ALA A 1 372 ? 5.599 20.210 -3.880 1.00 29.92 372 ALA A C 1
ATOM 2836 O O . ALA A 1 372 ? 4.840 21.183 -3.943 1.00 29.92 372 ALA A O 1
ATOM 2837 N N . PRO A 1 373 ? 6.451 19.934 -4.889 1.00 27.22 373 PRO A N 1
ATOM 2838 C CA . PRO A 1 373 ? 6.160 20.463 -6.211 1.00 27.22 373 PRO A CA 1
ATOM 2839 C C . PRO A 1 373 ? 4.736 20.006 -6.504 1.00 27.22 373 PRO A C 1
ATOM 2841 O O . PRO A 1 373 ? 4.453 18.821 -6.305 1.00 27.22 373 PRO A O 1
ATOM 2844 N N . GLU A 1 374 ? 3.844 20.934 -6.873 1.00 30.22 374 GLU A N 1
ATOM 2845 C CA . GLU A 1 374 ? 2.509 20.590 -7.354 1.00 30.22 374 GLU A CA 1
ATOM 2846 C C . GLU A 1 374 ? 2.684 19.411 -8.300 1.00 30.22 374 GLU A C 1
ATOM 2848 O O . GLU A 1 374 ? 3.231 19.543 -9.401 1.00 30.22 374 GLU A O 1
ATOM 2853 N N . THR A 1 375 ? 2.305 18.221 -7.839 1.00 30.97 375 THR A N 1
ATOM 2854 C CA . THR A 1 375 ? 2.252 17.073 -8.708 1.00 30.97 375 THR A CA 1
ATOM 2855 C C . THR A 1 375 ? 1.196 17.456 -9.721 1.00 30.97 375 THR A C 1
ATOM 2857 O O . THR A 1 375 ? -0.003 17.431 -9.461 1.00 30.97 375 THR A O 1
ATOM 2860 N N . THR A 1 376 ? 1.646 17.807 -10.921 1.00 30.47 376 THR A N 1
ATOM 2861 C CA . THR A 1 376 ? 0.832 17.956 -12.132 1.00 30.47 376 THR A CA 1
ATOM 2862 C C . THR A 1 376 ? 0.286 16.600 -12.593 1.00 30.47 376 THR A C 1
ATOM 2864 O O . THR A 1 376 ? 0.091 16.335 -13.775 1.00 30.47 376 THR A O 1
ATOM 2867 N N . GLN A 1 377 ? 0.003 15.715 -11.644 1.00 33.31 377 GLN A N 1
ATOM 2868 C CA . GLN A 1 377 ? -0.728 14.486 -11.816 1.00 33.31 377 GLN A CA 1
ATOM 2869 C C . GLN A 1 377 ? -1.638 14.378 -10.607 1.00 33.31 377 GLN A C 1
ATOM 2871 O O . GLN A 1 377 ? -1.202 14.035 -9.511 1.00 33.31 377 GLN A O 1
ATOM 2876 N N . ALA A 1 378 ? -2.910 14.699 -10.835 1.00 27.12 378 ALA A N 1
ATOM 2877 C CA . ALA A 1 378 ? -3.997 14.231 -10.004 1.00 27.12 378 ALA A CA 1
ATOM 2878 C C . ALA A 1 378 ? -3.888 12.702 -9.922 1.00 27.12 378 ALA A C 1
ATOM 2880 O O . ALA A 1 378 ? -4.347 11.976 -10.807 1.00 27.12 378 ALA A O 1
ATOM 2881 N N . ALA A 1 379 ? -3.199 12.221 -8.892 1.00 34.81 379 ALA A N 1
ATOM 2882 C CA . ALA A 1 379 ? -3.393 10.875 -8.412 1.00 34.81 379 ALA A CA 1
ATOM 2883 C C . ALA A 1 379 ? -4.850 10.791 -7.912 1.00 34.81 379 ALA A C 1
ATOM 2885 O O . ALA A 1 379 ? -5.401 11.803 -7.466 1.00 34.81 379 ALA A O 1
ATOM 2886 N N . PRO A 1 380 ? -5.524 9.648 -8.099 1.00 35.31 380 PRO A N 1
ATOM 2887 C CA . PRO A 1 380 ? -6.950 9.509 -7.819 1.00 35.31 380 PRO A CA 1
ATOM 2888 C C . PRO A 1 380 ? -7.264 9.817 -6.346 1.00 35.31 380 PRO A C 1
ATOM 2890 O O . PRO A 1 380 ? -6.364 9.891 -5.514 1.00 35.31 380 PRO A O 1
ATOM 2893 N N . ASP A 1 381 ? -8.556 9.920 -6.021 1.00 40.09 381 ASP A N 1
ATOM 2894 C CA . ASP A 1 381 ? -9.159 10.096 -4.678 1.00 40.09 381 ASP A CA 1
ATOM 2895 C C . ASP A 1 381 ? -8.641 9.138 -3.559 1.00 40.09 381 ASP A C 1
ATOM 2897 O O . ASP A 1 381 ? -9.158 9.132 -2.442 1.00 40.09 381 ASP A O 1
ATOM 2901 N N . THR A 1 382 ? -7.639 8.297 -3.835 1.00 46.84 382 THR A N 1
ATOM 2902 C CA . THR A 1 382 ? -6.979 7.345 -2.931 1.00 46.84 382 THR A CA 1
ATOM 2903 C C . THR A 1 382 ? -5.615 7.813 -2.410 1.00 46.84 382 THR A C 1
ATOM 2905 O O . THR A 1 382 ? -5.068 7.166 -1.514 1.00 46.84 382 THR A O 1
ATOM 2908 N N . THR A 1 383 ? -5.049 8.913 -2.921 1.00 48.50 383 THR A N 1
ATOM 2909 C CA . THR A 1 383 ? -3.806 9.486 -2.382 1.00 48.50 383 THR A CA 1
ATOM 2910 C C . THR A 1 383 ? -4.130 10.389 -1.202 1.00 48.50 383 THR A C 1
ATOM 2912 O O . THR A 1 383 ? -4.667 11.482 -1.363 1.00 48.50 383 THR A O 1
ATOM 2915 N N . GLN A 1 384 ? -3.799 9.935 0.005 1.00 50.94 384 GLN A N 1
ATOM 2916 C CA . GLN A 1 384 ? -3.947 10.747 1.207 1.00 50.94 384 GLN A CA 1
ATOM 2917 C C . GLN A 1 384 ? -2.593 11.291 1.639 1.00 50.94 384 GLN A C 1
ATOM 2919 O O . GLN A 1 384 ? -1.744 10.546 2.125 1.00 50.94 384 GLN A O 1
ATOM 2924 N N . ALA A 1 385 ? -2.404 12.598 1.470 1.00 46.84 385 ALA A N 1
ATOM 2925 C CA . ALA A 1 385 ? -1.318 13.316 2.120 1.00 46.84 385 ALA A CA 1
ATOM 2926 C C . ALA A 1 385 ? -1.692 13.551 3.592 1.00 46.84 385 ALA A C 1
ATOM 2928 O O . ALA A 1 385 ? -2.809 13.983 3.894 1.00 46.84 385 ALA A O 1
ATOM 2929 N N . ALA A 1 386 ? -0.776 13.254 4.514 1.00 48.50 386 ALA A N 1
ATOM 2930 C CA . ALA A 1 386 ? -0.930 13.668 5.906 1.00 48.50 386 ALA A CA 1
ATOM 2931 C C . ALA A 1 386 ? -0.875 15.207 6.009 1.00 48.50 386 ALA A C 1
ATOM 2933 O O . ALA A 1 386 ? -0.288 15.855 5.138 1.00 48.50 386 ALA A O 1
ATOM 2934 N N . PRO A 1 387 ? -1.480 15.817 7.047 1.00 49.94 387 PRO A N 1
ATOM 2935 C CA . PRO A 1 387 ? -1.309 17.245 7.300 1.00 49.94 387 PRO A CA 1
ATOM 2936 C C . PRO A 1 387 ? 0.183 17.594 7.385 1.00 49.94 387 PRO A C 1
ATOM 2938 O O . PRO A 1 387 ? 0.942 16.935 8.096 1.00 49.94 387 PRO A O 1
ATOM 2941 N N . ALA A 1 388 ? 0.602 18.619 6.638 1.00 50.56 388 ALA A N 1
ATOM 2942 C CA . ALA A 1 388 ? 1.999 19.034 6.576 1.00 50.56 388 ALA A CA 1
ATOM 2943 C C . ALA A 1 388 ? 2.542 19.381 7.977 1.00 50.56 388 ALA A C 1
ATOM 2945 O O . ALA A 1 388 ? 1.880 20.070 8.756 1.00 50.56 388 ALA A O 1
ATOM 2946 N N . ASN A 1 389 ? 3.779 18.958 8.255 1.00 56.34 389 ASN A N 1
ATOM 2947 C CA . ASN A 1 389 ? 4.588 19.352 9.419 1.00 56.34 389 ASN A CA 1
ATOM 2948 C C . ASN A 1 389 ? 4.144 18.809 10.794 1.00 56.34 389 ASN A C 1
ATOM 2950 O O . ASN A 1 389 ? 4.449 19.408 11.831 1.00 56.34 389 ASN A O 1
ATOM 2954 N N . GLU A 1 390 ? 3.457 17.666 10.848 1.00 71.44 390 GLU A N 1
ATOM 2955 C CA . GLU A 1 390 ? 3.188 16.978 12.112 1.00 71.44 390 GLU A CA 1
ATOM 2956 C C . GLU A 1 390 ? 4.190 15.848 12.373 1.00 71.44 390 GLU A C 1
ATOM 2958 O O . GLU A 1 390 ? 4.199 14.853 11.664 1.00 71.44 390 GLU A O 1
ATOM 2963 N N . PHE A 1 391 ? 5.004 15.975 13.427 1.00 81.75 391 PHE A N 1
ATOM 2964 C CA . PHE A 1 391 ? 6.008 14.971 13.789 1.00 81.75 391 PHE A CA 1
ATOM 2965 C C . PHE A 1 391 ? 5.942 14.604 15.272 1.00 81.75 391 PHE A C 1
ATOM 2967 O O . PHE A 1 391 ? 5.646 15.449 16.128 1.00 81.75 391 PHE A O 1
ATOM 2974 N N . VAL A 1 392 ? 6.280 13.352 15.583 1.00 85.06 392 VAL A N 1
ATOM 2975 C CA . VAL A 1 392 ? 6.594 12.906 16.948 1.00 85.06 392 VAL A CA 1
ATOM 2976 C C . VAL A 1 392 ? 8.006 12.345 16.940 1.00 85.06 392 VAL A C 1
ATOM 2978 O O . VAL A 1 392 ? 8.243 11.282 16.370 1.00 85.06 392 VAL A O 1
ATOM 2981 N N . ARG A 1 393 ? 8.943 13.085 17.542 1.00 88.25 393 ARG A N 1
ATOM 2982 C CA . ARG A 1 393 ? 10.331 12.646 17.703 1.00 88.25 393 ARG A CA 1
ATOM 2983 C C . ARG A 1 393 ? 10.392 11.584 18.791 1.00 88.25 393 ARG A C 1
ATOM 2985 O O . ARG A 1 393 ? 9.937 11.819 19.910 1.00 88.25 393 ARG A O 1
ATOM 2992 N N . GLY A 1 394 ? 10.892 10.416 18.432 1.00 88.44 394 GLY A N 1
ATOM 2993 C CA . GLY A 1 394 ? 11.168 9.325 19.345 1.00 88.44 394 GLY A CA 1
ATOM 2994 C C . GLY A 1 394 ? 12.485 9.531 20.085 1.00 88.44 394 GLY A C 1
ATOM 2995 O O . GLY A 1 394 ? 13.301 10.378 19.726 1.00 88.44 394 GLY A O 1
ATOM 2996 N N . ILE A 1 395 ? 12.676 8.750 21.144 1.00 87.56 395 ILE A N 1
ATOM 2997 C CA . ILE A 1 395 ? 13.915 8.748 21.942 1.00 87.56 395 ILE A CA 1
ATOM 2998 C C . ILE A 1 395 ? 15.049 7.935 21.300 1.00 87.56 395 ILE A C 1
ATOM 3000 O O . ILE A 1 395 ? 16.168 7.947 21.799 1.00 87.56 395 ILE A O 1
ATOM 3004 N N . ASP A 1 396 ? 14.752 7.192 20.239 1.00 87.50 396 ASP A N 1
ATOM 3005 C CA . ASP A 1 396 ? 15.625 6.247 19.537 1.00 87.50 396 ASP A CA 1
ATOM 3006 C C . ASP A 1 396 ? 16.123 6.794 18.190 1.00 87.50 396 ASP A C 1
ATOM 3008 O O . ASP A 1 396 ? 16.366 6.030 17.260 1.00 87.50 396 ASP A O 1
ATOM 3012 N N . ASP A 1 397 ? 16.211 8.121 18.067 1.00 88.50 397 ASP A N 1
ATOM 3013 C CA . ASP A 1 397 ? 16.501 8.839 16.822 1.00 88.50 397 ASP A CA 1
ATOM 3014 C C . ASP A 1 397 ? 15.519 8.532 15.678 1.00 88.50 397 ASP A C 1
ATOM 3016 O O . ASP A 1 397 ? 15.735 8.948 14.541 1.00 88.50 397 ASP A O 1
ATOM 3020 N N . MET A 1 398 ? 14.366 7.921 15.958 1.00 91.75 398 MET A N 1
ATOM 3021 C CA . MET A 1 398 ? 13.301 7.707 14.981 1.00 91.75 398 MET A CA 1
ATOM 3022 C C . MET A 1 398 ? 12.189 8.736 15.154 1.00 91.75 398 MET A C 1
ATOM 3024 O O . MET A 1 398 ? 11.779 9.050 16.263 1.00 91.75 398 MET A O 1
ATOM 3028 N N . THR A 1 399 ? 11.645 9.253 14.060 1.00 91.38 399 THR A N 1
ATOM 3029 C CA . THR A 1 399 ? 10.537 10.212 14.086 1.00 91.38 399 THR A CA 1
ATOM 3030 C C . THR A 1 399 ? 9.343 9.667 13.317 1.00 91.38 399 THR A C 1
ATOM 3032 O O . THR A 1 399 ? 9.471 9.282 12.156 1.00 91.38 399 THR A O 1
ATOM 3035 N N . ALA A 1 400 ? 8.166 9.666 13.947 1.00 90.56 400 ALA A N 1
ATOM 3036 C CA . ALA A 1 400 ? 6.908 9.420 13.250 1.00 90.56 400 ALA A CA 1
ATOM 3037 C C . ALA A 1 400 ? 6.545 10.641 12.396 1.00 90.56 400 ALA A C 1
ATOM 3039 O O . ALA A 1 400 ? 6.490 11.758 12.920 1.00 90.56 400 ALA A O 1
ATOM 3040 N N . VAL A 1 401 ? 6.300 10.414 11.102 1.00 87.75 401 VAL A N 1
ATOM 3041 C CA . VAL A 1 401 ? 6.037 11.462 10.097 1.00 87.75 401 VAL A CA 1
ATOM 3042 C C . VAL A 1 401 ? 4.603 11.462 9.588 1.00 87.75 401 VAL A C 1
ATOM 3044 O O . VAL A 1 401 ? 4.020 12.522 9.396 1.00 87.75 401 VAL A O 1
ATOM 3047 N N . ASN A 1 402 ? 3.992 10.284 9.449 1.00 87.38 402 ASN A N 1
ATOM 3048 C CA . ASN A 1 402 ? 2.591 10.143 9.062 1.00 87.38 402 ASN A CA 1
ATOM 3049 C C . ASN A 1 402 ? 1.964 9.005 9.874 1.00 87.38 402 ASN A C 1
ATOM 3051 O O . ASN A 1 402 ? 2.658 8.099 10.330 1.00 87.38 402 ASN A O 1
ATOM 3055 N N . ALA A 1 403 ? 0.642 8.991 10.003 1.00 87.19 403 ALA A N 1
ATOM 3056 C CA . ALA A 1 403 ? -0.091 7.835 10.503 1.00 87.19 403 ALA A CA 1
ATOM 3057 C C . ALA A 1 403 ? -1.413 7.679 9.760 1.00 87.19 403 ALA A C 1
ATOM 3059 O O . ALA A 1 403 ? -1.943 8.648 9.220 1.00 87.19 403 ALA A O 1
ATOM 3060 N N . TYR A 1 404 ? -1.939 6.457 9.721 1.00 86.62 404 TYR A N 1
ATOM 3061 C CA . TYR A 1 404 ? -3.150 6.129 8.981 1.00 86.62 404 TYR A CA 1
ATOM 3062 C C . TYR A 1 404 ? -4.016 5.123 9.735 1.00 86.62 404 TYR A C 1
ATOM 3064 O O . TYR A 1 404 ? -3.511 4.255 10.449 1.00 86.62 404 TYR A O 1
ATOM 3072 N N . GLN A 1 405 ? -5.328 5.223 9.528 1.00 84.38 405 GLN A N 1
ATOM 3073 C CA . GLN A 1 405 ? -6.330 4.283 10.013 1.00 84.38 405 GLN A CA 1
ATOM 3074 C C . GLN A 1 405 ? -7.289 3.903 8.891 1.00 84.38 405 GLN A C 1
ATOM 3076 O O . GLN A 1 405 ? -7.766 4.745 8.134 1.00 84.38 405 GLN A O 1
ATOM 3081 N N . ARG A 1 406 ? -7.614 2.620 8.804 1.00 83.12 406 ARG A N 1
ATOM 3082 C CA . ARG A 1 406 ? -8.622 2.086 7.901 1.00 83.12 406 ARG A CA 1
ATOM 3083 C C . ARG A 1 406 ? -10.001 2.195 8.552 1.00 83.12 406 ARG A C 1
ATOM 3085 O O . ARG A 1 406 ? -10.213 1.692 9.652 1.00 83.12 406 ARG A O 1
ATOM 3092 N N . SER A 1 407 ? -10.934 2.846 7.862 1.00 74.56 407 SER A N 1
ATOM 3093 C CA . SER A 1 407 ? -12.319 2.993 8.317 1.00 74.56 407 SER A CA 1
ATOM 3094 C C . SER A 1 407 ? -13.102 1.682 8.209 1.00 74.56 407 SER A C 1
ATOM 3096 O O . SER A 1 407 ? -12.688 0.729 7.543 1.00 74.56 407 SER A O 1
ATOM 3098 N N . SER A 1 408 ? -14.307 1.661 8.782 1.00 68.38 408 SER A N 1
ATOM 3099 C CA . SER A 1 408 ? -15.262 0.551 8.625 1.00 68.38 408 SER A CA 1
ATOM 3100 C C . SER A 1 408 ? -15.664 0.247 7.169 1.00 68.38 408 SER A C 1
ATOM 3102 O O . SER A 1 408 ? -16.173 -0.838 6.890 1.00 68.38 408 SER A O 1
ATOM 3104 N N . ARG A 1 409 ? -15.420 1.173 6.228 1.00 68.50 409 ARG A N 1
ATOM 3105 C CA . ARG A 1 409 ? -15.637 0.991 4.779 1.00 68.50 409 ARG A CA 1
ATOM 3106 C C . ARG A 1 409 ? -14.357 0.646 4.011 1.00 68.50 409 ARG A C 1
ATOM 3108 O O . ARG A 1 409 ? -14.311 0.833 2.800 1.00 68.50 409 ARG A O 1
ATOM 3115 N N . ASP A 1 410 ? -13.320 0.184 4.705 1.00 73.31 410 ASP A N 1
ATOM 3116 C CA . ASP A 1 410 ? -12.013 -0.185 4.147 1.00 73.31 410 ASP A CA 1
ATOM 3117 C C . ASP A 1 410 ? -11.216 0.956 3.496 1.00 73.31 410 ASP A C 1
ATOM 3119 O O . ASP A 1 410 ? -10.162 0.712 2.913 1.00 73.31 410 ASP A O 1
ATOM 3123 N N . GLN A 1 411 ? -11.645 2.208 3.662 1.00 77.75 411 GLN A N 1
ATOM 3124 C CA . GLN A 1 411 ? -10.894 3.371 3.191 1.00 77.75 411 GLN A CA 1
ATOM 3125 C C . GLN A 1 411 ? -9.795 3.737 4.183 1.00 77.75 411 GLN A C 1
ATOM 3127 O O . GLN A 1 411 ? -10.078 3.929 5.368 1.00 77.75 411 GLN A O 1
ATOM 3132 N N . LEU A 1 412 ? -8.563 3.867 3.696 1.00 83.38 412 LEU A N 1
ATOM 3133 C CA . LEU A 1 412 ? -7.452 4.391 4.478 1.00 83.38 412 LEU A CA 1
ATOM 3134 C C . LEU A 1 412 ? -7.623 5.900 4.679 1.00 83.38 412 LEU A C 1
ATOM 3136 O O . LEU A 1 412 ? -7.901 6.613 3.720 1.00 83.38 412 LEU A O 1
ATOM 3140 N N . LYS A 1 413 ? -7.479 6.376 5.917 1.00 81.62 413 LYS A N 1
ATOM 3141 C CA . LYS A 1 413 ? -7.590 7.785 6.291 1.00 81.62 413 LYS A CA 1
ATOM 3142 C C . LYS A 1 413 ? -6.355 8.242 7.067 1.00 81.62 413 LYS A C 1
ATOM 3144 O O . LYS A 1 413 ? -5.908 7.528 7.962 1.00 81.62 413 LYS A O 1
ATOM 3149 N N . ALA A 1 414 ? -5.808 9.409 6.736 1.00 80.94 414 ALA A N 1
ATOM 3150 C CA . ALA A 1 414 ? -4.687 10.002 7.457 1.00 80.94 414 ALA A CA 1
ATOM 3151 C C . ALA A 1 414 ? -5.098 10.396 8.884 1.00 80.94 414 ALA A C 1
ATOM 3153 O O . ALA A 1 414 ? -6.189 10.920 9.122 1.00 80.94 414 ALA A O 1
ATOM 3154 N N . LEU A 1 415 ? -4.202 10.136 9.828 1.00 77.56 415 LEU A N 1
ATOM 3155 C CA . LEU A 1 415 ? -4.332 10.463 11.237 1.00 77.56 415 LEU A CA 1
ATOM 3156 C C . LEU A 1 415 ? -3.451 11.654 11.581 1.00 77.56 415 LEU A C 1
ATOM 3158 O O . LEU A 1 415 ? -2.326 11.769 11.099 1.00 77.56 415 LEU A O 1
ATOM 3162 N N . SER A 1 416 ? -3.945 12.508 12.473 1.00 76.25 416 SER A N 1
ATOM 3163 C CA . SER A 1 416 ? -3.123 13.574 13.030 1.00 76.25 416 SER A CA 1
ATOM 3164 C C . SER A 1 416 ? -2.147 13.013 14.066 1.00 76.25 416 SER A C 1
ATOM 3166 O O . SER A 1 416 ? -2.509 12.230 14.954 1.00 76.25 416 SER A O 1
ATOM 3168 N N . LEU A 1 417 ? -0.898 13.456 13.958 1.00 76.12 417 LEU A N 1
ATOM 3169 C CA . LEU A 1 417 ? 0.155 13.205 14.929 1.00 76.12 417 LEU A CA 1
ATOM 3170 C C . LEU A 1 417 ? 0.158 14.243 16.069 1.00 76.12 417 LEU A C 1
ATOM 3172 O O . LEU A 1 417 ? 0.752 14.008 17.123 1.00 76.12 417 LEU A O 1
ATOM 3176 N N . GLN A 1 418 ? -0.536 15.377 15.907 1.00 67.94 418 GLN A N 1
ATOM 3177 C CA . GLN A 1 418 ? -0.670 16.418 16.940 1.00 67.94 418 GLN A CA 1
ATOM 3178 C C . GLN A 1 418 ? -2.050 16.476 17.623 1.00 67.94 418 GLN A C 1
ATOM 3180 O O . GLN A 1 418 ? -2.158 16.862 18.799 1.00 67.94 418 GLN A O 1
ATOM 3185 N N . ALA A 1 419 ? -3.118 16.126 16.909 1.00 56.12 419 ALA A N 1
ATOM 3186 C CA . ALA A 1 419 ? -4.491 16.245 17.368 1.00 56.12 419 ALA A CA 1
ATOM 3187 C C . ALA A 1 419 ? -4.965 14.956 18.044 1.00 56.12 419 ALA A C 1
ATOM 3189 O O . ALA A 1 419 ? -5.484 14.037 17.423 1.00 56.12 419 ALA A O 1
ATOM 3190 N N . ALA A 1 420 ? -4.888 14.972 19.367 1.00 55.34 420 ALA A N 1
ATOM 3191 C CA . ALA A 1 420 ? -5.952 14.421 20.185 1.00 55.34 420 ALA A CA 1
ATOM 3192 C C . ALA A 1 420 ? -6.368 15.548 21.132 1.00 55.34 420 ALA A C 1
ATOM 3194 O O . ALA A 1 420 ? -5.669 15.881 22.079 1.00 55.34 420 ALA A O 1
ATOM 3195 N N . GLY A 1 421 ? -7.433 16.268 20.806 1.00 50.81 421 GLY A N 1
ATOM 3196 C CA . GLY A 1 421 ? -7.878 17.439 21.552 1.00 50.81 421 GLY A CA 1
ATOM 3197 C C . GLY A 1 421 ? -9.355 17.668 21.319 1.00 50.81 421 GLY A C 1
ATOM 3198 O O . GLY A 1 421 ? -9.814 17.571 20.188 1.00 50.81 421 GLY A O 1
ATOM 3199 N N . GLY A 1 422 ? -10.112 17.940 22.382 1.00 63.34 422 GLY A N 1
ATOM 3200 C CA . GLY A 1 422 ? -11.575 17.985 22.320 1.00 63.34 422 GLY A CA 1
ATOM 3201 C C . GLY A 1 422 ? -12.215 16.648 22.708 1.00 63.34 422 GLY A C 1
ATOM 3202 O O . GLY A 1 422 ? -12.002 16.174 23.826 1.00 63.34 422 GLY A O 1
ATOM 3203 N N . GLN A 1 423 ? -13.022 16.061 21.816 1.00 56.75 423 GLN A N 1
ATOM 3204 C CA . GLN A 1 423 ? -13.936 14.940 22.101 1.00 56.75 423 GLN A CA 1
ATOM 3205 C C . GLN A 1 423 ? -13.362 13.514 21.904 1.00 56.75 423 GLN A C 1
ATOM 3207 O O . GLN A 1 423 ? -14.072 12.560 22.210 1.00 56.75 423 GLN A O 1
ATOM 3212 N N . SER A 1 424 ? -12.109 13.328 21.455 1.00 61.91 424 SER A N 1
ATOM 3213 C CA . SER A 1 424 ? -11.422 12.012 21.453 1.00 61.91 424 SER A CA 1
ATOM 3214 C C . SER A 1 424 ? -9.955 12.118 21.921 1.00 61.91 424 SER A C 1
ATOM 3216 O O . SER A 1 424 ? -9.316 13.148 21.701 1.00 61.91 424 SER A O 1
ATOM 3218 N N . VAL A 1 425 ? -9.445 11.081 22.602 1.00 64.12 425 VAL A N 1
ATOM 3219 C CA . VAL A 1 425 ? -7.995 10.853 22.817 1.00 64.12 425 VAL A CA 1
ATOM 3220 C C . VAL A 1 425 ? -7.402 10.041 21.668 1.00 64.12 425 VAL A C 1
ATOM 3222 O O . VAL A 1 425 ? -6.188 9.927 21.547 1.00 64.12 425 VAL A O 1
ATOM 3225 N N . TRP A 1 426 ? -8.269 9.489 20.819 1.00 68.38 426 TRP A N 1
ATOM 3226 C CA . TRP A 1 426 ? -7.889 8.796 19.614 1.00 68.38 426 TRP A CA 1
ATOM 3227 C C . TRP A 1 426 ? -7.803 9.762 18.437 1.00 68.38 426 TRP A C 1
ATOM 3229 O O . TRP A 1 426 ? -8.666 10.635 18.290 1.00 68.38 426 TRP A O 1
ATOM 3239 N N . PRO A 1 427 ? -6.846 9.554 17.529 1.00 60.38 427 PRO A N 1
ATOM 3240 C CA . PRO A 1 427 ? -6.939 10.091 16.186 1.00 60.38 427 PRO A CA 1
ATOM 3241 C C . PRO A 1 427 ? -7.967 9.247 15.414 1.00 60.38 427 PRO A C 1
ATOM 3243 O O . PRO A 1 427 ? -7.608 8.366 14.649 1.00 60.38 427 PRO A O 1
ATOM 3246 N N . VAL A 1 428 ? -9.262 9.423 15.664 1.00 62.53 428 VAL A N 1
ATOM 3247 C CA . VAL A 1 428 ? -10.308 8.738 14.884 1.00 62.53 428 VAL A CA 1
ATOM 3248 C C . VAL A 1 428 ? -11.015 9.714 13.974 1.00 62.53 428 VAL A C 1
ATOM 3250 O O . VAL A 1 428 ? -11.100 10.915 14.239 1.00 62.53 428 VAL A O 1
ATOM 3253 N N . THR A 1 429 ? -11.570 9.183 12.897 1.00 61.06 429 THR A N 1
ATOM 3254 C CA . THR A 1 429 ? -12.348 9.994 11.967 1.00 61.06 429 THR A CA 1
ATOM 3255 C C . THR A 1 429 ? -13.710 10.317 12.581 1.00 61.06 429 THR A C 1
ATOM 3257 O O . THR A 1 429 ? -14.219 9.541 13.390 1.00 61.06 429 THR A O 1
ATOM 3260 N N . GLN A 1 430 ? -14.328 11.450 12.218 1.00 60.69 430 GLN A N 1
ATOM 3261 C CA . GLN A 1 430 ? -15.639 11.845 12.770 1.00 60.69 430 GLN A CA 1
ATOM 3262 C C . GLN A 1 430 ? -16.711 10.752 12.624 1.00 60.69 430 GLN A C 1
ATOM 3264 O O . GLN A 1 430 ? -17.577 10.628 13.485 1.00 60.69 430 GLN A O 1
ATOM 3269 N N . GLU A 1 431 ? -16.639 9.946 11.562 1.00 62.81 431 GLU A N 1
ATOM 3270 C CA . GLU A 1 431 ? -17.559 8.827 11.323 1.00 62.81 431 GLU A CA 1
ATOM 3271 C C . GLU A 1 431 ? -17.413 7.708 12.367 1.00 62.81 431 GLU A C 1
ATOM 3273 O O . GLU A 1 431 ? -18.410 7.105 12.765 1.00 62.81 431 GLU A O 1
ATOM 3278 N N . ASP A 1 432 ? -16.193 7.461 12.848 1.00 64.12 432 ASP A N 1
ATOM 3279 C CA . ASP A 1 432 ? -15.896 6.394 13.808 1.00 64.12 432 ASP A CA 1
ATOM 3280 C C . ASP A 1 432 ? -15.972 6.888 15.267 1.00 64.12 432 ASP A C 1
ATOM 3282 O O . ASP A 1 432 ? -16.074 6.082 16.191 1.00 64.12 432 ASP A O 1
ATOM 3286 N N . MET A 1 433 ? -16.019 8.209 15.497 1.00 66.12 433 MET A N 1
ATOM 3287 C CA . MET A 1 433 ? -16.158 8.795 16.839 1.00 66.12 433 MET A CA 1
ATOM 3288 C C . MET A 1 433 ? -17.396 8.301 17.594 1.00 66.12 433 MET A C 1
ATOM 3290 O O . MET A 1 433 ? -17.333 8.115 18.807 1.00 66.12 433 MET A O 1
ATOM 3294 N N . ALA A 1 434 ? -18.510 8.062 16.893 1.00 63.69 434 ALA A N 1
ATOM 3295 C CA . ALA A 1 434 ? -19.747 7.565 17.500 1.00 63.69 434 ALA A CA 1
ATOM 3296 C C . ALA A 1 434 ? -19.634 6.123 18.029 1.00 63.69 434 ALA A C 1
ATOM 3298 O O . ALA A 1 434 ? -20.489 5.687 18.797 1.00 63.69 434 ALA A O 1
ATOM 3299 N N . GLN A 1 435 ? -18.604 5.379 17.613 1.00 69.88 435 GLN A N 1
ATOM 3300 C CA . GLN A 1 435 ? -18.381 3.988 18.017 1.00 69.88 435 GLN A CA 1
ATOM 3301 C C . GLN A 1 435 ? -17.463 3.867 19.239 1.00 69.88 435 GLN A C 1
ATOM 3303 O O . GLN A 1 435 ? -17.329 2.781 19.801 1.00 69.88 435 GLN A O 1
ATOM 3308 N N . LEU A 1 436 ? -16.836 4.968 19.661 1.00 72.88 436 LEU A N 1
ATOM 3309 C CA . LEU A 1 436 ? -15.912 4.972 20.785 1.00 72.88 436 LEU A CA 1
ATOM 3310 C C . LEU A 1 436 ? -16.634 4.914 22.130 1.00 72.88 436 LEU A C 1
ATOM 3312 O O . LEU A 1 436 ? -17.706 5.490 22.320 1.00 72.88 436 LEU A O 1
ATOM 3316 N N . ASN A 1 437 ? -15.984 4.287 23.112 1.00 79.19 437 ASN A N 1
ATOM 3317 C CA . ASN A 1 437 ? -16.448 4.352 24.495 1.00 79.19 437 ASN A CA 1
ATOM 3318 C C . ASN A 1 437 ? -16.311 5.777 25.060 1.00 79.19 437 ASN A C 1
ATOM 3320 O O . ASN A 1 437 ? -15.452 6.535 24.606 1.00 79.19 437 ASN A O 1
ATOM 3324 N N . PRO A 1 438 ? -17.091 6.154 26.087 1.00 82.56 438 PRO A N 1
ATOM 3325 C CA . PRO A 1 438 ? -16.888 7.408 26.804 1.00 82.56 438 PRO A CA 1
ATOM 3326 C C . PRO A 1 438 ? -15.488 7.490 27.417 1.00 82.56 438 PRO A C 1
ATOM 3328 O O . PRO A 1 438 ? -14.864 6.473 27.725 1.00 82.56 438 PRO A O 1
ATOM 3331 N N . PHE A 1 439 ? -15.014 8.710 27.653 1.00 84.81 439 PHE A N 1
ATOM 3332 C CA . PHE A 1 439 ? -13.773 8.901 28.392 1.00 84.81 439 PHE A CA 1
ATOM 3333 C C . PHE A 1 439 ? -13.905 8.559 29.862 1.00 84.81 439 PHE A C 1
ATOM 3335 O O . PHE A 1 439 ? -14.901 8.888 30.504 1.00 84.81 439 PHE A O 1
ATOM 3342 N N . VAL A 1 440 ? -12.807 8.053 30.407 1.00 89.31 440 VAL A N 1
ATOM 3343 C CA . VAL A 1 440 ? -12.530 8.071 31.838 1.00 89.31 440 VAL A CA 1
ATOM 3344 C C . VAL A 1 440 ? -11.457 9.121 32.096 1.00 89.31 440 VAL A C 1
ATOM 3346 O O . VAL A 1 440 ? -10.473 9.204 31.364 1.00 89.31 440 VAL A O 1
ATOM 3349 N N . THR A 1 441 ? -11.642 9.940 33.128 1.00 91.81 441 THR A N 1
ATOM 3350 C CA . THR A 1 441 ? -10.646 10.931 33.550 1.00 91.81 441 THR A CA 1
ATOM 3351 C C . THR A 1 441 ? -10.141 10.615 34.945 1.00 91.81 441 THR A C 1
ATOM 3353 O O . THR A 1 441 ? -10.940 10.300 35.825 1.00 91.81 441 THR A O 1
ATOM 3356 N N . ALA A 1 442 ? -8.843 10.772 35.169 1.00 92.56 442 ALA A N 1
ATOM 3357 C CA . ALA A 1 442 ? -8.217 10.633 36.476 1.00 92.56 442 ALA A CA 1
ATOM 3358 C C . ALA A 1 442 ? -7.238 11.787 36.728 1.00 92.56 442 ALA A C 1
ATOM 3360 O O . ALA A 1 442 ? -6.727 12.405 35.796 1.00 92.56 442 ALA A O 1
ATOM 3361 N N . ARG A 1 443 ? -6.970 12.074 38.003 1.00 92.06 443 ARG A N 1
ATOM 3362 C CA . ARG A 1 443 ? -5.839 12.906 38.427 1.00 92.06 443 ARG A CA 1
ATOM 3363 C C . ARG A 1 443 ? -4.966 12.076 39.345 1.00 92.06 443 ARG A C 1
ATOM 3365 O O . ARG A 1 443 ? -5.429 11.638 40.396 1.00 92.06 443 ARG A O 1
ATOM 3372 N N . LEU A 1 444 ? -3.724 11.874 38.941 1.00 88.56 444 LEU A N 1
ATOM 3373 C CA . LEU A 1 444 ? -2.733 11.155 39.718 1.00 88.56 444 LEU A CA 1
ATOM 3374 C C . LEU A 1 444 ? -1.928 12.170 40.520 1.00 88.56 444 LEU A C 1
ATOM 3376 O O . LEU A 1 444 ? -1.497 13.183 39.973 1.00 88.56 444 LEU A O 1
ATOM 3380 N N . ARG A 1 445 ? -1.767 11.920 41.819 1.00 85.75 445 ARG A N 1
ATOM 3381 C CA . ARG A 1 445 ? -0.932 12.734 42.704 1.00 85.75 445 ARG A CA 1
ATOM 3382 C C . ARG A 1 445 ? 0.392 12.013 42.920 1.00 85.75 445 ARG A C 1
ATOM 3384 O O . ARG A 1 445 ? 0.387 10.850 43.311 1.00 85.75 445 ARG A O 1
ATOM 3391 N N . GLN A 1 446 ? 1.484 12.714 42.665 1.00 78.44 446 GLN A N 1
ATOM 3392 C CA . GLN A 1 446 ? 2.847 12.241 42.874 1.00 78.44 446 GLN A CA 1
ATOM 3393 C C . GLN A 1 446 ? 3.269 12.429 44.337 1.00 78.44 446 GLN A C 1
ATOM 3395 O O . GLN A 1 446 ? 2.606 13.139 45.102 1.00 78.44 446 GLN A O 1
ATOM 3400 N N . ALA A 1 447 ? 4.366 11.783 44.737 1.00 78.94 447 ALA A N 1
ATOM 3401 C CA . ALA A 1 447 ? 4.876 11.844 46.108 1.00 78.94 447 ALA A CA 1
ATOM 3402 C C . ALA A 1 447 ? 5.275 13.269 46.544 1.00 78.94 447 ALA A C 1
ATOM 3404 O O . ALA A 1 447 ? 5.133 13.617 47.714 1.00 78.94 447 ALA A O 1
ATOM 3405 N N . ASP A 1 448 ? 5.712 14.104 45.601 1.00 79.38 448 ASP A N 1
ATOM 3406 C CA . ASP A 1 448 ? 6.070 15.515 45.798 1.00 79.38 448 ASP A CA 1
ATOM 3407 C C . ASP A 1 448 ? 4.854 16.469 45.833 1.00 79.38 448 ASP A C 1
ATOM 3409 O O . ASP A 1 448 ? 4.998 17.671 46.057 1.00 79.38 448 ASP A O 1
ATOM 3413 N N . GLY A 1 449 ? 3.640 15.941 45.639 1.00 80.81 449 GLY A N 1
ATOM 3414 C CA . GLY A 1 449 ? 2.393 16.701 45.601 1.00 80.81 449 GLY A CA 1
ATOM 3415 C C . GLY A 1 449 ? 1.997 17.231 44.220 1.00 80.81 449 GLY A C 1
ATOM 3416 O O . GLY A 1 449 ? 0.887 17.760 44.095 1.00 80.81 449 GLY A O 1
ATOM 3417 N N . ALA A 1 450 ? 2.827 17.057 43.186 1.00 83.44 450 ALA A N 1
ATOM 3418 C CA . ALA A 1 450 ? 2.470 17.403 41.817 1.00 83.44 450 ALA A CA 1
ATOM 3419 C C . ALA A 1 450 ? 1.318 16.523 41.306 1.00 83.44 450 ALA A C 1
ATOM 3421 O O . ALA A 1 450 ? 1.082 15.405 41.781 1.00 83.44 450 ALA A O 1
ATOM 3422 N N . THR A 1 451 ? 0.555 17.037 40.340 1.00 87.88 451 THR A N 1
ATOM 3423 C CA . THR A 1 451 ? -0.585 16.320 39.761 1.00 87.88 451 THR A CA 1
ATOM 3424 C C . THR A 1 451 ? -0.415 16.116 38.269 1.00 87.88 451 THR A C 1
ATOM 3426 O O . THR A 1 451 ? -0.058 17.055 37.567 1.00 87.88 451 THR A O 1
ATOM 3429 N N . LEU A 1 452 ? -0.757 14.919 37.794 1.00 91.12 452 LEU A N 1
ATOM 3430 C CA . LEU A 1 452 ? -0.844 14.586 36.377 1.00 91.12 452 LEU A CA 1
ATOM 3431 C C . LEU A 1 452 ? -2.284 14.194 36.038 1.00 91.12 452 LEU A C 1
ATOM 3433 O O . LEU A 1 452 ? -2.854 13.279 36.637 1.00 91.12 452 LEU A O 1
ATOM 3437 N N . GLY A 1 453 ? -2.891 14.911 35.100 1.00 92.81 453 GLY A N 1
ATOM 3438 C CA . GLY A 1 453 ? -4.191 14.576 34.537 1.00 92.81 453 GLY A CA 1
ATOM 3439 C C . GLY A 1 453 ? -4.069 13.446 33.519 1.00 92.81 453 GLY A C 1
ATOM 3440 O O . GLY A 1 453 ? -3.134 13.415 32.722 1.00 92.81 453 GLY A O 1
ATOM 3441 N N . LEU A 1 454 ? -5.032 12.530 33.531 1.00 92.94 454 LEU A N 1
ATOM 3442 C CA . LEU A 1 454 ? -5.162 11.444 32.568 1.00 92.94 454 LEU A CA 1
ATOM 3443 C C . LEU A 1 454 ? -6.571 11.455 31.980 1.00 92.94 454 LEU A C 1
ATOM 3445 O O . LEU A 1 454 ? -7.557 11.463 32.718 1.00 92.94 454 LEU A O 1
ATOM 3449 N N . ARG A 1 455 ? -6.666 11.376 30.655 1.00 92.56 455 ARG A N 1
ATOM 3450 C CA . ARG A 1 455 ? -7.878 10.968 29.938 1.00 92.56 455 ARG A CA 1
ATOM 3451 C C . ARG A 1 455 ? -7.609 9.624 29.273 1.00 92.56 455 ARG A C 1
ATOM 3453 O O . ARG A 1 455 ? -6.595 9.479 28.603 1.00 92.56 455 ARG A O 1
ATOM 3460 N N . ALA A 1 456 ? -8.506 8.664 29.442 1.00 91.44 456 ALA A N 1
ATOM 3461 C CA . ALA A 1 456 ? -8.394 7.323 28.884 1.00 91.44 456 ALA A CA 1
ATOM 3462 C C . ALA A 1 456 ? -9.661 6.949 28.106 1.00 91.44 456 ALA A C 1
ATOM 3464 O O . ALA A 1 456 ? -10.771 7.313 28.501 1.00 91.44 456 ALA A O 1
ATOM 3465 N N . GLN A 1 457 ? -9.503 6.218 27.004 1.00 89.44 457 GLN A N 1
ATOM 3466 C CA . GLN A 1 457 ? -10.601 5.755 26.157 1.00 89.44 457 GLN A CA 1
ATOM 3467 C C . GLN A 1 457 ? -10.263 4.393 25.546 1.00 89.44 457 GLN A C 1
ATOM 3469 O O . GLN A 1 457 ? -9.130 4.154 25.136 1.00 89.44 457 GLN A O 1
ATOM 3474 N N . LEU A 1 458 ? -11.257 3.512 25.436 1.00 88.06 458 LEU A N 1
ATOM 3475 C CA . LEU A 1 458 ? -11.138 2.251 24.698 1.00 88.06 458 LEU A CA 1
ATOM 3476 C C . LEU A 1 458 ? -11.788 2.391 23.325 1.00 88.06 458 LEU A C 1
ATOM 3478 O O . LEU A 1 458 ? -12.910 2.898 23.232 1.00 88.06 458 LEU A O 1
ATOM 3482 N N . ALA A 1 459 ? -11.120 1.897 22.281 1.00 79.44 459 ALA A N 1
ATOM 3483 C CA . ALA A 1 459 ? -11.660 1.928 20.921 1.00 79.44 459 ALA A CA 1
ATOM 3484 C C . ALA A 1 459 ? -12.941 1.085 20.779 1.00 79.44 459 ALA A C 1
ATOM 3486 O O . ALA A 1 459 ? -13.870 1.472 20.082 1.00 79.44 459 ALA A O 1
ATOM 3487 N N . SER A 1 460 ? -13.013 -0.047 21.485 1.00 79.25 460 SER A N 1
ATOM 3488 C CA . SER A 1 460 ? -14.185 -0.924 21.558 1.00 79.25 460 SER A CA 1
ATOM 3489 C C . SER A 1 460 ? -14.253 -1.578 22.934 1.00 79.25 460 SER A C 1
ATOM 3491 O O . SER A 1 460 ? -13.223 -1.902 23.519 1.00 79.25 460 SER A O 1
ATOM 3493 N N . SER A 1 461 ? -15.466 -1.783 23.452 1.00 78.44 461 SER A N 1
ATOM 3494 C CA . SER A 1 461 ? -15.713 -2.569 24.671 1.00 78.44 461 SER A CA 1
ATOM 3495 C C . SER A 1 461 ? -15.857 -4.068 24.386 1.00 78.44 461 SER A C 1
ATOM 3497 O O . SER A 1 461 ? -15.735 -4.880 25.298 1.00 78.44 461 SER A O 1
ATOM 3499 N N . ALA A 1 462 ? -16.073 -4.446 23.122 1.00 83.69 462 ALA A N 1
ATOM 3500 C CA . ALA A 1 462 ? -16.120 -5.833 22.676 1.00 83.69 462 ALA A CA 1
ATOM 3501 C C . ALA A 1 462 ? -14.785 -6.259 22.042 1.00 83.69 462 ALA A C 1
ATOM 3503 O O . ALA A 1 462 ? -14.278 -5.610 21.114 1.00 83.69 462 ALA A O 1
ATOM 3504 N N . ALA A 1 463 ? -14.253 -7.384 22.514 1.00 86.19 463 ALA A N 1
ATOM 3505 C CA . ALA A 1 463 ? -13.055 -8.030 21.995 1.00 86.19 463 ALA A CA 1
ATOM 3506 C C . ALA A 1 463 ? -13.216 -9.559 22.020 1.00 86.19 463 ALA A C 1
ATOM 3508 O O . ALA A 1 463 ? -14.162 -10.084 22.605 1.00 86.19 463 ALA A O 1
ATOM 3509 N N . TRP A 1 464 ? -12.317 -10.264 21.341 1.00 89.50 464 TRP A N 1
ATOM 3510 C CA . TRP A 1 464 ? -12.309 -11.724 21.225 1.00 89.50 464 TRP A CA 1
ATOM 3511 C C . TRP A 1 464 ? -10.886 -12.251 21.436 1.00 89.50 464 TRP A C 1
ATOM 3513 O O . TRP A 1 464 ? -9.946 -11.474 21.247 1.00 89.50 464 TRP A O 1
ATOM 3523 N N . PRO A 1 465 ? -10.730 -13.534 21.809 1.00 92.75 465 PRO A N 1
ATOM 3524 C CA . PRO A 1 465 ? -9.432 -14.193 21.952 1.00 92.75 465 PRO A CA 1
ATOM 3525 C C . PRO A 1 465 ? -8.458 -13.858 20.810 1.00 92.75 465 PRO A C 1
ATOM 3527 O O . PRO A 1 465 ? -8.848 -13.850 19.639 1.00 92.75 465 PRO A O 1
ATOM 3530 N N . GLY A 1 466 ? -7.219 -13.502 21.156 1.00 89.00 466 GLY A N 1
ATOM 3531 C CA . GLY A 1 466 ? -6.153 -13.125 20.221 1.00 89.00 466 GLY A CA 1
ATOM 3532 C C . GLY A 1 466 ? -6.255 -11.712 19.626 1.00 89.00 466 GLY A C 1
ATOM 3533 O O . GLY A 1 466 ? -5.334 -11.263 18.942 1.00 89.00 466 GLY A O 1
ATOM 3534 N N . LYS A 1 467 ? -7.343 -10.967 19.866 1.00 88.12 467 LYS A N 1
ATOM 3535 C CA . LYS A 1 467 ? -7.503 -9.595 19.355 1.00 88.12 467 LYS A CA 1
ATOM 3536 C C . LYS A 1 467 ? -6.713 -8.596 20.204 1.00 88.12 467 LYS A C 1
ATOM 3538 O O . LYS A 1 467 ? -6.742 -8.666 21.430 1.00 88.12 467 LYS A O 1
ATOM 3543 N N . ALA A 1 468 ? -6.095 -7.604 19.567 1.00 87.44 468 ALA A N 1
ATOM 3544 C CA . ALA A 1 468 ? -5.586 -6.426 20.263 1.00 87.44 468 ALA A CA 1
ATOM 3545 C C . ALA A 1 468 ? -6.736 -5.489 20.683 1.00 87.44 468 ALA A C 1
ATOM 3547 O O . ALA A 1 468 ? -7.612 -5.158 19.881 1.00 87.44 468 ALA A O 1
ATOM 3548 N N . ILE A 1 469 ? -6.720 -5.056 21.942 1.00 88.44 469 ILE A N 1
ATOM 3549 C CA . ILE A 1 469 ? -7.519 -3.951 22.467 1.00 88.44 469 ILE A CA 1
ATOM 3550 C C . ILE A 1 469 ? -6.652 -2.702 22.421 1.00 88.44 469 ILE A C 1
ATOM 3552 O O . ILE A 1 469 ? -5.639 -2.621 23.118 1.00 88.44 469 ILE A O 1
ATOM 3556 N N . ASP A 1 470 ? -7.077 -1.726 21.630 1.00 87.94 470 ASP A N 1
ATOM 3557 C CA . ASP A 1 470 ? -6.486 -0.397 21.626 1.00 87.94 470 ASP A CA 1
ATOM 3558 C C . ASP A 1 470 ? -6.977 0.397 22.854 1.00 87.94 470 ASP A C 1
ATOM 3560 O O . ASP A 1 470 ? -8.184 0.580 23.062 1.00 87.94 470 ASP A O 1
ATOM 3564 N N . VAL A 1 471 ? -6.022 0.880 23.655 1.00 91.06 471 VAL A N 1
ATOM 3565 C CA . VAL A 1 471 ? -6.211 1.794 24.791 1.00 91.06 471 VAL A CA 1
ATOM 3566 C C . VAL A 1 471 ? -5.530 3.135 24.508 1.00 91.06 471 VAL A C 1
ATOM 3568 O O . VAL A 1 471 ? -4.318 3.197 24.309 1.00 91.06 471 VAL A O 1
ATOM 3571 N N . GLY A 1 472 ? -6.317 4.204 24.482 1.00 90.56 472 GLY A N 1
ATOM 3572 C CA . GLY A 1 472 ? -5.870 5.547 24.143 1.00 90.56 472 GLY A CA 1
ATOM 3573 C C . GLY A 1 472 ? -5.802 6.363 25.413 1.00 90.56 472 GLY A C 1
ATOM 3574 O O . GLY A 1 472 ? -6.792 6.459 26.140 1.00 90.56 472 GLY A O 1
ATOM 3575 N N . LEU A 1 473 ? -4.636 6.922 25.691 1.00 92.19 473 LEU A N 1
ATOM 3576 C CA . LEU A 1 473 ? -4.340 7.699 26.879 1.00 92.19 473 LEU A CA 1
ATOM 3577 C C . LEU A 1 473 ? -3.868 9.091 26.467 1.00 92.19 473 LEU A C 1
ATOM 3579 O O . LEU A 1 473 ? -3.207 9.284 25.449 1.00 92.19 473 LEU A O 1
ATOM 3583 N N . GLN A 1 474 ? -4.200 10.074 27.286 1.00 91.81 474 GLN A N 1
ATOM 3584 C CA . GLN A 1 474 ? -3.731 11.436 27.135 1.00 91.81 474 GLN A CA 1
ATOM 3585 C C . GLN A 1 474 ? -3.365 11.989 28.499 1.00 91.81 474 GLN A C 1
ATOM 3587 O O . GLN A 1 474 ? -4.226 12.171 29.364 1.00 91.81 474 GLN A O 1
ATOM 3592 N N . TRP A 1 475 ? -2.078 12.255 28.657 1.00 91.81 475 TRP A N 1
ATOM 3593 C CA . TRP A 1 475 ? -1.498 12.856 29.844 1.00 91.81 475 TRP A CA 1
ATOM 3594 C C . TRP A 1 475 ? -1.493 14.373 29.685 1.00 91.81 475 TRP A C 1
ATOM 3596 O O . TRP A 1 475 ? -1.123 14.875 28.625 1.00 91.81 475 TRP A O 1
ATOM 3606 N N . GLN A 1 476 ? -1.935 15.104 30.700 1.00 90.62 476 GLN A N 1
ATOM 3607 C CA . GLN A 1 476 ? -2.150 16.553 30.632 1.00 90.62 476 GLN A CA 1
ATOM 3608 C C . GLN A 1 476 ? -2.130 17.182 32.030 1.00 90.62 476 GLN A C 1
ATOM 3610 O O . GLN A 1 476 ? -1.924 16.493 33.027 1.00 90.62 476 GLN A O 1
ATOM 3615 N N . ASP A 1 477 ? -2.378 18.490 32.111 1.00 86.38 477 ASP A N 1
ATOM 3616 C CA . ASP A 1 477 ? -2.537 19.231 33.371 1.00 86.38 477 ASP A CA 1
ATOM 3617 C C . ASP A 1 477 ? -1.308 19.164 34.305 1.00 86.38 477 ASP A C 1
ATOM 3619 O O . ASP A 1 477 ? -1.439 19.312 35.519 1.00 86.38 477 ASP A O 1
ATOM 3623 N N . ALA A 1 478 ? -0.114 18.961 33.735 1.00 83.75 478 ALA A N 1
ATOM 3624 C CA . ALA A 1 478 ? 1.168 18.975 34.435 1.00 83.75 478 ALA A CA 1
ATOM 3625 C C . ALA A 1 478 ? 2.164 19.895 33.721 1.00 83.75 478 ALA A C 1
ATOM 3627 O O . ALA A 1 478 ? 2.201 19.945 32.492 1.00 83.75 478 ALA A O 1
ATOM 3628 N N . ALA A 1 479 ? 2.986 20.605 34.498 1.00 78.12 479 ALA A N 1
ATOM 3629 C CA . ALA A 1 479 ? 4.031 21.479 33.962 1.00 78.12 479 ALA A CA 1
ATOM 3630 C C . ALA A 1 479 ? 5.221 20.696 33.376 1.00 78.12 479 ALA A C 1
ATOM 3632 O O . ALA A 1 479 ? 5.900 21.192 32.482 1.00 78.12 479 ALA A O 1
ATOM 3633 N N . ALA A 1 480 ? 5.464 19.480 33.873 1.00 83.56 480 ALA A N 1
ATOM 3634 C CA . ALA A 1 480 ? 6.512 18.578 33.412 1.00 83.56 480 ALA A CA 1
ATOM 3635 C C . ALA A 1 480 ? 6.088 17.115 33.614 1.00 83.56 480 ALA A C 1
ATOM 3637 O O . ALA A 1 480 ? 5.206 16.821 34.427 1.00 83.56 480 ALA A O 1
ATOM 3638 N N . TRP A 1 481 ? 6.721 16.201 32.875 1.00 88.06 481 TRP A N 1
ATOM 3639 C CA . TRP A 1 481 ? 6.588 14.769 33.142 1.00 88.06 481 TRP A CA 1
ATOM 3640 C C . TRP A 1 481 ? 7.390 14.394 34.400 1.00 88.06 481 TRP A C 1
ATOM 3642 O O . TRP A 1 481 ? 8.524 14.860 34.519 1.00 88.06 481 TRP A O 1
ATOM 3652 N N . PRO A 1 482 ? 6.849 13.571 35.318 1.00 85.06 482 PRO A N 1
ATOM 3653 C CA . PRO A 1 482 ? 7.599 13.098 36.481 1.00 85.06 482 PRO A CA 1
ATOM 3654 C C . PRO A 1 482 ? 8.876 12.345 36.104 1.00 85.06 482 PRO A C 1
ATOM 3656 O O . PRO A 1 482 ? 8.877 11.499 35.207 1.00 85.06 482 PRO A O 1
ATOM 3659 N N . GLU A 1 483 ? 9.956 12.620 36.830 1.00 83.19 483 GLU A N 1
ATOM 3660 C CA . GLU A 1 483 ? 11.199 11.862 36.704 1.00 83.19 483 GLU A CA 1
ATOM 3661 C C . GLU A 1 483 ? 11.006 10.420 37.188 1.00 83.19 483 GLU A C 1
ATOM 3663 O O . GLU A 1 483 ? 10.264 10.178 38.135 1.00 83.19 483 GLU A O 1
ATOM 3668 N N . GLN A 1 484 ? 11.688 9.467 36.544 1.00 83.56 484 GLN A N 1
ATOM 3669 C CA . GLN A 1 484 ? 11.729 8.055 36.966 1.00 83.56 484 GLN A CA 1
ATOM 3670 C C . GLN A 1 484 ? 10.349 7.398 37.126 1.00 83.56 484 GLN A C 1
ATOM 3672 O O . GLN A 1 484 ? 10.144 6.550 37.987 1.00 83.56 484 GLN A O 1
ATOM 3677 N N . VAL A 1 485 ? 9.389 7.776 36.282 1.00 86.69 485 VAL A N 1
ATOM 3678 C CA . VAL A 1 485 ? 8.058 7.169 36.270 1.00 86.69 485 VAL A CA 1
ATOM 3679 C C . VAL A 1 485 ? 7.791 6.488 34.934 1.00 86.69 485 VAL A C 1
ATOM 3681 O O . VAL A 1 485 ? 8.051 7.042 33.861 1.00 86.69 485 VAL A O 1
ATOM 3684 N N . SER A 1 486 ? 7.214 5.289 35.010 1.00 89.88 486 SER A N 1
ATOM 3685 C CA . SER A 1 486 ? 6.666 4.557 33.870 1.00 89.88 486 SER A CA 1
ATOM 3686 C C . SER A 1 486 ? 5.159 4.395 33.984 1.00 89.88 486 SER A C 1
ATOM 3688 O O . SER A 1 486 ? 4.593 4.290 35.071 1.00 89.88 486 SER A O 1
ATOM 3690 N N . VAL A 1 487 ? 4.505 4.346 32.827 1.00 93.81 487 VAL A N 1
ATOM 3691 C CA . VAL A 1 487 ? 3.087 4.005 32.731 1.00 93.81 487 VAL A CA 1
ATOM 3692 C C . VAL A 1 487 ? 2.949 2.491 32.791 1.00 93.81 487 VAL A C 1
ATOM 3694 O O . VAL A 1 487 ? 3.666 1.787 32.080 1.00 93.81 487 VAL A O 1
ATOM 3697 N N . PHE A 1 488 ? 1.993 1.994 33.569 1.00 94.75 488 PHE A N 1
ATOM 3698 C CA . PHE A 1 488 ? 1.524 0.619 33.439 1.00 94.75 488 PHE A CA 1
ATOM 3699 C C . PHE A 1 488 ? 0.116 0.586 32.851 1.00 94.75 488 PHE A C 1
ATOM 3701 O O . PHE A 1 488 ? -0.727 1.423 33.190 1.00 94.75 488 PHE A O 1
ATOM 3708 N N . VAL A 1 489 ? -0.139 -0.383 31.974 1.00 95.69 489 VAL A N 1
ATOM 3709 C CA . VAL A 1 489 ? -1.461 -0.642 31.396 1.00 95.69 489 VAL A CA 1
ATOM 3710 C C . VAL A 1 489 ? -1.703 -2.137 31.394 1.00 95.69 489 VAL A C 1
ATOM 3712 O O . VAL A 1 489 ? -1.051 -2.870 30.656 1.00 95.69 489 VAL A O 1
ATOM 3715 N N . HIS A 1 490 ? -2.642 -2.593 32.219 1.00 96.25 490 HIS A N 1
ATOM 3716 C CA . HIS A 1 490 ? -2.899 -4.010 32.473 1.00 96.25 490 HIS A CA 1
ATOM 3717 C C . HIS A 1 490 ? -4.318 -4.394 32.067 1.00 96.25 490 HIS A C 1
ATOM 3719 O O . HIS A 1 490 ? -5.277 -3.689 32.379 1.00 96.25 490 HIS A O 1
ATOM 3725 N N . LEU A 1 491 ? -4.457 -5.551 31.426 1.00 95.50 491 LEU A N 1
ATOM 3726 C CA . LEU A 1 491 ? -5.724 -6.247 31.244 1.00 95.50 491 LEU A CA 1
ATOM 3727 C C . LEU A 1 491 ? -5.902 -7.237 32.400 1.00 95.50 491 LEU A C 1
ATOM 3729 O O . LEU A 1 491 ? -5.080 -8.143 32.562 1.00 95.50 491 LEU A O 1
ATOM 3733 N N . ARG A 1 492 ? -6.957 -7.079 33.202 1.00 95.06 492 ARG A N 1
ATOM 3734 C CA . ARG A 1 492 ? -7.197 -7.881 34.409 1.00 95.06 492 ARG A CA 1
ATOM 3735 C C . ARG A 1 492 ? -8.477 -8.708 34.331 1.00 95.06 492 ARG A C 1
ATOM 3737 O O . ARG A 1 492 ? -9.508 -8.223 33.860 1.00 95.06 492 ARG A O 1
ATOM 3744 N N . ARG A 1 493 ? -8.406 -9.929 34.870 1.00 92.50 493 ARG A N 1
ATOM 3745 C CA . ARG A 1 493 ? -9.535 -10.847 35.112 1.00 92.50 493 ARG A CA 1
ATOM 3746 C C . ARG A 1 493 ? -9.459 -11.339 36.553 1.00 92.50 493 ARG A C 1
ATOM 3748 O O . ARG A 1 493 ? -8.429 -11.878 36.939 1.00 92.50 493 ARG A O 1
ATOM 3755 N N . ALA A 1 494 ? -10.536 -11.172 37.328 1.00 86.50 494 ALA A N 1
ATOM 3756 C CA . ALA A 1 494 ? -10.610 -11.610 38.731 1.00 86.50 494 ALA A CA 1
ATOM 3757 C C . ALA A 1 494 ? -9.360 -11.216 39.555 1.00 86.50 494 ALA A C 1
ATOM 3759 O O . ALA A 1 494 ? -8.739 -12.053 40.201 1.00 86.50 494 ALA A O 1
ATOM 3760 N N . ASP A 1 495 ? -8.955 -9.946 39.447 1.00 82.94 495 ASP A N 1
ATOM 3761 C CA . ASP A 1 495 ? -7.761 -9.360 40.076 1.00 82.94 495 ASP A CA 1
ATOM 3762 C C . ASP A 1 495 ? -6.393 -9.918 39.630 1.00 82.94 495 ASP A C 1
ATOM 3764 O O . ASP A 1 495 ? -5.358 -9.419 40.074 1.00 82.94 495 ASP A O 1
ATOM 3768 N N . ALA A 1 496 ? -6.336 -10.861 38.692 1.00 90.81 496 ALA A N 1
ATOM 3769 C CA . ALA A 1 496 ? -5.087 -11.295 38.072 1.00 90.81 496 ALA A CA 1
ATOM 3770 C C . ALA A 1 496 ? -4.741 -10.434 36.850 1.00 90.81 496 ALA A C 1
ATOM 3772 O O . ALA A 1 496 ? -5.619 -10.076 36.061 1.00 90.81 496 ALA A O 1
ATOM 3773 N N . ASN A 1 497 ? -3.453 -10.131 36.677 1.00 93.94 497 ASN A N 1
ATOM 3774 C CA . ASN A 1 497 ? -2.930 -9.514 35.460 1.00 93.94 497 ASN A CA 1
ATOM 3775 C C . ASN A 1 497 ? -2.790 -10.583 34.379 1.00 93.94 497 ASN A C 1
ATOM 3777 O O . ASN A 1 497 ? -2.065 -11.558 34.555 1.00 93.94 497 ASN A O 1
ATOM 3781 N N . MET A 1 498 ? -3.488 -10.385 33.267 1.00 94.69 498 MET A N 1
ATOM 3782 C CA . MET A 1 498 ? -3.575 -11.361 32.183 1.00 94.69 498 MET A CA 1
ATOM 3783 C C . MET A 1 498 ? -2.788 -10.924 30.944 1.00 94.69 498 MET A C 1
ATOM 3785 O O . MET A 1 498 ? -2.253 -11.761 30.226 1.00 94.69 498 MET A O 1
ATOM 3789 N N . ALA A 1 499 ? -2.706 -9.614 30.703 1.00 94.25 499 ALA A N 1
ATOM 3790 C CA . ALA A 1 499 ? -1.846 -9.007 29.692 1.00 94.25 499 ALA A CA 1
ATOM 3791 C C . ALA A 1 499 ? -1.405 -7.613 30.159 1.00 94.25 499 ALA A C 1
ATOM 3793 O O . ALA A 1 499 ? -2.089 -6.990 30.974 1.00 94.25 499 ALA A O 1
ATOM 3794 N N . GLN A 1 500 ? -0.281 -7.113 29.648 1.00 94.62 500 GLN A N 1
ATOM 3795 C CA . GLN A 1 500 ? 0.262 -5.808 30.035 1.00 94.62 500 GLN A CA 1
ATOM 3796 C C . GLN A 1 500 ? 1.016 -5.124 28.894 1.00 94.62 500 GLN A C 1
ATOM 3798 O O . GLN A 1 500 ? 1.527 -5.794 27.995 1.00 94.62 500 GLN A O 1
ATOM 3803 N N . ASN A 1 501 ? 1.095 -3.793 28.943 1.00 93.38 501 ASN A N 1
ATOM 3804 C CA . ASN A 1 501 ? 1.860 -2.971 28.009 1.00 93.38 501 ASN A CA 1
ATOM 3805 C C . ASN A 1 501 ? 2.442 -1.741 28.726 1.00 93.38 501 ASN A C 1
ATOM 3807 O O . ASN A 1 501 ? 1.919 -0.627 28.633 1.00 93.38 501 ASN A O 1
ATOM 3811 N N . ASP A 1 502 ? 3.538 -1.968 29.446 1.00 93.69 502 ASP A N 1
ATOM 3812 C CA . ASP A 1 502 ? 4.120 -0.999 30.375 1.00 93.69 502 ASP A CA 1
ATOM 3813 C C . ASP A 1 502 ? 5.301 -0.227 29.748 1.00 93.69 502 ASP A C 1
ATOM 3815 O O . ASP A 1 502 ? 5.808 -0.558 28.669 1.00 93.69 502 ASP A O 1
ATOM 3819 N N . GLY A 1 503 ? 5.715 0.858 30.402 1.00 91.94 503 GLY A N 1
ATOM 3820 C CA . GLY A 1 503 ? 6.872 1.683 30.048 1.00 91.94 503 GLY A CA 1
ATOM 3821 C C . GLY A 1 503 ? 6.510 3.094 29.588 1.00 91.94 503 GLY A C 1
ATOM 3822 O O . GLY A 1 503 ? 5.383 3.562 29.779 1.00 91.94 503 GLY A O 1
ATOM 3823 N N . GLN A 1 504 ? 7.466 3.768 28.945 1.00 91.19 504 GLN A N 1
ATOM 3824 C CA . GLN A 1 504 ? 7.311 5.153 28.488 1.00 91.19 504 GLN A CA 1
ATOM 3825 C C . GLN A 1 504 ? 6.123 5.327 27.524 1.00 91.19 504 GLN A C 1
ATOM 3827 O O . GLN A 1 504 ? 5.793 4.377 26.787 1.00 91.19 504 GLN A O 1
ATOM 3832 N N . PRO A 1 505 ? 5.479 6.512 27.534 1.00 92.06 505 PRO A N 1
ATOM 3833 C CA . PRO A 1 505 ? 4.475 6.891 26.552 1.00 92.06 505 PRO A CA 1
ATOM 3834 C C . PRO A 1 505 ? 4.937 6.655 25.117 1.00 92.06 505 PRO A C 1
ATOM 3836 O O . PRO A 1 505 ? 6.104 6.854 24.773 1.00 92.06 505 PRO A O 1
ATOM 3839 N N . ARG A 1 506 ? 4.005 6.206 24.277 1.00 91.94 506 ARG A N 1
ATOM 3840 C CA . ARG A 1 506 ? 4.295 5.900 22.877 1.00 91.94 506 ARG A CA 1
ATOM 3841 C C . ARG A 1 506 ? 3.143 6.256 21.967 1.00 91.94 506 ARG A C 1
ATOM 3843 O O . ARG A 1 506 ? 1.983 6.140 22.340 1.00 91.94 506 ARG A O 1
ATOM 3850 N N . TYR A 1 507 ? 3.468 6.682 20.763 1.00 89.56 507 TYR A N 1
ATOM 3851 C CA . TYR A 1 507 ? 2.491 7.035 19.750 1.00 89.56 507 TYR A CA 1
ATOM 3852 C C . TYR A 1 507 ? 3.138 6.844 18.382 1.00 89.56 507 TYR A C 1
ATOM 3854 O O . TYR A 1 507 ? 3.777 7.755 17.860 1.00 89.56 507 TYR A O 1
ATOM 3862 N N . PHE A 1 508 ? 3.073 5.607 17.872 1.00 90.88 508 PHE A N 1
ATOM 3863 C CA . PHE A 1 508 ? 3.842 5.089 16.721 1.00 90.88 508 PHE A CA 1
ATOM 3864 C C . PHE A 1 508 ? 5.372 5.041 16.910 1.00 90.88 508 PHE A C 1
ATOM 3866 O O . PHE A 1 508 ? 6.046 4.235 16.274 1.00 90.88 508 PHE A O 1
ATOM 3873 N N . VAL A 1 509 ? 5.910 5.833 17.834 1.00 92.19 509 VAL A N 1
ATOM 3874 C CA . VAL A 1 509 ? 7.276 5.774 18.372 1.00 92.19 509 VAL A CA 1
ATOM 3875 C C . VAL A 1 509 ? 7.228 5.915 19.892 1.00 92.19 509 VAL A C 1
ATOM 3877 O O . VAL A 1 509 ? 6.274 6.482 20.431 1.00 92.19 509 VAL A O 1
ATOM 3880 N N . VAL A 1 510 ? 8.239 5.413 20.599 1.00 92.25 510 VAL A N 1
ATOM 3881 C CA . VAL A 1 510 ? 8.434 5.738 22.021 1.00 92.25 510 VAL A CA 1
ATOM 3882 C C . VAL A 1 510 ? 9.096 7.109 22.089 1.00 92.25 510 VAL A C 1
ATOM 3884 O O . VAL A 1 510 ? 10.110 7.321 21.434 1.00 92.25 510 VAL A O 1
ATOM 3887 N N . TYR A 1 511 ? 8.534 8.045 22.849 1.00 90.06 511 TYR A N 1
ATOM 3888 C CA . TYR A 1 511 ? 9.001 9.434 22.867 1.00 90.06 511 TYR A CA 1
ATOM 3889 C C . TYR A 1 511 ? 9.138 9.965 24.296 1.00 90.06 511 TYR A C 1
ATOM 3891 O O . TYR A 1 511 ? 8.612 9.375 25.239 1.00 90.06 511 TYR A O 1
ATOM 3899 N N . ALA A 1 512 ? 9.839 11.090 24.458 1.00 88.56 512 ALA A N 1
ATOM 3900 C CA . ALA A 1 512 ? 9.966 11.771 25.741 1.00 88.56 512 ALA A CA 1
ATOM 3901 C C . ALA A 1 512 ? 8.698 12.607 26.026 1.00 88.56 512 ALA A C 1
ATOM 3903 O O . ALA A 1 512 ? 8.484 13.646 25.392 1.00 88.56 512 ALA A O 1
ATOM 3904 N N . PRO A 1 513 ? 7.833 12.210 26.979 1.00 87.62 513 PRO A N 1
ATOM 3905 C CA . PRO A 1 513 ? 6.567 12.906 27.224 1.00 87.62 513 PRO A CA 1
ATOM 3906 C C . PRO A 1 513 ? 6.721 14.342 27.722 1.00 87.62 513 PRO A C 1
ATOM 3908 O O . PRO A 1 513 ? 5.837 15.163 27.472 1.00 87.62 513 PRO A O 1
ATOM 3911 N N . ALA A 1 514 ? 7.842 14.666 28.371 1.00 85.88 514 ALA A N 1
ATOM 3912 C CA . ALA A 1 514 ? 8.151 16.021 28.820 1.00 85.88 514 ALA A CA 1
ATOM 3913 C C . ALA A 1 514 ? 8.148 17.033 27.662 1.00 85.88 514 ALA A C 1
ATOM 3915 O O . ALA A 1 514 ? 7.593 18.121 27.805 1.00 85.88 514 ALA A O 1
ATOM 3916 N N . GLU A 1 515 ? 8.693 16.663 26.499 1.00 80.75 515 GLU A N 1
ATOM 3917 C CA . GLU A 1 515 ? 8.752 17.548 25.331 1.00 80.75 515 GLU A CA 1
ATOM 3918 C C . GLU A 1 515 ? 7.359 17.824 24.759 1.00 80.75 515 GLU A C 1
ATOM 3920 O O . GLU A 1 515 ? 7.023 18.966 24.447 1.00 80.75 515 GLU A O 1
ATOM 3925 N N . GLN A 1 516 ? 6.513 16.793 24.669 1.00 82.19 516 GLN A N 1
ATOM 3926 C CA . GLN A 1 516 ? 5.139 16.949 24.185 1.00 82.19 516 GLN A CA 1
ATOM 3927 C C . GLN A 1 516 ? 4.287 17.761 25.167 1.00 82.19 516 GLN A C 1
ATOM 3929 O O . GLN A 1 516 ? 3.527 18.630 24.740 1.00 82.19 516 GLN A O 1
ATOM 3934 N N . LEU A 1 517 ? 4.445 17.539 26.476 1.00 85.50 517 LEU A N 1
ATOM 3935 C CA . LEU A 1 517 ? 3.775 18.340 27.502 1.00 85.50 517 LEU A CA 1
ATOM 3936 C C . LEU A 1 517 ? 4.192 19.811 27.430 1.00 85.50 517 LEU A C 1
ATOM 3938 O O . LEU A 1 517 ? 3.320 20.677 27.424 1.00 85.50 517 LEU A O 1
ATOM 3942 N N . ALA A 1 518 ? 5.488 20.099 27.301 1.00 81.81 518 ALA A N 1
ATOM 3943 C CA . ALA A 1 518 ? 5.984 21.467 27.185 1.00 81.81 518 ALA A CA 1
ATOM 3944 C C . ALA A 1 518 ? 5.502 22.158 25.897 1.00 81.81 518 ALA A C 1
ATOM 3946 O O . ALA A 1 518 ? 5.100 23.319 25.930 1.00 81.81 518 ALA A O 1
ATOM 3947 N N . ALA A 1 519 ? 5.506 21.444 24.767 1.00 78.44 519 ALA A N 1
ATOM 3948 C CA . ALA A 1 519 ? 5.151 22.012 23.468 1.00 78.44 519 ALA A CA 1
ATOM 3949 C C . ALA A 1 519 ? 3.634 22.125 23.234 1.00 78.44 519 ALA A C 1
ATOM 3951 O O . ALA A 1 519 ? 3.181 23.054 22.568 1.00 78.44 519 ALA A O 1
ATOM 3952 N N . LYS A 1 520 ? 2.840 21.170 23.738 1.00 78.19 520 LYS A N 1
ATOM 3953 C CA . LYS A 1 520 ? 1.414 21.006 23.389 1.00 78.19 520 LYS A CA 1
ATOM 3954 C C . LYS A 1 520 ? 0.471 21.013 24.596 1.00 78.19 520 LYS A C 1
ATOM 3956 O O . LYS A 1 520 ? -0.742 20.932 24.409 1.00 78.19 520 LYS A O 1
ATOM 3961 N N . GLY A 1 521 ? 0.994 21.048 25.823 1.00 84.69 521 GLY A N 1
ATOM 3962 C CA . GLY A 1 521 ? 0.210 20.910 27.058 1.00 84.69 521 GLY A CA 1
ATOM 3963 C C . GLY A 1 521 ? -0.353 19.502 27.292 1.00 84.69 521 GLY A C 1
ATOM 3964 O O . GLY A 1 521 ? -1.150 19.303 28.209 1.00 84.69 521 GLY A O 1
ATOM 3965 N N . ARG A 1 522 ? 0.020 18.528 26.449 1.00 87.56 522 ARG A N 1
ATOM 3966 C CA . ARG A 1 522 ? -0.463 17.142 26.501 1.00 87.56 522 ARG A CA 1
ATOM 3967 C C . ARG A 1 522 ? 0.517 16.162 25.858 1.00 87.56 522 ARG A C 1
ATOM 3969 O O . ARG A 1 522 ? 1.218 16.526 24.918 1.00 87.56 522 ARG A O 1
ATOM 3976 N N . ALA A 1 523 ? 0.484 14.910 26.299 1.00 88.94 523 ALA A N 1
ATOM 3977 C CA . ALA A 1 523 ? 1.227 13.790 25.725 1.00 88.94 523 ALA A CA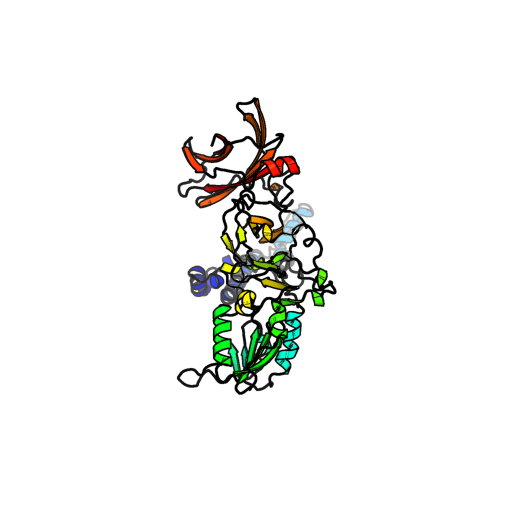 1
ATOM 3978 C C . ALA A 1 523 ? 0.265 12.631 25.395 1.00 88.94 523 ALA A C 1
ATOM 3980 O O . ALA A 1 523 ? -0.443 12.133 26.273 1.00 88.94 523 ALA A O 1
ATOM 3981 N N . ASN A 1 524 ? 0.214 12.231 24.119 1.00 88.88 524 ASN A N 1
ATOM 3982 C CA . ASN A 1 524 ? -0.656 11.159 23.616 1.00 88.88 524 ASN A CA 1
ATOM 3983 C C . ASN A 1 524 ? 0.007 9.792 23.769 1.00 88.88 524 ASN A C 1
ATOM 3985 O O . ASN A 1 524 ? 1.150 9.614 23.365 1.00 88.88 524 ASN A O 1
ATOM 3989 N N . ASP A 1 525 ? -0.700 8.807 24.291 1.00 91.12 525 ASP A N 1
ATOM 3990 C CA . ASP A 1 525 ? -0.121 7.505 24.588 1.00 91.12 525 ASP A CA 1
ATOM 3991 C C . ASP A 1 525 ? -1.059 6.379 24.136 1.00 91.12 525 ASP A C 1
ATOM 3993 O O . ASP A 1 525 ? -2.198 6.273 24.583 1.00 91.12 525 ASP A O 1
ATOM 3997 N N . TRP A 1 526 ? -0.594 5.564 23.193 1.00 90.94 526 TRP A N 1
ATOM 3998 C CA . TRP A 1 526 ? -1.337 4.468 22.586 1.00 90.94 526 TRP A CA 1
ATOM 3999 C C . TRP A 1 526 ? -0.793 3.137 23.085 1.00 90.94 526 TRP A C 1
ATOM 4001 O O . TRP A 1 526 ? 0.367 2.786 22.861 1.00 90.94 526 TRP A O 1
ATOM 4011 N N . ARG A 1 527 ? -1.665 2.341 23.702 1.00 92.00 527 ARG A N 1
ATOM 4012 C CA . ARG A 1 527 ? -1.336 0.998 24.185 1.00 92.00 527 ARG A CA 1
ATOM 4013 C C . ARG A 1 527 ? -2.187 -0.054 23.504 1.00 92.00 527 ARG A C 1
ATOM 4015 O O . ARG A 1 527 ? -3.343 0.180 23.168 1.00 92.00 527 ARG A O 1
ATOM 4022 N N . GLN A 1 528 ? -1.594 -1.225 23.314 1.00 91.12 528 GLN A N 1
ATOM 4023 C CA . GLN A 1 528 ? -2.280 -2.398 22.788 1.00 91.12 528 GLN A CA 1
ATOM 4024 C C . GLN A 1 528 ? -2.139 -3.550 23.775 1.00 91.12 528 GLN A C 1
ATOM 4026 O O . GLN A 1 528 ? -1.027 -3.889 24.184 1.00 91.12 528 GLN A O 1
ATOM 4031 N N . LEU A 1 529 ? -3.273 -4.137 24.155 1.00 92.06 529 LEU A N 1
ATOM 4032 C CA . LEU A 1 529 ? -3.359 -5.310 25.024 1.00 92.06 529 LEU A CA 1
ATOM 4033 C C . LEU A 1 529 ? -3.931 -6.479 24.226 1.00 92.06 529 LEU A C 1
ATOM 4035 O O . LEU A 1 529 ? -5.026 -6.363 23.684 1.00 92.06 529 LEU A O 1
ATOM 4039 N N . ILE A 1 530 ? -3.220 -7.601 24.150 1.00 92.00 530 ILE A N 1
ATOM 4040 C CA . ILE A 1 530 ? -3.737 -8.802 23.482 1.00 92.00 530 ILE A CA 1
ATOM 4041 C C . ILE A 1 530 ? -4.690 -9.531 24.430 1.00 92.00 530 ILE A C 1
ATOM 4043 O O . ILE A 1 530 ? -4.327 -9.820 25.570 1.00 92.00 530 ILE A O 1
ATOM 4047 N N . VAL A 1 531 ? -5.906 -9.823 23.964 1.00 92.62 531 VAL A N 1
ATOM 4048 C CA . VAL A 1 531 ? -6.855 -10.667 24.700 1.00 92.62 531 VAL A CA 1
ATOM 4049 C C . VAL A 1 531 ? -6.324 -12.102 24.726 1.00 92.62 531 VAL A C 1
ATOM 4051 O O . VAL A 1 531 ? -6.099 -12.662 23.652 1.00 92.62 531 VAL A O 1
ATOM 4054 N N . PRO A 1 532 ? -6.146 -12.713 25.909 1.00 93.62 532 PRO A N 1
ATOM 4055 C CA . PRO A 1 532 ? -5.705 -14.099 26.020 1.00 93.62 532 PRO A CA 1
ATOM 4056 C C . PRO A 1 532 ? -6.612 -15.087 25.280 1.00 93.62 532 PRO A C 1
ATOM 4058 O O . PRO A 1 532 ? -7.830 -14.903 25.207 1.00 93.62 532 PRO A O 1
ATOM 4061 N N . ASP A 1 533 ? -6.017 -16.169 24.778 1.00 93.56 533 ASP A N 1
ATOM 4062 C CA . ASP A 1 533 ? -6.737 -17.192 24.010 1.00 93.56 533 ASP A CA 1
ATOM 4063 C C . ASP A 1 533 ? -7.793 -17.953 24.838 1.00 93.56 533 ASP A C 1
ATOM 4065 O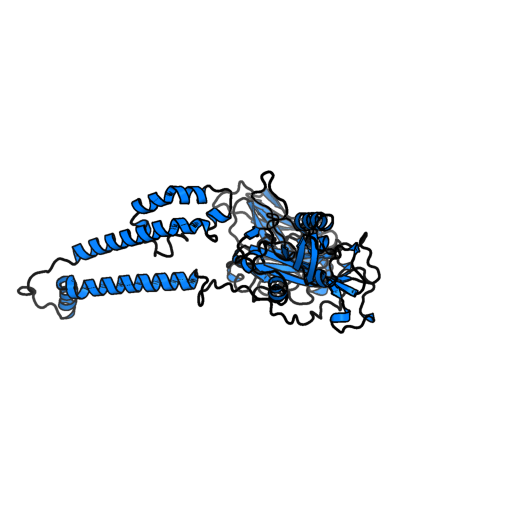 O . ASP A 1 533 ? -8.715 -18.547 24.282 1.00 93.56 533 ASP A O 1
ATOM 4069 N N . ASP A 1 534 ? -7.681 -17.919 26.170 1.00 91.81 534 ASP A N 1
ATOM 4070 C CA . ASP A 1 534 ? -8.586 -18.574 27.119 1.00 91.81 534 ASP A CA 1
ATOM 4071 C C . ASP A 1 534 ? -9.780 -17.701 27.554 1.00 91.81 534 ASP A C 1
ATOM 4073 O O . ASP A 1 534 ? -10.551 -18.109 28.427 1.00 91.81 534 ASP A O 1
ATOM 4077 N N . ALA A 1 535 ? -9.943 -16.505 26.974 1.00 90.75 535 ALA A N 1
ATOM 4078 C CA . ALA A 1 535 ? -11.069 -15.626 27.273 1.00 90.75 535 ALA A CA 1
ATOM 4079 C C . ALA A 1 535 ? -12.405 -16.238 26.814 1.00 90.75 535 ALA A C 1
ATOM 4081 O O . ALA A 1 535 ? -12.536 -16.730 25.689 1.00 90.75 535 ALA A O 1
ATOM 4082 N N . GLN A 1 536 ? -13.422 -16.182 27.680 1.00 89.81 536 GLN A N 1
ATOM 4083 C CA . GLN A 1 536 ? -14.732 -16.786 27.416 1.00 89.81 536 GLN A CA 1
ATOM 4084 C C . GLN A 1 536 ? -15.800 -15.746 27.072 1.00 89.81 536 GLN A C 1
ATOM 4086 O O . GLN A 1 536 ? -15.760 -14.586 27.488 1.00 89.81 536 GLN A O 1
ATOM 4091 N N . PHE A 1 537 ? -16.804 -16.173 26.304 1.00 89.31 537 PHE A N 1
ATOM 4092 C CA . PHE A 1 537 ? -17.927 -15.317 25.941 1.00 89.31 537 PHE A CA 1
ATOM 4093 C C . PHE A 1 537 ? -18.712 -14.869 27.183 1.00 89.31 537 PHE A C 1
ATOM 4095 O O . PHE A 1 537 ? -19.103 -15.689 28.011 1.00 89.31 537 PHE A O 1
ATOM 4102 N N . GLY A 1 538 ? -18.990 -13.567 27.274 1.00 87.56 538 GLY A N 1
ATOM 4103 C CA . GLY A 1 538 ? -19.756 -12.972 28.371 1.00 87.56 538 GLY A CA 1
ATOM 4104 C C . GLY A 1 538 ? -18.926 -12.586 29.600 1.00 87.56 538 GLY A C 1
ATOM 4105 O O . GLY A 1 538 ? -19.483 -12.013 30.534 1.00 87.56 538 GLY A O 1
ATOM 4106 N N . GLU A 1 539 ? -17.615 -12.847 29.611 1.00 89.62 539 GLU A N 1
ATOM 4107 C CA . GLU A 1 539 ? -16.741 -12.378 30.688 1.00 89.62 539 GLU A CA 1
ATOM 4108 C C . GLU A 1 539 ? -16.577 -10.852 30.671 1.00 89.62 539 GLU A C 1
ATOM 4110 O O . GLU A 1 539 ? -16.557 -10.207 29.622 1.00 89.62 539 GLU A O 1
ATOM 4115 N N . THR A 1 540 ? -16.405 -10.269 31.858 1.00 89.19 540 THR A N 1
ATOM 4116 C CA . THR A 1 540 ? -16.059 -8.853 32.026 1.00 89.19 540 THR A CA 1
ATOM 4117 C C . THR A 1 540 ? -14.634 -8.732 32.539 1.00 89.19 540 THR A C 1
ATOM 4119 O O . THR A 1 540 ? -14.264 -9.334 33.545 1.00 89.19 540 THR A O 1
ATOM 4122 N N . TRP A 1 541 ? -13.847 -7.934 31.831 1.00 91.94 541 TRP A N 1
ATOM 4123 C CA . TRP A 1 541 ? -12.434 -7.702 32.088 1.00 91.94 541 TRP A CA 1
ATOM 4124 C C . TRP A 1 541 ? -12.215 -6.210 32.334 1.00 91.94 541 TRP A C 1
ATOM 4126 O O . TRP A 1 541 ? -13.011 -5.377 31.896 1.00 91.94 541 TRP A O 1
ATOM 4136 N N . GLN A 1 542 ? -11.149 -5.864 33.047 1.00 92.81 542 GLN A N 1
ATOM 4137 C CA . GLN A 1 542 ? -10.830 -4.477 33.375 1.00 92.81 542 GLN A CA 1
ATOM 4138 C C . GLN A 1 542 ? -9.510 -4.071 32.737 1.00 92.81 542 GLN A C 1
ATOM 4140 O O . GLN A 1 542 ? -8.526 -4.801 32.824 1.00 92.81 542 GLN A O 1
ATOM 4145 N N . VAL A 1 543 ? -9.484 -2.885 32.135 1.00 93.50 543 VAL A N 1
ATOM 4146 C CA . VAL A 1 543 ? -8.234 -2.218 31.771 1.00 93.50 543 VAL A CA 1
ATOM 4147 C C . VAL A 1 543 ? -7.867 -1.281 32.912 1.00 93.50 543 VAL A C 1
ATOM 4149 O O . VAL A 1 543 ? -8.641 -0.386 33.252 1.00 93.50 543 VAL A O 1
ATOM 4152 N N . VAL A 1 544 ? -6.705 -1.502 33.516 1.00 94.25 544 VAL A N 1
ATOM 4153 C CA . VAL A 1 544 ? -6.187 -0.693 34.622 1.00 94.25 544 VAL A CA 1
ATOM 4154 C C . VAL A 1 544 ? -4.967 0.069 34.138 1.00 94.25 544 VAL A C 1
ATOM 4156 O O . VAL A 1 544 ? -4.067 -0.514 33.542 1.00 94.25 544 VAL A O 1
ATOM 4159 N N . VAL A 1 545 ? -4.957 1.374 34.394 1.00 94.62 545 VAL A N 1
ATOM 4160 C CA . VAL A 1 545 ? -3.893 2.291 33.987 1.00 94.62 545 VAL A CA 1
ATOM 4161 C C . VAL A 1 545 ? -3.377 3.011 35.219 1.00 94.62 545 VAL A C 1
ATOM 4163 O O . VAL A 1 545 ? -4.168 3.453 36.055 1.00 94.62 545 VAL A O 1
ATOM 4166 N N . GLY A 1 546 ? -2.065 3.177 35.309 1.00 91.44 546 GLY A N 1
ATOM 4167 C CA . GLY A 1 546 ? -1.459 3.992 36.348 1.00 91.44 546 GLY A CA 1
ATOM 4168 C C . GLY A 1 546 ? 0.012 4.266 36.089 1.00 91.44 546 GLY A C 1
ATOM 4169 O O . GLY A 1 546 ? 0.505 4.115 34.972 1.00 91.44 546 GLY A O 1
ATOM 4170 N N . LEU A 1 547 ? 0.691 4.704 37.143 1.00 90.44 547 LEU A N 1
ATOM 4171 C CA . LEU A 1 547 ? 2.101 5.064 37.141 1.00 90.44 547 LEU A CA 1
ATOM 4172 C C . LEU A 1 547 ? 2.823 4.270 38.227 1.00 90.44 547 LEU A C 1
ATOM 4174 O O . LEU A 1 547 ? 2.228 3.979 39.267 1.00 90.44 547 LEU A O 1
ATOM 4178 N N . TYR A 1 548 ? 4.086 3.942 37.987 1.00 87.75 548 TYR A N 1
ATOM 4179 C CA . TYR A 1 548 ? 4.972 3.343 38.978 1.00 87.75 548 TYR A CA 1
ATOM 4180 C C . TYR A 1 548 ? 6.383 3.916 38.848 1.00 87.75 548 TYR A C 1
ATOM 4182 O O . TYR A 1 548 ? 6.798 4.308 37.752 1.00 87.75 548 TYR A O 1
ATOM 4190 N N . ASP A 1 549 ? 7.091 3.957 39.974 1.00 83.62 549 ASP A N 1
ATOM 4191 C CA . ASP A 1 549 ? 8.483 4.399 40.040 1.00 83.62 549 ASP A CA 1
ATOM 4192 C C . ASP A 1 549 ? 9.385 3.343 39.377 1.00 83.62 549 ASP A C 1
ATOM 4194 O O . ASP A 1 549 ? 9.211 2.142 39.610 1.00 83.62 549 ASP A O 1
ATOM 4198 N N . THR A 1 550 ? 10.302 3.785 38.515 1.00 72.19 550 THR A N 1
ATOM 4199 C CA . THR A 1 550 ? 11.205 2.926 37.724 1.00 72.19 550 THR A CA 1
ATOM 4200 C C . THR A 1 550 ? 12.531 2.651 38.392 1.00 72.19 550 THR A C 1
ATOM 4202 O O . THR A 1 550 ? 13.114 3.627 38.916 1.00 72.19 550 THR A O 1
#

pLDDT: mean 84.5, std 14.19, range [27.12, 98.69]

Solvent-accessible surface area (backbone atoms only — not comparable to full-atom values): 30426 Å² total; per-residue (Å²): 107,82,83,42,52,71,54,74,50,33,28,71,68,22,55,81,43,46,56,74,35,42,69,62,50,47,53,23,69,72,43,90,51,64,62,36,55,70,58,82,41,72,69,44,56,81,46,48,64,37,43,54,50,10,23,53,52,19,51,53,50,56,48,51,54,54,46,62,73,36,61,60,70,67,78,78,81,86,78,69,76,90,55,60,74,68,57,48,50,55,50,48,46,62,40,41,13,67,80,48,42,44,58,50,52,48,49,51,51,51,50,47,52,52,52,48,42,48,52,43,36,37,63,69,25,54,53,90,90,20,70,48,52,74,82,82,79,84,53,75,68,65,60,51,53,61,62,59,59,69,73,50,63,76,73,48,28,33,16,14,25,64,82,54,31,73,83,54,54,90,23,90,41,63,28,60,50,75,44,19,71,54,52,43,100,81,65,83,47,38,70,35,44,33,37,46,40,55,60,82,58,82,49,96,54,56,53,62,56,49,50,54,52,49,50,54,36,42,77,53,61,25,8,46,76,49,43,45,51,34,31,39,34,34,28,58,74,39,83,44,65,69,81,48,76,50,20,48,46,63,26,43,45,54,42,65,78,74,73,49,62,80,85,70,48,44,68,52,38,45,31,57,49,47,71,42,40,46,53,41,53,93,74,50,34,34,27,48,35,42,29,33,37,27,8,75,60,52,43,61,93,80,56,74,87,58,45,32,34,14,32,44,64,35,47,79,72,52,40,45,68,79,57,56,17,40,33,62,67,81,59,29,64,85,73,66,48,64,35,30,33,38,37,41,50,36,54,80,34,81,69,70,62,48,38,19,35,30,30,52,45,81,26,60,57,96,77,52,57,78,63,74,72,82,66,93,55,86,67,60,102,50,61,54,71,49,76,79,91,36,65,43,66,23,75,80,56,34,21,27,58,42,32,36,36,48,45,99,83,47,45,76,39,65,30,60,71,76,53,52,69,87,96,42,58,50,64,62,54,81,84,54,53,82,62,42,50,75,7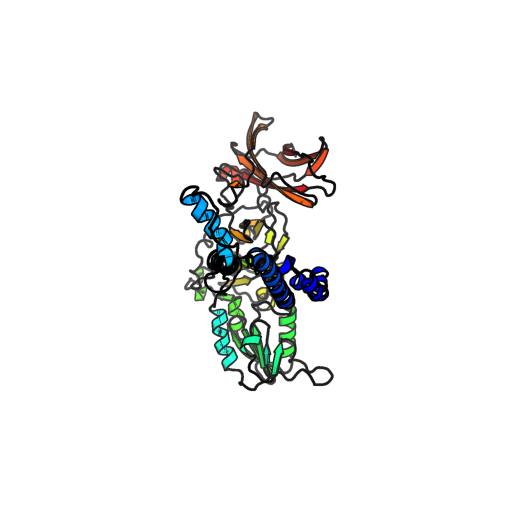6,47,76,50,75,47,74,48,98,89,65,50,50,40,30,38,40,38,36,38,61,56,96,78,85,52,58,68,35,72,45,52,38,23,29,31,39,27,78,38,89,62,58,70,80,60,58,26,39,40,36,32,38,28,50,97,90,38,81,73,31,66,50,66,40,72,51,14,56,30,26,48,32,60,51,40,59,35,23,66,76,68,52,36,28,63,26,36,40,55,36,57,37,54,77,84,62,60,93,89,69,81,72,44,82,48,73,52,74,45,82,107